Protein AF-A0A0J0XHA7-F1 (afdb_monomer_lite)

pLDDT: mean 76.14, std 27.51, range [20.94, 98.81]

Secondary structure (DSSP, 8-state):
------------------------------------PPPP--HHHHHHHHHHHH-THHHHHHHH-SSHHHHHHHHHHHH-HHHHHHHHHHHHHHS----GGGTTGGG-PPP--GGGGTGGGSSSS-------------------------------PPPPPPP---------------------------------PPPPHHHHHHHHHHHHHHHHHHHH-TT-HHHHHHHHHHHHHTT-HHHHHHHHHHHHHHHHHHHSTTSTTHHHHHHHHTT-SS-GGGTT--SSHHHHHHHHHHHHHHHHHHHHT-HHHHHHHHHHHHHH-TT-HHHHHHHHHHHHHHHHH-SS--S-TTSTTSS---EEEEES--TT------TTSHHHHHHHHHHHTTT-TTEEEEEEEEEEEETTEEEEEEEEEEEEEESS-B-TT-EEEEEE-SSEEE--SS-SB-TTT-PBPPTT-TT-EE-SS-SS-EESSHHHHHHHTTTGGGTTTTSGGGTT-S--GGGHHHHHHHHHHHHHHHHHHHHTS-GGGSHHHHTS----EEEEEEEE-HIIIIIHHHHHHHHTT--TTT-GGG-HHHHHHHHHHHHTTEEEEE-TTT--EEEEEE-TTGGGSEE-SS-SEEEEESSEEEEEE-S--SSS-SSB-TT-B-EE-SS-TTS-HHHHHHHHHHHHTS---SHHHHHHHHHHHHHHHTS--TTSHHHHHHHHHHHHTS-PSPP----------

InterPro domains:
  IPR000612 Proteolipid membrane potential modulator [PF01679] (46-92)
  IPR001214 SET domain [PF00856] (422-662)
  IPR001214 SET domain [PS50280] (399-663)
  IPR002893 Zinc finger, MYND-type [PS01360] (454-496)
  IPR011990 Tetratricopeptide-like helical domain superfamily [SSF48452] (218-338)
  IPR046341 SET domain superfamily [G3DSA:2.170.270.10] (584-696)
  IPR046341 SET domain superfamily [SSF82199] (420-686)
  IPR050869 Histone-lysine N-methyltransferase [PTHR12197] (420-719)

Structure (mmCIF, N/CA/C/O backbone):
data_AF-A0A0J0XHA7-F1
#
_entry.id   AF-A0A0J0XHA7-F1
#
loop_
_atom_site.group_PDB
_atom_site.id
_atom_site.type_symbol
_atom_site.label_atom_id
_atom_site.label_alt_id
_atom_site.label_comp_id
_atom_site.label_asym_id
_atom_site.label_entity_id
_atom_site.label_seq_id
_atom_site.pdbx_PDB_ins_code
_atom_site.Cartn_x
_atom_site.Cartn_y
_atom_site.Cartn_z
_atom_site.occupancy
_atom_site.B_iso_or_equiv
_atom_site.auth_seq_id
_atom_site.auth_comp_id
_atom_site.auth_asym_id
_atom_site.auth_atom_id
_atom_site.pdbx_PDB_model_num
ATOM 1 N N . MET A 1 1 ? 9.159 -18.323 76.367 1.00 29.70 1 MET A N 1
ATOM 2 C CA . MET A 1 1 ? 9.576 -16.935 76.654 1.00 29.70 1 MET A CA 1
ATOM 3 C C . MET A 1 1 ? 9.303 -16.097 75.414 1.00 29.70 1 MET A C 1
ATOM 5 O O . MET A 1 1 ? 9.639 -16.523 74.324 1.00 29.70 1 MET A O 1
ATOM 9 N N . SER A 1 2 ? 8.591 -14.995 75.638 1.00 25.03 2 SER A N 1
ATOM 10 C CA . SER A 1 2 ? 8.071 -13.954 74.736 1.00 25.03 2 SER A CA 1
ATOM 11 C C . SER A 1 2 ? 8.969 -13.528 73.559 1.00 25.03 2 SER A C 1
ATOM 13 O O . SER A 1 2 ? 10.137 -13.239 73.790 1.00 25.03 2 SER A O 1
ATOM 15 N N . SER A 1 3 ? 8.413 -13.332 72.355 1.00 25.27 3 SER A N 1
ATOM 16 C CA . SER A 1 3 ? 8.043 -11.987 71.865 1.00 25.27 3 SER A CA 1
ATOM 17 C C . SER A 1 3 ? 7.267 -12.040 70.533 1.00 25.27 3 SER A C 1
ATOM 19 O O . SER A 1 3 ? 7.206 -13.060 69.857 1.00 25.27 3 SER A O 1
ATOM 21 N N . LYS A 1 4 ? 6.571 -10.937 70.261 1.00 25.81 4 LYS A N 1
ATOM 22 C CA . LYS A 1 4 ? 5.452 -10.716 69.339 1.00 25.81 4 LYS A CA 1
ATOM 23 C C . LYS A 1 4 ? 5.901 -10.528 67.884 1.00 25.81 4 LYS A C 1
ATOM 25 O O . LYS A 1 4 ? 6.965 -9.968 67.658 1.00 25.81 4 LYS A O 1
ATOM 30 N N . THR A 1 5 ? 5.013 -10.784 66.924 1.00 27.66 5 THR A N 1
ATOM 31 C CA . THR A 1 5 ? 4.911 -9.972 65.694 1.00 27.66 5 THR A CA 1
ATOM 32 C C . THR A 1 5 ? 3.459 -9.931 65.216 1.00 27.66 5 THR A C 1
ATOM 34 O O . THR A 1 5 ? 2.758 -10.939 65.220 1.00 27.66 5 THR A O 1
ATOM 37 N N . ASN A 1 6 ? 3.002 -8.711 64.933 1.00 24.56 6 ASN A N 1
ATOM 38 C CA . ASN A 1 6 ? 1.624 -8.326 64.649 1.00 24.56 6 ASN A CA 1
ATOM 39 C C . ASN A 1 6 ? 1.235 -8.591 63.189 1.00 24.56 6 ASN A C 1
ATOM 41 O O . ASN A 1 6 ? 2.063 -8.502 62.288 1.00 24.56 6 ASN A O 1
ATOM 45 N N . ILE A 1 7 ? -0.061 -8.833 63.004 1.00 25.44 7 ILE A N 1
ATOM 46 C CA . ILE A 1 7 ? -0.806 -8.866 61.743 1.00 25.44 7 ILE A CA 1
ATOM 47 C C . ILE A 1 7 ? -1.545 -7.522 61.574 1.00 25.44 7 ILE A C 1
ATOM 49 O O . ILE A 1 7 ? -1.917 -6.926 62.588 1.00 25.44 7 ILE A O 1
ATOM 53 N N . LEU A 1 8 ? -1.804 -7.161 60.302 1.00 24.11 8 LEU A N 1
ATOM 54 C CA . LEU A 1 8 ? -2.751 -6.181 59.704 1.00 24.11 8 LEU A CA 1
ATOM 55 C C . LEU A 1 8 ? -2.059 -5.010 58.961 1.00 24.11 8 LEU A C 1
ATOM 57 O O . LEU A 1 8 ? -1.000 -4.573 59.404 1.00 24.11 8 LEU A O 1
ATOM 61 N N . PRO A 1 9 ? -2.695 -4.400 57.935 1.00 28.17 9 PRO A N 1
ATOM 62 C CA . PRO A 1 9 ? -3.171 -4.968 56.663 1.00 28.17 9 PRO A CA 1
ATOM 63 C C . PRO A 1 9 ? -2.690 -4.130 55.444 1.00 28.17 9 PRO A C 1
ATOM 65 O O . PRO A 1 9 ? -2.133 -3.047 55.598 1.00 28.17 9 PRO A O 1
ATOM 68 N N . SER A 1 10 ? -2.898 -4.632 54.222 1.00 26.39 10 SER A N 1
ATOM 69 C CA . SER A 1 10 ? -2.640 -3.912 52.965 1.00 26.39 10 SER A CA 1
ATOM 70 C C . SER A 1 10 ? -3.720 -2.856 52.703 1.00 26.39 10 SER A C 1
ATOM 72 O O . SER A 1 10 ? -4.867 -3.214 52.440 1.00 26.39 10 SER A O 1
ATOM 74 N N . GLU A 1 11 ? -3.352 -1.577 52.757 1.00 24.75 11 GLU A N 1
ATOM 75 C CA . GLU A 1 11 ? -4.169 -0.474 52.246 1.00 24.75 11 GLU A CA 1
ATOM 76 C C . GLU A 1 11 ? -3.813 -0.200 50.780 1.00 24.75 11 GLU A C 1
ATOM 78 O O . GLU A 1 11 ? -2.684 0.161 50.443 1.00 24.75 11 GLU A O 1
ATOM 83 N N . GLU A 1 12 ? -4.809 -0.384 49.916 1.00 28.69 12 GLU A N 1
ATOM 84 C CA . GLU A 1 12 ? -4.900 0.247 48.606 1.00 28.69 12 GLU A CA 1
ATOM 85 C C . GLU A 1 12 ? -4.949 1.769 48.793 1.00 28.69 12 GLU A C 1
ATOM 87 O O . GLU A 1 12 ? -5.732 2.281 49.594 1.00 28.69 12 GLU A O 1
ATOM 92 N N . THR A 1 13 ? -4.139 2.509 48.034 1.00 25.14 13 THR A N 1
ATOM 93 C CA . THR A 1 13 ? -4.341 3.950 47.840 1.00 25.14 13 THR A CA 1
ATOM 94 C C . THR A 1 13 ? -4.282 4.280 46.344 1.00 25.14 13 THR A C 1
ATOM 96 O O . THR A 1 13 ? -3.394 3.786 45.646 1.00 25.14 13 THR A O 1
ATOM 99 N N . PRO A 1 14 ? -5.230 5.086 45.830 1.00 24.14 14 PRO A N 1
ATOM 100 C CA . PRO A 1 14 ? -5.327 5.437 44.419 1.00 24.14 14 PRO A CA 1
ATOM 101 C C . PRO A 1 14 ? -4.352 6.572 44.093 1.00 24.14 14 PRO A C 1
ATOM 103 O O . PRO A 1 14 ? -4.378 7.630 44.726 1.00 24.14 14 PRO A O 1
ATOM 106 N N . PHE A 1 15 ? -3.494 6.380 43.092 1.00 22.67 15 PHE A N 1
ATOM 107 C CA . PHE A 1 15 ? -2.567 7.418 42.646 1.00 22.67 15 PHE A CA 1
ATOM 108 C C . PHE A 1 15 ? -3.255 8.332 41.621 1.00 22.67 15 PHE A C 1
ATOM 110 O O . PHE A 1 15 ? -3.103 8.181 40.416 1.00 22.67 15 PHE A O 1
ATOM 117 N N . ASN A 1 16 ? -4.047 9.282 42.122 1.00 24.86 16 ASN A N 1
ATOM 118 C CA . ASN A 1 16 ? -4.463 10.470 41.382 1.00 24.86 16 ASN A CA 1
ATOM 119 C C . ASN A 1 16 ? -3.564 11.635 41.819 1.00 24.86 16 ASN A C 1
ATOM 121 O O . ASN A 1 16 ? -3.734 12.158 42.920 1.00 24.86 16 ASN A O 1
ATOM 125 N N . GLN A 1 17 ? -2.612 12.039 40.976 1.00 25.19 17 GLN A N 1
ATOM 126 C CA . GLN A 1 17 ? -2.010 13.370 41.058 1.00 25.19 17 GLN A CA 1
ATOM 127 C C . GLN A 1 17 ? -1.813 13.955 39.662 1.00 25.19 17 GLN A C 1
ATOM 129 O O . GLN A 1 17 ? -0.881 13.628 38.934 1.00 25.19 17 GLN A O 1
ATOM 134 N N . SER A 1 18 ? -2.705 14.892 39.357 1.00 25.17 18 SER A N 1
ATOM 135 C CA . SER A 1 18 ? -2.503 16.030 38.472 1.00 25.17 18 SER A CA 1
ATOM 136 C C . SER A 1 18 ? -1.091 16.621 38.583 1.00 25.17 18 SER A C 1
ATOM 138 O O . SER A 1 18 ? -0.709 17.107 39.652 1.00 25.17 18 SER A O 1
ATOM 140 N N . GLN A 1 19 ? -0.362 16.692 37.470 1.00 22.95 19 GLN A N 1
ATOM 141 C CA . GLN A 1 19 ? 0.708 17.673 37.302 1.00 22.95 19 GLN A CA 1
ATOM 142 C C . GLN A 1 19 ? 0.460 18.500 36.042 1.00 22.95 19 GLN A C 1
ATOM 144 O O . GLN A 1 19 ? 0.484 17.999 34.922 1.00 22.95 19 GLN A O 1
ATOM 149 N N . ASN A 1 20 ? 0.188 19.783 36.281 1.00 21.66 20 ASN A N 1
ATOM 150 C CA . ASN A 1 20 ? 0.238 20.865 35.307 1.00 21.66 20 ASN A CA 1
ATOM 151 C C . ASN A 1 20 ? 1.596 20.872 34.598 1.00 21.66 20 ASN A C 1
ATOM 153 O O . ASN A 1 20 ? 2.620 20.983 35.272 1.00 21.66 20 ASN A O 1
ATOM 157 N N . TRP A 1 21 ? 1.596 20.892 33.265 1.00 21.36 21 TRP A N 1
ATOM 158 C CA . TRP A 1 21 ? 2.777 21.241 32.480 1.00 21.36 21 TRP A CA 1
ATOM 159 C C . TRP A 1 21 ? 2.470 22.447 31.587 1.00 21.36 21 TRP A C 1
ATOM 161 O O . TRP A 1 21 ? 1.551 22.436 30.773 1.00 21.36 21 TRP A O 1
ATOM 171 N N . SER A 1 22 ? 3.232 23.517 31.818 1.00 21.55 22 SER A N 1
ATOM 172 C CA . SER A 1 22 ? 3.290 24.742 31.012 1.00 21.55 22 SER A CA 1
ATOM 173 C C . SER A 1 22 ? 4.037 24.456 29.696 1.00 21.55 22 SER A C 1
ATOM 175 O O . SER A 1 22 ? 4.918 23.593 29.703 1.00 21.55 22 SER A O 1
ATOM 177 N N . PRO A 1 23 ? 3.754 25.154 28.577 1.00 22.72 23 PRO A N 1
ATOM 178 C CA . PRO A 1 23 ? 4.412 24.876 27.302 1.00 22.72 23 PRO A CA 1
ATOM 179 C C . PRO A 1 23 ? 5.876 25.319 27.375 1.00 22.72 23 PRO A C 1
ATOM 181 O O . PRO A 1 23 ? 6.151 26.494 27.615 1.00 22.72 23 PRO A O 1
ATOM 184 N N . MET A 1 24 ? 6.812 24.382 27.208 1.00 22.27 24 MET A N 1
ATOM 185 C CA . MET A 1 24 ? 8.244 24.655 27.332 1.00 22.27 24 MET A CA 1
ATOM 186 C C . MET A 1 24 ? 8.970 24.413 26.005 1.00 22.27 24 MET A C 1
ATOM 188 O O . MET A 1 24 ? 9.146 23.288 25.554 1.00 22.27 24 MET A O 1
ATOM 192 N N . ASP A 1 25 ? 9.292 25.548 25.390 1.00 23.45 25 ASP A N 1
ATOM 193 C CA . ASP A 1 25 ? 10.478 25.929 24.624 1.00 23.45 25 ASP A CA 1
ATOM 194 C C . ASP A 1 25 ? 11.226 24.926 23.725 1.00 23.45 25 ASP A C 1
ATOM 196 O O . ASP A 1 25 ? 11.744 23.886 24.123 1.00 23.45 25 ASP A O 1
ATOM 200 N N . ARG A 1 26 ? 11.388 25.399 22.482 1.00 26.05 26 ARG A N 1
ATOM 201 C CA . ARG A 1 26 ? 12.317 24.945 21.443 1.00 26.05 26 ARG A CA 1
ATOM 202 C C . ARG A 1 26 ? 13.727 24.720 22.002 1.00 26.05 26 ARG A C 1
ATOM 204 O O . ARG A 1 26 ? 14.364 25.676 22.439 1.00 26.05 26 ARG A O 1
ATOM 211 N N . TYR A 1 27 ? 14.246 23.503 21.858 1.00 24.66 27 TYR A N 1
ATOM 212 C CA . TYR A 1 27 ? 15.671 23.217 22.014 1.00 24.66 27 TYR A CA 1
ATOM 213 C C . TYR A 1 27 ? 16.325 22.923 20.660 1.00 24.66 27 TYR A C 1
ATOM 215 O O . TYR A 1 27 ? 15.983 21.957 19.981 1.00 24.66 27 TYR A O 1
ATOM 223 N N . ASP A 1 28 ? 17.283 23.782 20.303 1.00 24.12 28 ASP A N 1
ATOM 224 C CA . ASP A 1 28 ? 18.357 23.525 19.341 1.00 24.12 28 ASP A CA 1
ATOM 225 C C . ASP A 1 28 ? 19.212 22.353 19.846 1.00 24.12 28 ASP A C 1
ATOM 227 O O . ASP A 1 28 ? 19.749 22.414 20.956 1.00 24.12 28 ASP A O 1
ATOM 231 N N . ILE A 1 29 ? 19.390 21.307 19.033 1.00 24.11 29 ILE A N 1
ATOM 232 C CA . ILE A 1 29 ? 20.363 20.242 19.306 1.00 24.11 29 ILE A CA 1
ATOM 233 C C . ILE A 1 29 ? 21.358 20.178 18.149 1.00 24.11 29 ILE A C 1
ATOM 235 O O . ILE A 1 29 ? 21.020 19.884 17.004 1.00 24.11 29 ILE A O 1
ATOM 239 N N . GLN A 1 30 ? 22.608 20.487 18.488 1.00 20.94 30 GLN A N 1
ATOM 240 C CA . GLN A 1 30 ? 23.770 20.435 17.614 1.00 20.94 30 GLN A CA 1
ATOM 241 C C . GLN A 1 30 ? 24.133 18.984 17.267 1.00 20.94 30 GLN A C 1
ATOM 243 O O . GLN A 1 30 ? 24.212 18.117 18.133 1.00 20.94 30 GLN A O 1
ATOM 248 N N . TYR A 1 31 ? 24.381 18.760 15.978 1.00 22.19 31 TYR A N 1
ATOM 249 C CA . TYR A 1 31 ? 24.784 17.501 15.360 1.00 22.19 31 TYR A CA 1
ATOM 250 C C . TYR A 1 31 ? 26.216 17.100 15.749 1.00 22.19 31 TYR A C 1
ATOM 252 O O . TYR A 1 31 ? 27.155 17.874 15.553 1.00 22.19 31 TYR A O 1
ATOM 260 N N . THR A 1 32 ? 26.402 15.865 16.214 1.00 21.83 32 THR A N 1
ATOM 261 C CA . THR A 1 32 ? 27.700 15.177 16.201 1.00 21.83 32 THR A CA 1
ATOM 262 C C . THR A 1 32 ? 27.540 13.817 15.508 1.00 21.83 32 THR A C 1
ATOM 264 O O . THR A 1 32 ? 26.713 13.010 15.933 1.00 21.83 32 THR A O 1
ATOM 267 N N . PRO A 1 33 ? 28.290 13.534 14.426 1.00 26.84 33 PRO A N 1
ATOM 268 C CA . PRO A 1 33 ? 28.228 12.251 13.746 1.00 26.84 33 PRO A CA 1
ATOM 269 C C . PRO A 1 33 ? 29.327 11.351 14.299 1.00 26.84 33 PRO A C 1
ATOM 271 O O . PRO A 1 33 ? 30.490 11.632 14.057 1.00 26.84 33 PRO A O 1
ATOM 274 N N . GLU A 1 34 ? 28.995 10.284 15.025 1.00 24.94 34 GLU A N 1
ATOM 275 C CA . GLU A 1 34 ? 29.890 9.124 15.178 1.00 24.94 34 GLU A CA 1
ATOM 276 C C . GLU A 1 34 ? 29.199 7.995 15.963 1.00 24.94 34 GLU A C 1
ATOM 278 O O . GLU A 1 34 ? 29.248 7.967 17.192 1.00 24.94 34 GLU A O 1
ATOM 283 N N . ARG A 1 35 ? 28.598 7.015 15.262 1.00 26.03 35 ARG A N 1
ATOM 284 C CA . ARG A 1 35 ? 28.735 5.588 15.629 1.00 26.03 35 ARG A CA 1
ATOM 285 C C . ARG A 1 35 ? 28.167 4.606 14.594 1.00 26.03 35 ARG A C 1
ATOM 287 O O . ARG A 1 35 ? 26.980 4.336 14.541 1.00 26.03 35 ARG A O 1
ATOM 294 N N . ALA A 1 36 ? 29.107 4.025 13.849 1.00 25.78 36 ALA A N 1
ATOM 295 C CA . ALA A 1 36 ? 29.229 2.610 13.481 1.00 25.78 36 ALA A CA 1
ATOM 296 C C . ALA A 1 36 ? 27.970 1.834 13.029 1.00 25.78 36 ALA A C 1
ATOM 298 O O . ALA A 1 36 ? 27.356 1.093 13.795 1.00 25.78 36 ALA A O 1
ATOM 299 N N . MET A 1 37 ? 27.735 1.897 11.720 1.00 25.56 37 MET A N 1
ATOM 300 C CA . MET A 1 37 ? 26.963 0.961 10.898 1.00 25.56 37 MET A CA 1
ATOM 301 C C . MET A 1 37 ? 27.574 -0.456 10.987 1.00 25.56 37 MET A C 1
ATOM 303 O O . MET A 1 37 ? 28.768 -0.626 10.726 1.00 25.56 37 MET A O 1
ATOM 307 N N . ARG A 1 38 ? 26.795 -1.474 11.384 1.00 30.08 38 ARG A N 1
ATOM 308 C CA . ARG A 1 38 ? 27.206 -2.894 11.325 1.00 30.08 38 ARG A CA 1
ATOM 309 C C . ARG A 1 38 ? 26.544 -3.589 10.122 1.00 30.08 38 ARG A C 1
ATOM 311 O O . ARG A 1 38 ? 25.387 -3.290 9.850 1.00 30.08 38 ARG A O 1
ATOM 318 N N . PRO A 1 39 ? 27.213 -4.521 9.419 1.00 30.77 39 PRO A N 1
ATOM 319 C CA . PRO A 1 39 ? 26.724 -5.053 8.146 1.00 30.77 39 PRO A CA 1
ATOM 320 C C . PRO A 1 39 ? 25.889 -6.333 8.294 1.00 30.77 39 PRO A C 1
ATOM 322 O O . PRO A 1 39 ? 26.153 -7.170 9.158 1.00 30.77 39 PRO A O 1
ATOM 325 N N . ARG A 1 40 ? 24.914 -6.465 7.388 1.00 34.97 40 ARG A N 1
ATOM 326 C CA . ARG A 1 40 ? 23.970 -7.577 7.191 1.00 34.97 40 ARG A CA 1
ATOM 327 C C . ARG A 1 40 ? 24.667 -8.866 6.715 1.00 34.97 40 ARG A C 1
ATOM 329 O O . ARG A 1 40 ? 25.569 -8.824 5.874 1.00 34.97 40 ARG A O 1
ATOM 336 N N . SER A 1 41 ? 24.241 -10.022 7.221 1.00 35.62 41 SER A N 1
ATOM 337 C CA . SER A 1 41 ? 24.756 -11.344 6.838 1.00 35.62 41 SER A CA 1
ATOM 338 C C . SER A 1 41 ? 23.820 -12.042 5.849 1.00 35.62 41 SER A C 1
ATOM 340 O O . SER A 1 41 ? 22.975 -12.827 6.254 1.00 35.62 41 SER A O 1
ATOM 342 N N . GLY A 1 42 ? 23.995 -11.789 4.550 1.00 41.25 42 GLY A N 1
ATOM 343 C CA . GLY A 1 42 ? 23.473 -12.678 3.506 1.00 41.25 42 GLY A CA 1
ATOM 344 C C . GLY A 1 42 ? 24.366 -13.915 3.341 1.00 41.25 42 GLY A C 1
ATOM 345 O O . GLY A 1 42 ? 25.579 -13.844 3.570 1.00 41.25 42 GLY A O 1
ATOM 346 N N . VAL A 1 43 ? 23.793 -15.037 2.904 1.00 48.75 43 VAL A N 1
ATOM 347 C CA . VAL A 1 43 ? 24.471 -16.334 2.677 1.00 48.75 43 VAL A CA 1
ATOM 348 C C . VAL A 1 43 ? 25.716 -16.198 1.774 1.00 48.75 43 VAL A C 1
ATOM 350 O O . VAL A 1 43 ? 26.732 -16.861 1.995 1.00 48.75 43 VAL A O 1
ATOM 353 N N . GLY A 1 44 ? 25.708 -15.240 0.837 1.00 57.38 44 GLY A N 1
ATOM 354 C CA . GLY A 1 44 ? 26.859 -14.907 -0.012 1.00 57.38 44 GLY A CA 1
ATOM 355 C C . GLY A 1 44 ? 28.067 -14.321 0.737 1.00 57.38 44 GLY A C 1
ATOM 356 O O . GLY A 1 44 ? 29.210 -14.575 0.360 1.00 57.38 44 GLY A O 1
ATOM 357 N N . ASN A 1 45 ? 27.860 -13.598 1.844 1.00 64.12 45 ASN A N 1
ATOM 358 C CA . ASN A 1 45 ? 28.969 -13.074 2.649 1.00 64.12 45 ASN A CA 1
ATOM 359 C C . ASN A 1 45 ? 29.670 -14.193 3.431 1.00 64.12 45 ASN A C 1
ATOM 361 O O . ASN A 1 45 ? 30.887 -14.138 3.592 1.00 64.12 45 ASN A O 1
ATOM 365 N N . VAL A 1 46 ? 28.942 -15.228 3.870 1.00 76.88 46 VAL A N 1
ATOM 366 C CA . VAL A 1 46 ? 29.514 -16.366 4.616 1.00 76.88 46 VAL A CA 1
ATOM 367 C C . VAL A 1 46 ? 30.540 -17.112 3.762 1.00 76.88 46 VAL A C 1
ATOM 369 O O . VAL A 1 46 ? 31.659 -17.356 4.215 1.00 76.88 46 VAL A O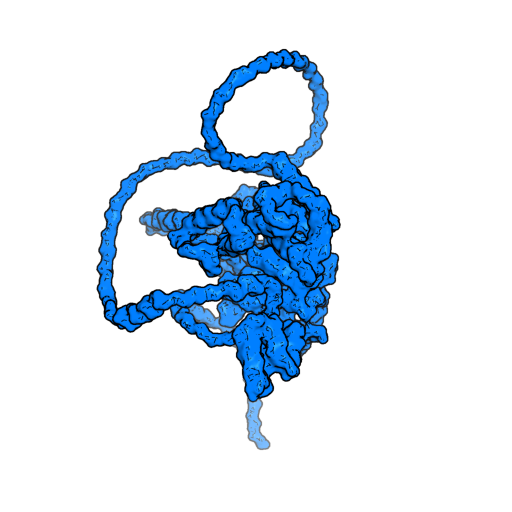 1
ATOM 372 N N . PHE A 1 47 ? 30.206 -17.398 2.500 1.00 82.19 47 PHE A N 1
ATOM 373 C CA . PHE A 1 47 ? 31.141 -18.014 1.558 1.00 82.19 47 PHE A CA 1
ATOM 374 C C . PHE A 1 47 ? 32.386 -17.144 1.327 1.00 82.19 47 PHE A C 1
ATOM 376 O O . PHE A 1 47 ? 33.512 -17.642 1.363 1.00 82.19 47 PHE A O 1
ATOM 383 N N . LEU A 1 48 ? 32.205 -15.829 1.169 1.00 82.56 48 LEU A N 1
ATOM 384 C CA . LEU A 1 48 ? 33.315 -14.893 0.982 1.00 82.56 48 LEU A CA 1
ATOM 385 C C . LEU A 1 48 ? 34.213 -14.785 2.222 1.00 82.56 48 LEU A C 1
ATOM 387 O O . LEU A 1 48 ? 35.430 -14.699 2.071 1.00 82.56 48 LEU A O 1
ATOM 391 N N . PHE A 1 49 ? 33.657 -14.848 3.437 1.00 86.44 49 PHE A N 1
ATOM 392 C CA . PHE A 1 49 ? 34.442 -14.879 4.676 1.00 86.44 49 PHE A CA 1
ATOM 393 C C . PHE A 1 49 ? 35.265 -16.165 4.811 1.00 86.44 49 PHE A C 1
ATOM 395 O O . PHE A 1 49 ? 36.417 -16.100 5.238 1.00 86.44 49 PHE A O 1
ATOM 402 N N . ILE A 1 50 ? 34.721 -17.318 4.405 1.00 88.75 50 ILE A N 1
ATOM 403 C CA . ILE A 1 50 ? 35.473 -18.583 4.359 1.00 88.75 50 ILE A CA 1
ATOM 404 C C . ILE A 1 50 ? 36.602 -18.477 3.327 1.00 88.75 50 ILE A C 1
ATOM 406 O O . ILE A 1 50 ? 37.754 -18.804 3.619 1.00 88.75 50 ILE A O 1
ATOM 410 N N . LEU A 1 51 ? 36.301 -17.953 2.138 1.00 88.69 51 LEU A N 1
ATOM 411 C CA . LEU A 1 51 ? 37.276 -17.776 1.067 1.00 88.69 51 LEU A CA 1
ATOM 412 C C . LEU A 1 51 ? 38.375 -16.763 1.437 1.00 88.69 51 LEU A C 1
ATOM 414 O O . LEU A 1 51 ? 39.525 -16.946 1.045 1.00 88.69 51 LEU A O 1
ATOM 418 N N . ALA A 1 52 ? 38.068 -15.756 2.263 1.00 90.81 52 ALA A N 1
ATOM 419 C CA . ALA A 1 52 ? 39.024 -14.747 2.728 1.00 90.81 52 ALA A CA 1
ATOM 420 C C . ALA A 1 52 ? 40.139 -15.315 3.609 1.00 90.81 52 ALA A C 1
ATOM 422 O O . ALA A 1 52 ? 41.205 -14.714 3.697 1.00 90.81 52 ALA A O 1
ATOM 423 N N . ILE A 1 53 ? 39.913 -16.464 4.251 1.00 91.75 53 ILE A N 1
ATOM 424 C CA . ILE A 1 53 ? 40.911 -17.141 5.088 1.00 91.75 53 ILE A CA 1
ATOM 425 C C . ILE A 1 53 ? 41.953 -17.845 4.206 1.00 91.75 53 ILE A C 1
ATOM 427 O O . ILE A 1 53 ? 43.154 -17.766 4.474 1.00 91.75 53 ILE A O 1
ATOM 431 N N . PHE A 1 54 ? 41.506 -18.519 3.142 1.00 90.25 54 PHE A N 1
ATOM 432 C CA . PHE A 1 54 ? 42.368 -19.345 2.288 1.00 90.25 54 PHE A CA 1
ATOM 433 C C . PHE A 1 54 ? 42.972 -18.575 1.114 1.00 90.25 54 PHE A C 1
ATOM 435 O O . PHE A 1 54 ? 44.120 -18.819 0.745 1.00 90.25 54 PHE A O 1
ATOM 442 N N . LEU A 1 55 ? 42.217 -17.638 0.538 1.00 92.19 55 LEU A N 1
ATOM 443 C CA . LEU A 1 55 ? 42.617 -16.869 -0.633 1.00 92.19 55 LEU A CA 1
ATOM 444 C C . LEU A 1 55 ? 42.131 -15.410 -0.517 1.00 92.19 55 LEU A C 1
ATOM 446 O O . LEU A 1 55 ? 41.223 -15.001 -1.244 1.00 92.19 55 LEU A O 1
ATOM 450 N N . PRO A 1 56 ? 42.738 -14.607 0.383 1.00 90.25 56 PRO A N 1
ATOM 451 C CA . PRO A 1 56 ? 42.285 -13.250 0.704 1.00 90.25 56 PRO A CA 1
ATOM 452 C C . PRO A 1 56 ? 42.057 -12.308 -0.496 1.00 90.25 56 PRO A C 1
ATOM 454 O O . PRO A 1 56 ? 41.091 -11.539 -0.435 1.00 90.25 56 PRO A O 1
ATOM 457 N N . PRO A 1 57 ? 42.847 -12.365 -1.594 1.00 93.06 57 PRO A N 1
ATOM 458 C CA . PRO A 1 57 ? 42.641 -11.472 -2.735 1.00 93.06 57 PRO A CA 1
ATOM 459 C C . PRO A 1 57 ? 41.351 -11.725 -3.520 1.00 93.06 57 PRO A C 1
ATOM 461 O O . PRO A 1 57 ? 40.846 -10.799 -4.149 1.00 93.06 57 PRO A O 1
ATOM 464 N N . VAL A 1 58 ? 40.798 -12.944 -3.498 1.00 90.19 58 VAL A N 1
ATOM 465 C CA . VAL A 1 58 ? 39.628 -13.290 -4.324 1.00 90.19 58 VAL A CA 1
ATOM 466 C C . VAL A 1 58 ? 38.341 -12.640 -3.810 1.00 90.19 58 VAL A C 1
ATOM 468 O O . VAL A 1 58 ? 37.657 -12.001 -4.604 1.00 90.19 58 VAL A O 1
ATOM 471 N N . PRO A 1 59 ? 38.008 -12.681 -2.509 1.00 89.19 59 PRO A N 1
ATOM 472 C CA . PRO A 1 59 ? 36.867 -11.926 -2.000 1.00 89.19 59 PRO A CA 1
ATOM 473 C C . PRO A 1 59 ? 37.022 -10.416 -2.156 1.00 89.19 59 PRO A C 1
ATOM 475 O O . PRO A 1 59 ? 36.035 -9.735 -2.414 1.00 89.19 59 PRO A O 1
ATOM 478 N N . VAL A 1 60 ? 38.251 -9.892 -2.047 1.00 86.31 60 VAL A N 1
ATOM 479 C CA . VAL A 1 60 ? 38.519 -8.472 -2.323 1.00 86.31 60 VAL A CA 1
ATOM 480 C C . VAL A 1 60 ? 38.245 -8.161 -3.788 1.00 86.31 60 VAL A C 1
ATOM 482 O O . VAL A 1 60 ? 37.583 -7.174 -4.061 1.00 86.31 60 VAL A O 1
ATOM 485 N N . PHE A 1 61 ? 38.655 -9.016 -4.726 1.00 86.06 61 PHE A N 1
ATOM 486 C CA . PHE A 1 61 ? 38.306 -8.858 -6.139 1.00 86.06 61 PHE A CA 1
ATOM 487 C C . PHE A 1 61 ? 36.787 -8.855 -6.364 1.00 86.06 61 PHE A C 1
ATOM 489 O O . PHE A 1 61 ? 36.273 -7.974 -7.044 1.00 86.06 61 PHE A O 1
ATOM 496 N N . ILE A 1 62 ? 36.062 -9.789 -5.741 1.00 80.62 62 ILE A N 1
ATOM 497 C CA . ILE A 1 62 ? 34.601 -9.915 -5.873 1.00 80.62 62 ILE A CA 1
ATOM 498 C C . ILE A 1 62 ? 33.867 -8.698 -5.278 1.00 80.62 62 ILE A C 1
ATOM 500 O O . ILE A 1 62 ? 32.850 -8.270 -5.812 1.00 80.62 62 ILE A O 1
ATOM 504 N N . LYS A 1 63 ? 34.371 -8.126 -4.176 1.00 80.12 63 LYS A N 1
ATOM 505 C CA . LYS A 1 63 ? 33.728 -7.014 -3.449 1.00 80.12 63 LYS A CA 1
ATOM 506 C C . LYS A 1 63 ? 34.208 -5.616 -3.846 1.00 80.12 63 LYS A C 1
ATOM 508 O O . LYS A 1 63 ? 33.514 -4.641 -3.574 1.00 80.12 63 LYS A O 1
ATOM 513 N N . ALA A 1 64 ? 35.411 -5.494 -4.399 1.00 77.25 64 ALA A N 1
ATOM 514 C CA . ALA A 1 64 ? 36.075 -4.217 -4.671 1.00 77.25 64 ALA A CA 1
ATOM 515 C C . ALA A 1 64 ? 36.551 -4.054 -6.123 1.00 77.25 64 ALA A C 1
ATOM 517 O O . ALA A 1 64 ? 37.040 -2.978 -6.466 1.00 77.25 64 ALA A O 1
ATOM 518 N N . GLY A 1 65 ? 36.429 -5.085 -6.966 1.00 76.19 65 GLY A N 1
ATOM 519 C CA . GLY A 1 65 ? 36.920 -5.071 -8.341 1.00 76.19 65 GLY A CA 1
ATOM 520 C C . GLY A 1 65 ? 38.450 -5.003 -8.448 1.00 76.19 65 GLY A C 1
ATOM 521 O O . GLY A 1 65 ? 39.196 -5.249 -7.494 1.00 76.19 65 GLY A O 1
ATOM 522 N N . CYS A 1 66 ? 38.943 -4.671 -9.644 1.00 73.75 66 CYS A N 1
ATOM 523 C CA . CYS A 1 66 ? 40.373 -4.561 -9.930 1.00 73.75 66 CYS A CA 1
ATOM 524 C C . CYS A 1 66 ? 40.881 -3.135 -9.655 1.00 73.75 66 CYS A C 1
ATOM 526 O O . CYS A 1 66 ? 40.942 -2.306 -10.559 1.00 73.75 66 CYS A O 1
ATOM 528 N N . GLY A 1 67 ? 41.241 -2.845 -8.402 1.00 78.94 67 GLY A N 1
ATOM 529 C CA . GLY A 1 67 ? 41.710 -1.517 -7.983 1.00 78.94 67 GLY A CA 1
ATOM 530 C C . GLY A 1 67 ? 42.839 -1.532 -6.948 1.00 78.94 67 GLY A C 1
ATOM 531 O O . GLY A 1 67 ? 43.519 -2.535 -6.727 1.00 78.94 67 GLY A O 1
ATOM 532 N N . CYS A 1 68 ? 43.045 -0.405 -6.266 1.00 82.00 68 CYS A N 1
ATOM 533 C CA . CYS A 1 68 ? 44.076 -0.291 -5.230 1.00 82.00 68 CYS A CA 1
ATOM 534 C C . CYS A 1 68 ? 43.854 -1.269 -4.062 1.00 82.00 68 CYS A C 1
ATOM 536 O O . CYS A 1 68 ? 44.825 -1.742 -3.480 1.00 82.00 68 CYS A O 1
ATOM 538 N N . ASP A 1 69 ? 42.605 -1.623 -3.752 1.00 84.25 69 ASP A N 1
ATOM 539 C CA . ASP A 1 69 ? 42.272 -2.510 -2.633 1.00 84.25 69 ASP A CA 1
ATOM 540 C C . ASP A 1 69 ? 42.793 -3.942 -2.823 1.00 84.25 69 ASP A C 1
ATOM 542 O O . ASP A 1 69 ? 43.312 -4.520 -1.865 1.00 84.25 69 ASP A O 1
ATOM 546 N N . ILE A 1 70 ? 42.723 -4.501 -4.042 1.00 88.44 70 ILE A N 1
ATOM 547 C CA . ILE A 1 70 ? 43.272 -5.836 -4.339 1.00 88.44 70 ILE A CA 1
ATOM 548 C C . ILE A 1 70 ? 44.802 -5.815 -4.365 1.00 88.44 70 ILE A C 1
ATOM 550 O O . ILE A 1 70 ? 45.428 -6.737 -3.852 1.00 88.44 70 ILE A O 1
ATOM 554 N N . LEU A 1 71 ? 45.419 -4.740 -4.870 1.00 88.38 71 LEU A N 1
ATOM 555 C CA . LEU A 1 71 ? 46.876 -4.567 -4.840 1.00 88.38 71 LEU A CA 1
ATOM 556 C C . LEU A 1 71 ? 47.391 -4.468 -3.402 1.00 88.38 71 LEU A C 1
ATOM 558 O O . LEU A 1 71 ? 48.345 -5.152 -3.036 1.00 88.38 71 LEU A O 1
ATOM 562 N N . VAL A 1 72 ? 46.720 -3.672 -2.566 1.00 89.69 72 VAL A N 1
ATOM 563 C CA . VAL A 1 72 ? 47.002 -3.587 -1.130 1.00 89.69 72 VAL A CA 1
ATOM 564 C C . VAL A 1 72 ? 46.793 -4.948 -0.471 1.00 89.69 72 VAL A C 1
ATOM 566 O O . VAL A 1 72 ? 47.642 -5.368 0.309 1.00 89.69 72 VAL A O 1
ATOM 569 N N . ASN A 1 73 ? 45.737 -5.689 -0.820 1.00 93.75 73 ASN A N 1
ATOM 570 C CA . ASN A 1 73 ? 45.504 -7.021 -0.266 1.00 93.75 73 ASN A CA 1
ATOM 571 C C . ASN A 1 73 ? 46.598 -8.027 -0.652 1.00 93.75 73 ASN A C 1
ATOM 573 O O . ASN A 1 73 ? 47.093 -8.736 0.220 1.00 93.75 73 ASN A O 1
ATOM 577 N N . ILE A 1 74 ? 47.034 -8.038 -1.914 1.00 92.38 74 ILE A N 1
ATOM 578 C CA . ILE A 1 74 ? 48.125 -8.893 -2.402 1.00 92.38 74 ILE A CA 1
ATOM 579 C C . ILE A 1 74 ? 49.438 -8.553 -1.688 1.00 92.38 74 ILE A C 1
ATOM 581 O O . ILE A 1 74 ? 50.145 -9.458 -1.251 1.00 92.38 74 ILE A O 1
ATOM 585 N N . LEU A 1 75 ? 49.754 -7.265 -1.516 1.00 92.12 75 LEU A N 1
ATOM 586 C CA . LEU A 1 75 ? 50.961 -6.829 -0.808 1.00 92.12 75 LEU A CA 1
ATOM 587 C C . LEU A 1 75 ? 50.912 -7.177 0.686 1.00 92.12 75 LEU A C 1
ATOM 589 O O . LEU A 1 75 ? 51.903 -7.659 1.232 1.00 92.12 75 LEU A O 1
ATOM 593 N N . LEU A 1 76 ? 49.764 -6.974 1.341 1.00 90.19 76 LEU A N 1
ATOM 594 C CA . LEU A 1 76 ? 49.567 -7.335 2.745 1.00 90.19 76 LEU A CA 1
ATOM 595 C C . LEU A 1 76 ? 49.665 -8.847 2.945 1.00 90.19 76 LEU A C 1
ATOM 597 O O . LEU A 1 76 ? 50.345 -9.276 3.871 1.00 90.19 76 LEU A O 1
ATOM 601 N N . TRP A 1 77 ? 49.055 -9.637 2.057 1.00 91.12 77 TRP A N 1
ATOM 602 C CA . TRP A 1 77 ? 49.088 -11.099 2.084 1.00 91.12 77 TRP A CA 1
ATOM 603 C C . TRP A 1 77 ? 50.490 -11.664 1.815 1.00 91.12 77 TRP A C 1
ATOM 605 O O . TRP A 1 77 ? 50.901 -12.610 2.484 1.00 91.12 77 TRP A O 1
ATOM 615 N N . ALA A 1 78 ? 51.249 -11.051 0.898 1.00 88.50 78 ALA A N 1
ATOM 616 C CA . ALA A 1 78 ? 52.636 -11.418 0.605 1.00 88.50 78 ALA A CA 1
ATOM 617 C C . ALA A 1 78 ? 53.612 -11.038 1.731 1.00 88.50 78 ALA A C 1
ATOM 619 O O . ALA A 1 78 ? 54.617 -11.721 1.923 1.00 88.50 78 ALA A O 1
ATOM 620 N N . LEU A 1 79 ? 53.326 -9.965 2.479 1.00 86.12 79 LEU A N 1
ATOM 621 C CA . LEU A 1 79 ? 54.124 -9.560 3.634 1.00 86.12 79 LEU A CA 1
ATOM 622 C C . LEU A 1 79 ? 53.887 -10.498 4.825 1.00 86.12 79 LEU A C 1
ATOM 624 O O . LEU A 1 79 ? 54.850 -10.976 5.418 1.00 86.12 79 LEU A O 1
ATOM 628 N N . CYS A 1 80 ? 52.617 -10.767 5.151 1.00 84.00 80 CYS A N 1
ATOM 629 C CA . CYS A 1 80 ? 52.180 -11.707 6.181 1.00 84.00 80 CYS A CA 1
ATOM 630 C C . CYS A 1 80 ? 50.735 -12.159 5.909 1.00 84.00 80 CYS A C 1
ATOM 632 O O . CYS A 1 80 ? 49.868 -11.357 5.577 1.00 84.00 80 CYS A O 1
ATOM 634 N N . TRP A 1 81 ? 50.415 -13.426 6.177 1.00 88.50 81 TRP A N 1
ATOM 635 C CA . TRP A 1 81 ? 49.064 -13.952 5.944 1.00 88.50 81 TRP A CA 1
ATOM 636 C C . TRP A 1 81 ? 47.962 -13.183 6.708 1.00 88.50 81 TRP A C 1
ATOM 638 O O . TRP A 1 81 ? 46.943 -12.819 6.123 1.00 88.50 81 TRP A O 1
ATOM 648 N N . ILE A 1 82 ? 48.192 -12.867 7.991 1.00 91.81 82 ILE A N 1
ATOM 649 C CA . ILE A 1 82 ? 47.178 -12.277 8.888 1.00 91.81 82 ILE A CA 1
ATOM 650 C C . ILE A 1 82 ? 46.693 -10.884 8.419 1.00 91.81 82 ILE A C 1
ATOM 652 O O . ILE A 1 82 ? 45.480 -10.704 8.309 1.00 91.81 82 ILE A O 1
ATOM 656 N N . PRO A 1 83 ? 47.564 -9.900 8.102 1.00 89.94 83 PRO A N 1
ATOM 657 C CA . PRO A 1 83 ? 47.126 -8.606 7.567 1.00 89.94 83 PRO A CA 1
ATOM 658 C C . PRO A 1 83 ? 46.286 -8.698 6.287 1.00 89.94 83 PRO A C 1
ATOM 660 O O . PRO A 1 83 ? 45.327 -7.943 6.138 1.00 89.94 83 PRO A O 1
ATOM 663 N N . GLY A 1 84 ? 46.610 -9.632 5.384 1.00 91.69 84 GLY A N 1
ATOM 664 C CA . GLY A 1 84 ? 45.834 -9.865 4.162 1.00 91.69 84 GLY A CA 1
ATOM 665 C C . GLY A 1 84 ? 44.419 -10.373 4.450 1.00 91.69 84 GLY A C 1
ATOM 666 O O . GLY A 1 84 ? 43.455 -9.878 3.863 1.00 91.69 84 GLY A O 1
ATOM 667 N N . VAL A 1 85 ? 44.277 -11.301 5.405 1.00 94.38 85 VAL A N 1
ATOM 668 C CA . VAL A 1 85 ? 42.970 -11.808 5.859 1.00 94.38 85 VAL A CA 1
ATOM 669 C C . VAL A 1 85 ? 42.149 -10.696 6.512 1.00 94.38 85 VAL A C 1
ATOM 671 O O . VAL A 1 85 ? 40.991 -10.510 6.153 1.00 94.38 85 VAL A O 1
ATOM 674 N N . LEU A 1 86 ? 42.741 -9.913 7.422 1.00 92.62 86 LEU A N 1
ATOM 675 C CA . LEU A 1 86 ? 42.037 -8.826 8.116 1.00 92.62 86 LEU A CA 1
ATOM 676 C C . LEU A 1 86 ? 41.545 -7.744 7.149 1.00 92.62 86 LEU A C 1
ATOM 678 O O . LEU A 1 86 ? 40.408 -7.293 7.267 1.00 92.62 86 LEU A O 1
ATOM 682 N N . HIS A 1 87 ? 42.371 -7.362 6.172 1.00 89.31 87 HIS A N 1
ATOM 683 C CA . HIS A 1 87 ? 41.969 -6.417 5.128 1.00 89.31 87 HIS A CA 1
ATOM 684 C C . HIS A 1 87 ? 40.852 -6.991 4.245 1.00 89.31 87 HIS A C 1
ATOM 686 O O . HIS A 1 87 ? 39.882 -6.302 3.952 1.00 89.31 87 HIS A O 1
ATOM 692 N N . SER A 1 88 ? 40.928 -8.275 3.880 1.00 90.94 88 SER A N 1
ATOM 693 C CA . SER A 1 88 ? 39.874 -8.949 3.106 1.00 90.94 88 SER A CA 1
ATOM 694 C C . SER A 1 88 ? 38.542 -9.001 3.868 1.00 90.94 88 SER A C 1
ATOM 696 O O . SER A 1 88 ? 37.508 -8.602 3.337 1.00 90.94 88 SER A O 1
ATOM 698 N N . MET A 1 89 ? 38.570 -9.372 5.154 1.00 90.50 89 MET A N 1
ATOM 699 C CA . MET A 1 89 ? 37.394 -9.367 6.033 1.00 90.50 89 MET A CA 1
ATOM 700 C C . MET A 1 89 ? 36.807 -7.966 6.218 1.00 90.50 89 MET A C 1
ATOM 702 O O . MET A 1 89 ? 35.588 -7.809 6.211 1.00 90.50 89 MET A O 1
ATOM 706 N N . PHE A 1 90 ? 37.659 -6.945 6.349 1.00 86.69 90 PHE A N 1
ATOM 707 C CA . PHE A 1 90 ? 37.231 -5.551 6.426 1.00 86.69 90 PHE A CA 1
ATOM 708 C C . PHE A 1 90 ? 36.488 -5.121 5.155 1.00 86.69 90 PHE A C 1
ATOM 710 O O . PHE A 1 90 ? 35.420 -4.520 5.249 1.00 86.69 90 PHE A O 1
ATOM 717 N N . ILE A 1 91 ? 36.993 -5.478 3.971 1.00 84.56 91 ILE A N 1
ATOM 718 C CA . ILE A 1 91 ? 36.337 -5.172 2.691 1.00 84.56 91 ILE A CA 1
ATOM 719 C C . ILE A 1 91 ? 35.001 -5.916 2.547 1.00 84.56 91 ILE A C 1
ATOM 721 O O . ILE A 1 91 ? 34.009 -5.295 2.173 1.00 84.56 91 ILE A O 1
ATOM 725 N N . ILE A 1 92 ? 34.931 -7.207 2.895 1.00 84.44 92 ILE A N 1
ATOM 726 C CA . ILE A 1 92 ? 33.673 -7.982 2.850 1.00 84.44 92 ILE A CA 1
ATOM 727 C C . ILE A 1 92 ? 32.626 -7.390 3.797 1.00 84.44 92 ILE A C 1
ATOM 729 O O . ILE A 1 92 ? 31.453 -7.308 3.437 1.00 84.44 92 ILE A O 1
ATOM 733 N N . ALA A 1 93 ? 33.044 -6.971 4.994 1.00 74.75 93 ALA A N 1
ATOM 734 C CA . ALA A 1 93 ? 32.160 -6.360 5.976 1.00 74.75 93 ALA A CA 1
ATOM 735 C C . ALA A 1 93 ? 31.687 -4.966 5.538 1.00 74.75 93 ALA A C 1
ATOM 737 O O . ALA A 1 93 ? 30.550 -4.597 5.790 1.00 74.75 93 ALA A O 1
ATOM 738 N N . THR A 1 94 ? 32.529 -4.174 4.879 1.00 71.81 94 THR A N 1
ATOM 739 C CA . THR A 1 94 ? 32.206 -2.768 4.580 1.00 71.81 94 THR A CA 1
ATOM 740 C C . THR A 1 94 ? 31.583 -2.541 3.204 1.00 71.81 94 THR A C 1
ATOM 742 O O . THR A 1 94 ? 31.066 -1.451 2.968 1.00 71.81 94 THR A O 1
ATOM 745 N N . ARG A 1 95 ? 31.587 -3.539 2.306 1.00 74.06 95 ARG A N 1
ATOM 746 C CA . ARG A 1 95 ? 31.012 -3.422 0.955 1.00 74.06 95 ARG A CA 1
ATOM 747 C C . ARG A 1 95 ? 29.902 -4.461 0.709 1.00 74.06 95 ARG A C 1
ATOM 749 O O . ARG A 1 95 ? 30.162 -5.665 0.824 1.00 74.06 95 ARG A O 1
ATOM 756 N N . PRO A 1 96 ? 28.662 -4.055 0.364 1.00 55.91 96 PRO A N 1
ATOM 757 C CA . PRO A 1 96 ? 27.631 -4.988 -0.099 1.00 55.91 96 PRO A CA 1
ATOM 758 C C . PRO A 1 96 ? 28.052 -5.663 -1.419 1.00 55.91 96 PRO A C 1
ATOM 760 O O . PRO A 1 96 ? 28.981 -5.211 -2.084 1.00 55.91 96 PRO A O 1
ATOM 763 N N . ILE A 1 97 ? 27.454 -6.816 -1.753 1.00 50.88 97 ILE A N 1
ATOM 764 C CA . ILE A 1 97 ? 27.705 -7.471 -3.052 1.00 50.88 97 ILE A CA 1
ATOM 765 C C . ILE A 1 97 ? 27.200 -6.516 -4.138 1.00 50.88 97 ILE A C 1
ATOM 767 O O . ILE A 1 97 ? 26.072 -6.044 -4.048 1.00 50.88 97 ILE A O 1
ATOM 771 N N . MET A 1 98 ? 28.041 -6.204 -5.123 1.00 42.56 98 MET A N 1
ATOM 772 C CA . MET A 1 98 ? 27.627 -5.441 -6.298 1.00 42.56 98 MET A CA 1
ATOM 773 C C . MET A 1 98 ? 26.600 -6.267 -7.082 1.00 42.56 98 MET A C 1
ATOM 775 O O . MET A 1 98 ? 26.981 -7.223 -7.752 1.00 42.56 98 MET A O 1
ATOM 779 N N . SER A 1 99 ? 25.317 -5.905 -7.020 1.00 37.38 99 SER A N 1
ATOM 780 C CA . SER A 1 99 ? 24.428 -6.103 -8.168 1.00 37.38 99 SER A CA 1
ATOM 781 C C . SER A 1 99 ? 24.922 -5.189 -9.299 1.00 37.38 99 SER A C 1
ATOM 783 O O . SER A 1 99 ? 25.536 -4.148 -9.037 1.00 37.38 99 SER A O 1
ATOM 785 N N . GLY A 1 100 ? 24.732 -5.591 -10.558 1.00 34.59 100 GLY A N 1
ATOM 786 C CA . GLY A 1 100 ? 25.377 -5.016 -11.755 1.00 34.59 100 GLY A CA 1
ATOM 787 C C . GLY A 1 100 ? 25.209 -3.505 -12.001 1.00 34.59 100 GLY A C 1
ATOM 788 O O . GLY A 1 100 ? 25.804 -2.972 -12.930 1.00 34.59 100 GLY A O 1
ATOM 789 N N . ILE A 1 101 ? 24.482 -2.786 -11.148 1.00 39.62 101 ILE A N 1
ATOM 790 C CA . ILE A 1 101 ? 24.185 -1.352 -11.246 1.00 39.62 101 ILE A CA 1
ATOM 791 C C . ILE A 1 101 ? 25.412 -0.463 -10.920 1.00 39.62 101 ILE A C 1
ATOM 793 O O . ILE A 1 101 ? 25.499 0.666 -11.397 1.00 39.62 101 ILE A O 1
ATOM 797 N N . ALA A 1 102 ? 26.413 -0.948 -10.169 1.00 35.22 102 ALA A N 1
ATOM 798 C CA . ALA A 1 102 ? 27.531 -0.113 -9.687 1.00 35.22 102 ALA A CA 1
ATOM 799 C C . ALA A 1 102 ? 28.822 -0.140 -10.542 1.00 35.22 102 ALA A C 1
ATOM 801 O O . ALA A 1 102 ? 29.776 0.581 -10.241 1.00 35.22 102 ALA A O 1
ATOM 802 N N . ALA A 1 103 ? 28.896 -0.950 -11.604 1.00 32.44 103 ALA A N 1
ATOM 803 C CA . ALA A 1 103 ? 30.131 -1.104 -12.385 1.00 32.44 103 ALA A CA 1
ATOM 804 C C . ALA A 1 103 ? 30.495 0.124 -13.253 1.00 32.44 103 ALA A C 1
ATOM 806 O O . ALA A 1 103 ? 31.643 0.249 -13.675 1.00 32.44 103 ALA A O 1
ATOM 807 N N . LEU A 1 104 ? 29.569 1.060 -13.482 1.00 40.94 104 LEU A N 1
ATOM 808 C CA . LEU A 1 104 ? 29.796 2.219 -14.359 1.00 40.94 104 LEU A CA 1
ATOM 809 C C . LEU A 1 104 ? 30.341 3.468 -13.646 1.00 40.94 104 LEU A C 1
ATOM 811 O O . LEU A 1 104 ? 30.869 4.358 -14.309 1.00 40.94 104 LEU A O 1
ATOM 815 N N . ASP A 1 105 ? 30.309 3.521 -12.312 1.00 35.00 105 ASP A N 1
ATOM 816 C CA . ASP A 1 105 ? 30.739 4.711 -11.554 1.00 35.00 105 ASP A CA 1
ATOM 817 C C . ASP A 1 105 ? 32.261 4.764 -11.289 1.00 35.00 105 ASP A C 1
ATOM 819 O O . ASP A 1 105 ? 32.799 5.772 -10.829 1.00 35.00 105 ASP A O 1
ATOM 823 N N . THR A 1 106 ? 33.004 3.698 -11.618 1.00 36.66 106 THR A N 1
ATOM 824 C CA . THR A 1 106 ? 34.453 3.600 -11.339 1.00 36.66 106 THR A CA 1
ATOM 825 C C . THR A 1 106 ? 35.373 4.095 -12.463 1.00 36.66 106 THR A C 1
ATOM 827 O O . THR A 1 106 ? 36.589 4.097 -12.286 1.00 36.66 106 THR A O 1
ATOM 830 N N . LEU A 1 107 ? 34.842 4.605 -13.583 1.00 33.16 107 LEU A N 1
ATOM 831 C CA . LEU A 1 107 ? 35.661 5.202 -14.657 1.00 33.16 107 LEU A CA 1
ATOM 832 C C . LEU A 1 107 ? 35.882 6.720 -14.529 1.00 33.16 107 LEU A C 1
ATOM 834 O O . LEU A 1 107 ? 36.465 7.340 -15.419 1.00 33.16 107 LEU A O 1
ATOM 838 N N . ARG A 1 108 ? 35.475 7.344 -13.419 1.00 30.91 108 ARG A N 1
ATOM 839 C CA . ARG A 1 108 ? 35.692 8.778 -13.187 1.00 30.91 108 ARG A CA 1
ATOM 840 C C . ARG A 1 108 ? 36.988 9.034 -12.410 1.00 30.91 108 ARG A C 1
ATOM 842 O O . ARG A 1 108 ? 36.971 9.189 -11.192 1.00 30.91 108 ARG A O 1
ATOM 849 N N . GLU A 1 109 ? 38.118 9.141 -13.108 1.00 30.34 109 GLU A N 1
ATOM 850 C CA . GLU A 1 109 ? 39.305 9.783 -12.521 1.00 30.34 109 GLU A CA 1
ATOM 851 C C . GLU A 1 109 ? 39.100 11.310 -12.417 1.00 30.34 109 GLU A C 1
ATOM 853 O O . GLU A 1 109 ? 38.665 11.940 -13.386 1.00 30.34 109 GLU A O 1
ATOM 858 N N . PRO A 1 110 ? 39.426 11.952 -11.278 1.00 37.78 110 PRO A N 1
ATOM 859 C CA . PRO A 1 110 ? 39.483 13.404 -11.190 1.00 37.78 110 PRO A CA 1
ATOM 860 C C . PRO A 1 110 ? 40.829 13.932 -11.713 1.00 37.78 110 PRO A C 1
ATOM 862 O O . PRO A 1 110 ? 41.900 13.603 -11.197 1.00 37.78 110 PRO A O 1
ATOM 865 N N . ASP A 1 111 ? 40.741 14.802 -12.717 1.00 30.14 111 ASP A N 1
ATOM 866 C CA . ASP A 1 111 ? 41.836 15.566 -13.316 1.00 30.14 111 ASP A CA 1
ATOM 867 C C . ASP A 1 111 ? 42.695 16.284 -12.250 1.00 30.14 111 ASP A C 1
ATOM 869 O O . ASP A 1 111 ? 42.228 17.149 -11.501 1.00 30.14 111 ASP A O 1
ATOM 873 N N . ARG A 1 112 ? 43.978 15.910 -12.165 1.00 33.34 112 ARG A N 1
ATOM 874 C CA . ARG A 1 112 ? 44.985 16.553 -11.309 1.00 33.34 112 ARG A CA 1
ATOM 875 C C . ARG A 1 112 ? 45.673 17.672 -12.084 1.00 33.34 112 ARG A C 1
ATOM 877 O O . ARG A 1 112 ? 46.786 17.484 -12.575 1.00 33.34 112 ARG A O 1
ATOM 884 N N . SER A 1 113 ? 45.072 18.861 -12.118 1.00 36.28 113 SER A N 1
ATOM 885 C CA . SER A 1 113 ? 45.775 20.061 -12.589 1.00 36.28 113 SER A CA 1
ATOM 886 C C . SER A 1 113 ? 46.357 20.899 -11.425 1.00 36.28 113 SER A C 1
ATOM 888 O O . SER A 1 113 ? 45.730 21.022 -10.367 1.00 36.28 113 SER A O 1
ATOM 890 N N . PRO A 1 114 ? 47.550 21.516 -11.581 1.00 32.31 114 PRO A N 1
ATOM 891 C CA . PRO A 1 114 ? 48.237 22.263 -10.513 1.00 32.31 114 PRO A CA 1
ATOM 892 C C . PRO A 1 114 ? 47.555 23.569 -10.061 1.00 32.31 114 PRO A C 1
ATOM 894 O O . PRO A 1 114 ? 48.032 24.213 -9.130 1.00 32.31 114 PRO A O 1
ATOM 897 N N . CYS A 1 115 ? 46.450 23.981 -10.688 1.00 32.16 115 CYS A N 1
ATOM 898 C CA . CYS A 1 115 ? 45.801 25.271 -10.424 1.00 32.16 115 CYS A CA 1
ATOM 899 C C . CYS A 1 115 ? 44.910 25.259 -9.158 1.00 32.16 115 CYS A C 1
ATOM 901 O O . CYS A 1 115 ? 44.686 26.297 -8.539 1.00 32.16 115 CYS A O 1
ATOM 903 N N . ALA A 1 116 ? 44.461 24.085 -8.694 1.00 36.66 116 ALA A N 1
ATOM 904 C CA . ALA A 1 116 ? 43.567 23.964 -7.534 1.00 36.66 116 ALA A CA 1
ATOM 905 C C . ALA A 1 116 ? 44.271 24.071 -6.160 1.00 36.66 116 ALA A C 1
ATOM 907 O O . ALA A 1 116 ? 43.608 24.209 -5.130 1.00 36.66 116 ALA A O 1
ATOM 908 N N . GLN A 1 117 ? 45.608 24.038 -6.110 1.00 36.44 117 GLN A N 1
ATOM 909 C CA . GLN A 1 117 ? 46.358 24.033 -4.843 1.00 36.44 117 GLN A CA 1
ATOM 910 C C . GLN A 1 117 ? 46.560 25.42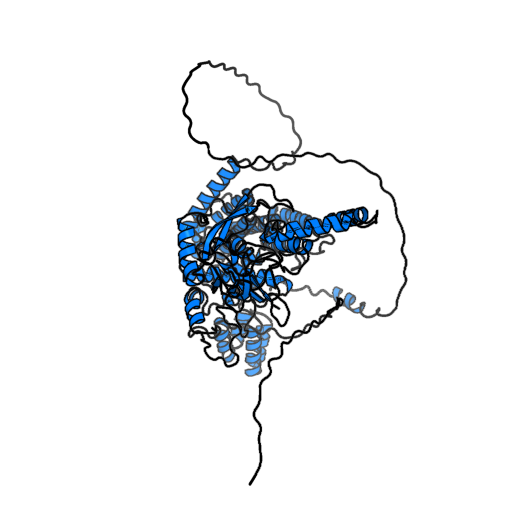9 -4.220 1.00 36.44 117 GLN A C 1
ATOM 912 O O . GLN A 1 117 ? 46.858 25.523 -3.027 1.00 36.44 117 GLN A O 1
ATOM 917 N N . GLU A 1 118 ? 46.335 26.518 -4.961 1.00 32.72 118 GLU A N 1
ATOM 918 C CA . GLU A 1 118 ? 46.466 27.890 -4.435 1.00 32.72 118 GLU A CA 1
ATOM 919 C C . GLU A 1 118 ? 45.174 28.446 -3.811 1.00 32.72 118 GLU A C 1
ATOM 921 O O . GLU A 1 118 ? 45.239 29.276 -2.902 1.00 32.72 118 GLU A O 1
ATOM 926 N N . ALA A 1 119 ? 43.998 27.923 -4.176 1.00 33.62 119 ALA A N 1
ATOM 927 C CA . ALA A 1 119 ? 42.716 28.364 -3.612 1.00 33.62 119 ALA A CA 1
ATOM 928 C C . ALA A 1 119 ? 42.468 27.863 -2.171 1.00 33.62 119 ALA A C 1
ATOM 930 O O . ALA A 1 119 ? 41.722 28.482 -1.409 1.00 33.62 119 ALA A O 1
ATOM 931 N N . ALA A 1 120 ? 43.131 26.778 -1.756 1.00 35.03 120 ALA A N 1
ATOM 932 C CA . ALA A 1 120 ? 42.969 26.188 -0.425 1.00 35.03 120 ALA A CA 1
ATOM 933 C C . ALA A 1 120 ? 43.772 26.905 0.682 1.00 35.03 120 ALA A C 1
ATOM 935 O O . ALA A 1 120 ? 43.479 26.734 1.864 1.00 35.03 120 ALA A O 1
ATOM 936 N N . ARG A 1 121 ? 44.759 27.749 0.335 1.00 33.53 121 ARG A N 1
ATOM 937 C CA . ARG A 1 121 ? 45.610 28.448 1.323 1.00 33.53 121 ARG A CA 1
ATOM 938 C C . ARG A 1 121 ? 45.064 29.799 1.803 1.00 33.53 121 ARG A C 1
ATOM 940 O O . ARG A 1 121 ? 45.563 30.323 2.795 1.00 33.53 121 ARG A O 1
ATOM 947 N N . SER A 1 122 ? 44.002 30.325 1.188 1.00 33.41 122 SER A N 1
ATOM 948 C CA . SER A 1 122 ? 43.465 31.664 1.503 1.00 33.41 122 SER A CA 1
ATOM 949 C C . SER A 1 122 ? 42.236 31.678 2.426 1.00 33.41 122 SER A C 1
ATOM 951 O O . SER A 1 122 ? 41.755 32.752 2.777 1.00 33.41 122 SER A O 1
ATOM 953 N N . ARG A 1 123 ? 41.726 30.519 2.871 1.00 35.59 123 ARG A N 1
ATOM 954 C CA . ARG A 1 123 ? 40.492 30.426 3.686 1.00 35.59 123 ARG A CA 1
ATOM 955 C C . ARG A 1 123 ? 40.690 30.281 5.201 1.00 35.59 123 ARG A C 1
ATOM 957 O O . ARG A 1 123 ? 39.708 30.232 5.929 1.00 35.59 123 ARG A O 1
ATOM 964 N N . ALA A 1 124 ? 41.925 30.294 5.703 1.00 31.56 124 ALA A N 1
ATOM 965 C CA . ALA A 1 124 ? 42.217 30.079 7.127 1.00 31.56 124 ALA A CA 1
ATOM 966 C C . ALA A 1 124 ? 42.556 31.353 7.934 1.00 31.56 124 ALA A C 1
ATOM 968 O O . ALA A 1 124 ? 43.209 31.248 8.970 1.00 31.56 124 ALA A O 1
ATOM 969 N N . LYS A 1 125 ? 42.180 32.566 7.490 1.00 30.17 125 LYS A N 1
ATOM 970 C CA . LYS A 1 125 ? 42.669 33.796 8.155 1.00 30.17 125 LYS A CA 1
ATOM 971 C C . LYS A 1 125 ? 41.694 34.925 8.468 1.00 30.17 125 LYS A C 1
ATOM 973 O O . LYS A 1 125 ? 42.160 35.975 8.895 1.00 30.17 125 LYS A O 1
ATOM 978 N N . ILE A 1 126 ? 40.380 34.747 8.352 1.00 29.38 126 ILE A N 1
ATOM 979 C CA . ILE A 1 126 ? 39.440 35.785 8.809 1.00 29.38 126 ILE A CA 1
ATOM 980 C C . ILE A 1 126 ? 38.302 35.134 9.595 1.00 29.38 126 ILE A C 1
ATOM 982 O O . ILE A 1 126 ? 37.199 34.936 9.104 1.00 29.38 126 ILE A O 1
ATOM 986 N N . PHE A 1 127 ? 38.616 34.775 10.837 1.00 25.56 127 PHE A N 1
ATOM 987 C CA . PHE A 1 127 ? 37.650 34.474 11.887 1.00 25.56 127 PHE A CA 1
ATOM 988 C C . PHE A 1 127 ? 38.040 35.354 13.079 1.00 25.56 127 PHE A C 1
ATOM 990 O O . PHE A 1 127 ? 38.927 34.974 13.828 1.00 25.56 127 PHE A O 1
ATOM 997 N N . HIS A 1 128 ? 37.502 36.581 13.150 1.00 24.39 128 HIS A N 1
ATOM 998 C CA . HIS A 1 128 ? 37.390 37.435 14.352 1.00 24.39 128 HIS A CA 1
ATOM 999 C C . HIS A 1 128 ? 36.873 38.840 13.970 1.00 24.39 128 HIS A C 1
ATOM 1001 O O . HIS A 1 128 ? 37.645 39.625 13.430 1.00 24.39 128 HIS A O 1
ATOM 1007 N N . LEU A 1 129 ? 35.593 39.147 14.253 1.00 23.81 129 LEU A N 1
ATOM 1008 C CA . LEU A 1 129 ? 35.093 40.323 15.013 1.00 23.81 129 LEU A CA 1
ATOM 1009 C C . LEU A 1 129 ? 33.569 40.552 14.805 1.00 23.81 129 LEU A C 1
ATOM 1011 O O . LEU A 1 129 ? 33.134 41.001 13.754 1.00 23.81 129 LEU A O 1
ATOM 1015 N N . THR A 1 130 ? 32.802 40.250 15.859 1.00 24.12 130 THR A N 1
ATOM 1016 C CA . THR A 1 130 ? 31.935 41.169 16.638 1.00 24.12 130 THR A CA 1
ATOM 1017 C C . THR A 1 130 ? 30.709 41.889 16.027 1.00 24.12 130 THR A C 1
ATOM 1019 O O . THR A 1 130 ? 30.837 42.844 15.276 1.00 24.12 130 THR A O 1
ATOM 1022 N N . LEU A 1 131 ? 29.539 41.463 16.544 1.00 22.12 131 LEU A N 1
ATOM 1023 C CA . LEU A 1 131 ? 28.336 42.169 17.056 1.00 22.12 131 LEU A CA 1
ATOM 1024 C C . LEU A 1 131 ? 27.699 43.403 16.359 1.00 22.12 131 LEU A C 1
ATOM 1026 O O . LEU A 1 131 ? 28.300 44.465 16.258 1.00 22.12 131 LEU A O 1
ATOM 1030 N N . SER A 1 132 ? 26.366 43.262 16.211 1.00 22.38 132 SER A N 1
ATOM 1031 C CA . SER A 1 132 ? 25.259 44.208 16.499 1.00 22.38 132 SER A CA 1
ATOM 1032 C C . SER A 1 132 ? 25.069 45.480 15.656 1.00 22.38 132 SER A C 1
ATOM 1034 O O . SER A 1 132 ? 25.936 46.341 15.625 1.00 22.38 132 SER A O 1
ATOM 1036 N N . ILE A 1 133 ? 23.843 45.689 15.137 1.00 24.41 133 ILE A N 1
ATOM 1037 C CA . ILE A 1 133 ? 22.884 46.736 15.582 1.00 24.41 133 ILE A CA 1
ATOM 1038 C C . ILE A 1 133 ? 21.573 46.711 14.752 1.00 24.41 133 ILE A C 1
ATOM 1040 O O . ILE A 1 133 ? 21.537 46.365 13.578 1.00 24.41 133 ILE A O 1
ATOM 1044 N N . ILE A 1 134 ? 20.507 47.061 15.472 1.00 23.11 134 ILE A N 1
ATOM 1045 C CA . ILE A 1 134 ? 19.057 47.154 15.240 1.00 23.11 134 ILE A CA 1
ATOM 1046 C C . ILE A 1 134 ? 18.659 48.248 14.214 1.00 23.11 134 ILE A C 1
ATOM 1048 O O . ILE A 1 134 ? 19.325 49.277 14.168 1.00 23.11 134 ILE A O 1
ATOM 1052 N N . CYS A 1 135 ? 17.547 48.059 13.472 1.00 22.14 135 CYS A N 1
ATOM 1053 C CA . CYS A 1 135 ? 16.386 48.987 13.335 1.00 22.14 135 CYS A CA 1
ATOM 1054 C C . CYS A 1 135 ? 15.585 48.828 12.014 1.00 22.14 135 CYS A C 1
ATOM 1056 O O . CYS A 1 135 ? 16.116 48.969 10.919 1.00 22.14 135 CYS A O 1
ATOM 1058 N N . HIS A 1 136 ? 14.266 48.616 12.152 1.00 21.88 136 HIS A N 1
ATOM 1059 C CA . HIS A 1 136 ? 13.178 48.988 11.212 1.00 21.88 136 HIS A CA 1
ATOM 1060 C C . HIS A 1 136 ? 13.123 50.537 11.005 1.00 21.88 136 HIS A C 1
ATOM 1062 O O . HIS A 1 136 ? 13.868 51.195 11.734 1.00 21.88 136 HIS A O 1
ATOM 1068 N N . PRO A 1 137 ? 12.263 51.187 10.156 1.00 32.44 137 PRO A N 1
ATOM 1069 C CA . PRO A 1 137 ? 10.970 50.735 9.593 1.00 32.44 137 PRO A CA 1
ATOM 1070 C C . PRO A 1 137 ? 10.492 51.288 8.201 1.00 32.44 137 PRO A C 1
ATOM 1072 O O . PRO A 1 137 ? 11.047 52.215 7.621 1.00 32.44 137 PRO A O 1
ATOM 1075 N N . THR A 1 138 ? 9.320 50.770 7.785 1.00 24.09 138 THR A N 1
ATOM 1076 C CA . THR A 1 138 ? 8.141 51.410 7.119 1.00 24.09 138 THR A CA 1
ATOM 1077 C C . THR A 1 138 ? 7.928 51.501 5.576 1.00 24.09 138 THR A C 1
ATOM 1079 O O . THR A 1 138 ? 8.890 51.657 4.833 1.00 24.09 138 THR A O 1
ATOM 1082 N N . PRO A 1 139 ? 6.640 51.396 5.117 1.00 33.50 139 PRO A N 1
ATOM 1083 C CA . PRO A 1 139 ? 6.129 51.250 3.723 1.00 33.50 139 PRO A CA 1
ATOM 1084 C C . PRO A 1 139 ? 5.621 52.629 3.169 1.00 33.50 139 PRO A C 1
ATOM 1086 O O . PRO A 1 139 ? 6.075 53.612 3.756 1.00 33.50 139 PRO A O 1
ATOM 1089 N N . PRO A 1 140 ? 4.710 52.833 2.158 1.00 34.31 140 PRO A N 1
ATOM 1090 C CA . PRO A 1 140 ? 3.821 51.950 1.351 1.00 34.31 140 PRO A CA 1
ATOM 1091 C C . PRO A 1 140 ? 3.655 52.311 -0.160 1.00 34.31 140 PRO A C 1
ATOM 1093 O O . PRO A 1 140 ? 4.196 53.304 -0.638 1.00 34.31 140 PRO A O 1
ATOM 1096 N N . SER A 1 141 ? 2.857 51.533 -0.918 1.00 24.30 141 SER A N 1
ATOM 1097 C CA . SER A 1 141 ? 1.717 52.024 -1.746 1.00 24.30 141 SER A CA 1
ATOM 1098 C C . SER A 1 141 ? 1.110 50.943 -2.671 1.00 24.30 141 SER A C 1
ATOM 1100 O O . SER A 1 141 ? 1.803 50.309 -3.459 1.00 24.30 141 SER A O 1
ATOM 1102 N N . HIS A 1 142 ? -0.212 50.768 -2.556 1.00 24.70 142 HIS A N 1
ATOM 1103 C CA . HIS A 1 142 ? -1.131 50.112 -3.507 1.00 24.70 142 HIS A CA 1
ATOM 1104 C C . HIS A 1 142 ? -1.538 51.106 -4.625 1.00 24.70 142 HIS A C 1
ATOM 1106 O O . HIS A 1 142 ? -1.389 52.314 -4.411 1.00 24.70 142 HIS A O 1
ATOM 1112 N N . PRO A 1 143 ? -2.044 50.648 -5.796 1.00 29.17 143 PRO A N 1
ATOM 1113 C CA . PRO A 1 143 ? -3.504 50.507 -5.965 1.00 29.17 143 PRO A CA 1
ATOM 1114 C C . PRO A 1 143 ? -4.008 49.325 -6.835 1.00 29.17 143 PRO A C 1
ATOM 1116 O O . PRO A 1 143 ? -3.310 48.794 -7.692 1.00 29.17 143 PRO A O 1
ATOM 1119 N N . ASP A 1 144 ? -5.261 48.971 -6.534 1.00 23.38 144 ASP A N 1
ATOM 1120 C CA . ASP A 1 144 ? -6.347 48.236 -7.215 1.00 23.38 144 ASP A CA 1
ATOM 1121 C C . ASP A 1 144 ? -6.230 47.755 -8.679 1.00 23.38 144 ASP A C 1
ATOM 1123 O O . ASP A 1 144 ? -5.848 48.514 -9.566 1.00 23.38 144 ASP A O 1
ATOM 1127 N N . THR A 1 145 ? -6.792 46.565 -8.978 1.00 25.95 145 THR A N 1
ATOM 1128 C CA . THR A 1 145 ? -8.088 46.437 -9.708 1.00 25.95 145 THR A CA 1
ATOM 1129 C C . THR A 1 145 ? -8.597 44.987 -9.906 1.00 25.95 145 THR A C 1
ATOM 1131 O O . THR A 1 145 ? -7.935 44.138 -10.483 1.00 25.95 145 THR A O 1
ATOM 1134 N N . GLN A 1 146 ? -9.840 44.784 -9.443 1.00 24.39 146 GLN A N 1
ATOM 1135 C CA . GLN A 1 146 ? -11.003 44.073 -10.018 1.00 24.39 146 GLN A CA 1
ATOM 1136 C C . GLN A 1 146 ? -10.978 42.587 -10.445 1.00 24.39 146 GLN A C 1
ATOM 1138 O O . GLN A 1 146 ? -10.295 42.141 -11.359 1.00 24.39 146 GLN A O 1
ATOM 1143 N N . ALA A 1 147 ? -11.920 41.870 -9.823 1.00 23.36 147 ALA A N 1
ATOM 1144 C CA . ALA A 1 147 ? -12.365 40.507 -10.068 1.00 23.36 147 ALA A CA 1
ATOM 1145 C C . ALA A 1 147 ? -13.318 40.367 -11.271 1.00 23.36 147 ALA A C 1
ATOM 1147 O O . ALA A 1 147 ? -14.161 41.231 -11.508 1.00 23.36 147 ALA A O 1
ATOM 1148 N N . THR A 1 148 ? -13.299 39.194 -11.912 1.00 23.73 148 THR A N 1
ATOM 1149 C CA . THR A 1 148 ? -14.461 38.623 -12.613 1.00 23.73 148 THR A CA 1
ATOM 1150 C C . THR A 1 148 ? -14.594 37.134 -12.272 1.00 23.73 148 THR A C 1
ATOM 1152 O O . THR A 1 148 ? -13.624 36.382 -12.279 1.00 23.73 148 THR A O 1
ATOM 1155 N N . LYS A 1 149 ? -15.814 36.744 -11.885 1.00 23.27 149 LYS A N 1
ATOM 1156 C CA . LYS A 1 149 ? -16.244 35.394 -11.497 1.00 23.27 149 LYS A CA 1
ATOM 1157 C C . LYS A 1 149 ? -16.825 34.683 -12.722 1.00 23.27 149 LYS A C 1
ATOM 1159 O O . LYS A 1 149 ? -17.712 35.247 -13.356 1.00 23.27 149 LYS A O 1
ATOM 1164 N N . HIS A 1 150 ? -16.433 33.435 -12.972 1.00 24.16 150 HIS A N 1
ATOM 1165 C CA . HIS A 1 150 ? -17.223 32.494 -13.771 1.00 24.16 150 HIS A CA 1
ATOM 1166 C C . HIS A 1 150 ? -17.327 31.154 -13.036 1.00 24.16 150 HIS A C 1
ATOM 1168 O O . HIS A 1 150 ? -16.329 30.521 -12.711 1.00 24.16 150 HIS A O 1
ATOM 1174 N N . TYR A 1 151 ? -18.571 30.793 -12.725 1.00 21.72 151 TYR A N 1
ATOM 1175 C CA . TYR A 1 151 ? -19.021 29.598 -12.018 1.00 21.72 151 TYR A CA 1
ATOM 1176 C C . TYR A 1 151 ? -19.506 28.587 -13.064 1.00 21.72 151 TYR A C 1
ATOM 1178 O O . TYR A 1 151 ? -20.291 28.964 -13.937 1.00 21.72 151 TYR A O 1
ATOM 1186 N N . ILE A 1 152 ? -19.041 27.337 -12.994 1.00 24.11 152 ILE A N 1
ATOM 1187 C CA . ILE A 1 152 ? -19.544 26.220 -13.804 1.00 24.11 152 ILE A CA 1
ATOM 1188 C C . ILE A 1 152 ? -20.033 25.126 -12.848 1.00 24.11 152 ILE A C 1
ATOM 1190 O O . ILE A 1 152 ? -19.292 24.646 -11.997 1.00 24.11 152 ILE A O 1
ATOM 1194 N N . ASP A 1 153 ? -21.310 24.802 -13.014 1.00 23.64 153 ASP A N 1
ATOM 1195 C CA . ASP A 1 153 ? -22.131 23.788 -12.349 1.00 23.64 153 ASP A CA 1
ATOM 1196 C C . ASP A 1 153 ? -21.760 22.353 -12.795 1.00 23.64 153 ASP A C 1
ATOM 1198 O O . ASP A 1 153 ? -21.824 22.074 -13.999 1.00 23.64 153 ASP A O 1
ATOM 1202 N N . PRO A 1 154 ? -21.425 21.423 -11.876 1.00 27.58 154 PRO A N 1
ATOM 1203 C CA . PRO A 1 154 ? -21.384 19.997 -12.165 1.00 27.58 154 PRO A CA 1
ATOM 1204 C C . PRO A 1 154 ? -22.645 19.289 -11.634 1.00 27.58 154 PRO A C 1
ATOM 1206 O O . PRO A 1 154 ? -22.812 19.037 -10.440 1.00 27.58 154 PRO A O 1
ATOM 1209 N N . ARG A 1 155 ? -23.527 18.924 -12.569 1.00 27.16 155 ARG A N 1
ATOM 1210 C CA . ARG A 1 155 ? -24.726 18.101 -12.349 1.00 27.16 155 ARG A CA 1
ATOM 1211 C C . ARG A 1 155 ? -24.367 16.689 -11.857 1.00 27.16 155 ARG A C 1
ATOM 1213 O O . ARG A 1 155 ? -23.468 16.052 -12.396 1.00 27.16 155 ARG A O 1
ATOM 1220 N N . GLY A 1 156 ? -25.126 16.227 -10.859 1.00 25.50 156 GLY A N 1
ATOM 1221 C CA . GLY A 1 156 ? -24.963 14.963 -10.133 1.00 25.50 156 GLY A CA 1
ATOM 1222 C C . GLY A 1 156 ? -25.385 13.666 -10.854 1.00 25.50 156 GLY A C 1
ATOM 1223 O O . GLY A 1 156 ? -25.685 13.672 -12.051 1.00 25.50 156 GLY A O 1
ATOM 1224 N N . PRO A 1 157 ? -25.395 12.533 -10.122 1.00 29.58 157 PRO A N 1
ATOM 1225 C CA . PRO A 1 157 ? -25.507 11.191 -10.691 1.00 29.58 157 PRO A CA 1
ATOM 1226 C C . PRO A 1 157 ? -26.938 10.849 -11.132 1.00 29.58 157 PRO A C 1
ATOM 1228 O O . PRO A 1 157 ? -27.915 11.101 -10.426 1.00 29.58 157 PRO A O 1
ATOM 1231 N N . ARG A 1 158 ? -27.060 10.242 -12.320 1.00 26.67 158 ARG A N 1
ATOM 1232 C CA . ARG A 1 158 ? -28.323 9.713 -12.851 1.00 26.67 158 ARG A CA 1
ATOM 1233 C C . ARG A 1 158 ? -28.674 8.381 -12.191 1.00 26.67 158 ARG A C 1
ATOM 1235 O O . ARG A 1 158 ? -27.948 7.403 -12.329 1.00 26.67 158 ARG A O 1
ATOM 1242 N N . ALA A 1 159 ? -29.840 8.359 -11.554 1.00 25.52 159 ALA A N 1
ATOM 1243 C CA . ALA A 1 159 ? -30.600 7.158 -11.238 1.00 25.52 159 ALA A CA 1
ATOM 1244 C C . ALA A 1 159 ? -31.069 6.442 -12.522 1.00 25.52 159 ALA A C 1
ATOM 1246 O O . ALA A 1 159 ? -31.367 7.085 -13.533 1.00 25.52 159 ALA A O 1
ATOM 1247 N N . MET A 1 160 ? -31.153 5.112 -12.460 1.00 23.66 160 MET A N 1
ATOM 1248 C CA . MET A 1 160 ? -31.727 4.267 -13.511 1.00 23.66 160 MET A CA 1
ATOM 1249 C C . MET A 1 160 ? -33.230 4.542 -13.708 1.00 23.66 160 MET A C 1
ATOM 1251 O O . MET A 1 160 ? -33.923 4.803 -12.721 1.00 23.66 160 MET A O 1
ATOM 1255 N N . PRO A 1 161 ? -33.776 4.456 -14.938 1.00 27.19 161 PRO A N 1
ATOM 1256 C CA . PRO A 1 161 ? -35.206 4.600 -15.154 1.00 27.19 161 PRO A CA 1
ATOM 1257 C C . PRO A 1 161 ? -35.953 3.267 -15.017 1.00 27.19 161 PRO A C 1
ATOM 1259 O O . PRO A 1 161 ? -35.583 2.248 -15.595 1.00 27.19 161 PRO A O 1
ATOM 1262 N N . VAL A 1 162 ? -37.051 3.342 -14.267 1.00 24.64 162 VAL A N 1
ATOM 1263 C CA . VAL A 1 162 ? -38.145 2.371 -14.174 1.00 24.64 162 VAL A CA 1
ATOM 1264 C C . VAL A 1 162 ? -38.944 2.364 -15.485 1.00 24.64 162 VAL A C 1
ATOM 1266 O O . VAL A 1 162 ? -39.251 3.424 -16.032 1.00 24.64 162 VAL A O 1
ATOM 1269 N N . GLU A 1 163 ? -39.295 1.171 -15.973 1.00 22.97 163 GLU A N 1
ATOM 1270 C CA . GLU A 1 163 ? -40.185 0.948 -17.118 1.00 22.97 163 GLU A CA 1
ATOM 1271 C C . GLU A 1 163 ? -41.567 1.581 -16.911 1.00 22.97 163 GLU A C 1
ATOM 1273 O O . GLU A 1 163 ? -42.274 1.244 -15.962 1.00 22.97 163 GLU A O 1
ATOM 1278 N N . ILE A 1 164 ? -42.006 2.413 -17.861 1.00 24.25 164 ILE A N 1
ATOM 1279 C CA . ILE A 1 164 ? -43.429 2.677 -18.101 1.00 24.25 164 ILE A CA 1
ATOM 1280 C C . ILE A 1 164 ? -43.671 2.696 -19.615 1.00 24.25 164 ILE A C 1
ATOM 1282 O O . ILE A 1 164 ? -43.146 3.535 -20.345 1.00 24.25 164 ILE A O 1
ATOM 1286 N N . GLN A 1 165 ? -44.484 1.745 -20.073 1.00 23.94 165 GLN A N 1
ATOM 1287 C CA . GLN A 1 165 ? -45.047 1.663 -21.420 1.00 23.94 165 GLN A CA 1
ATOM 1288 C C . GLN A 1 165 ? -45.904 2.897 -21.734 1.00 23.94 165 GLN A C 1
ATOM 1290 O O . GLN A 1 165 ? -46.718 3.280 -20.903 1.00 23.94 165 GLN A O 1
ATOM 1295 N N . THR A 1 166 ? -45.825 3.447 -22.952 1.00 25.55 166 THR A N 1
ATOM 1296 C CA . THR A 1 166 ? -47.017 3.895 -23.707 1.00 25.55 166 THR A CA 1
ATOM 1297 C C . THR A 1 166 ? -46.716 4.172 -25.192 1.00 25.55 166 THR A C 1
ATOM 1299 O O . THR A 1 166 ? -45.826 4.934 -25.544 1.00 25.55 166 THR A O 1
ATOM 1302 N N . HIS A 1 167 ? -47.499 3.482 -26.025 1.00 25.25 167 HIS A N 1
ATOM 1303 C CA . HIS A 1 167 ? -47.986 3.724 -27.391 1.00 25.25 167 HIS A CA 1
ATOM 1304 C C . HIS A 1 167 ? -47.358 4.770 -28.341 1.00 25.25 167 HIS A C 1
ATOM 1306 O O . HIS A 1 167 ? -47.374 5.972 -28.105 1.00 25.25 167 HIS A O 1
ATOM 1312 N N . GLU A 1 168 ? -46.977 4.235 -29.510 1.00 24.53 168 GLU A N 1
ATOM 1313 C CA . GLU A 1 168 ? -47.260 4.681 -30.888 1.00 24.53 168 GLU A CA 1
ATOM 1314 C C . GLU A 1 168 ? -47.738 6.125 -31.135 1.00 24.53 168 GLU A C 1
ATOM 1316 O O . GLU A 1 168 ? -48.811 6.537 -30.705 1.00 24.53 168 GLU A O 1
ATOM 1321 N N . THR A 1 169 ? -47.058 6.818 -32.054 1.00 25.91 169 THR A N 1
ATOM 1322 C CA . THR A 1 169 ? -47.665 7.244 -33.333 1.00 25.91 169 THR A CA 1
ATOM 1323 C C . THR A 1 169 ? -46.596 7.705 -34.325 1.00 25.91 169 THR A C 1
ATOM 1325 O O . THR A 1 169 ? -45.635 8.389 -33.989 1.00 25.91 169 THR A O 1
ATOM 1328 N N . ALA A 1 170 ? -46.774 7.278 -35.573 1.00 24.91 170 ALA A N 1
ATOM 1329 C CA . ALA A 1 170 ? -45.924 7.569 -36.715 1.00 24.91 170 ALA A CA 1
ATOM 1330 C C . ALA A 1 170 ? -46.125 8.994 -37.255 1.00 24.91 170 ALA A C 1
ATOM 1332 O O . ALA A 1 170 ? -47.256 9.471 -37.328 1.00 24.91 170 ALA A O 1
ATOM 1333 N N . ALA A 1 171 ? -45.056 9.606 -37.773 1.00 26.55 171 ALA A N 1
ATOM 1334 C CA . ALA A 1 171 ? -45.154 10.583 -38.855 1.00 26.55 171 ALA A CA 1
ATOM 1335 C C . ALA A 1 171 ? -43.856 10.641 -39.679 1.00 26.55 171 ALA A C 1
ATOM 1337 O O . ALA A 1 171 ? -42.771 10.949 -39.198 1.00 26.55 171 ALA A O 1
ATOM 1338 N N . THR A 1 172 ? -44.033 10.314 -40.951 1.00 25.00 172 THR A N 1
ATOM 1339 C CA . THR A 1 172 ? -43.141 10.382 -42.112 1.00 25.00 172 THR A CA 1
ATOM 1340 C C . THR A 1 172 ? -42.653 11.796 -42.452 1.00 25.00 172 THR A C 1
ATOM 1342 O O . THR A 1 172 ? -43.426 12.740 -42.305 1.00 25.00 172 THR A O 1
ATOM 1345 N N . GLY A 1 173 ? -41.466 11.943 -43.067 1.00 26.62 173 GLY A N 1
ATOM 1346 C CA . GLY A 1 173 ? -41.109 13.219 -43.710 1.00 26.62 173 GLY A CA 1
ATOM 1347 C C . GLY A 1 173 ? -39.693 13.395 -44.278 1.00 26.62 173 GLY A C 1
ATOM 1348 O O . GLY A 1 173 ? -38.930 14.181 -43.745 1.00 26.62 173 GLY A O 1
ATOM 1349 N N . VAL A 1 174 ? -39.389 12.703 -45.381 1.00 26.83 174 VAL A N 1
ATOM 1350 C CA . VAL A 1 174 ? -38.730 13.208 -46.614 1.00 26.83 174 VAL A CA 1
ATOM 1351 C C . VAL A 1 174 ? -37.464 14.102 -46.531 1.00 26.83 174 VAL A C 1
ATOM 1353 O O . VAL A 1 174 ? -37.506 15.276 -46.188 1.00 26.83 174 VAL A O 1
ATOM 1356 N N . SER A 1 175 ? -36.376 13.515 -47.053 1.00 27.17 175 SER A N 1
ATOM 1357 C CA . SER A 1 175 ? -35.231 14.056 -47.821 1.00 27.17 175 SER A CA 1
ATOM 1358 C C . SER A 1 175 ? -35.278 15.510 -48.327 1.00 27.17 175 SER A C 1
ATOM 1360 O O . SER A 1 175 ? -36.237 15.917 -48.984 1.00 27.17 175 SER A O 1
ATOM 1362 N N . LYS A 1 176 ? -34.134 16.208 -48.216 1.00 27.59 176 LYS A N 1
ATOM 1363 C CA . LYS A 1 176 ? -33.574 16.998 -49.328 1.00 27.59 176 LYS A CA 1
ATOM 1364 C C . LYS A 1 176 ? -32.056 17.180 -49.212 1.00 27.59 176 LYS A C 1
ATOM 1366 O O . LYS A 1 176 ? -31.546 17.786 -48.279 1.00 27.59 176 LYS A O 1
ATOM 1371 N N . THR A 1 177 ? -31.385 16.641 -50.218 1.00 26.28 177 THR A N 1
ATOM 1372 C CA . THR A 1 177 ? -30.013 16.882 -50.676 1.00 26.28 177 THR A CA 1
ATOM 1373 C C . THR A 1 177 ? -29.827 18.302 -51.215 1.00 26.28 177 THR A C 1
ATOM 1375 O O . THR A 1 177 ? -30.709 18.760 -51.940 1.00 26.28 177 THR A O 1
ATOM 1378 N N . THR A 1 178 ? -28.651 18.901 -51.011 1.00 27.44 178 THR A N 1
ATOM 1379 C CA . THR A 1 178 ? -27.928 19.673 -52.044 1.00 27.44 178 THR A CA 1
ATOM 1380 C C . THR A 1 178 ? -26.440 19.724 -51.706 1.00 27.44 178 THR A C 1
ATOM 1382 O O . THR A 1 178 ? -26.061 20.232 -50.651 1.00 27.44 178 THR A O 1
ATOM 1385 N N . ASP A 1 179 ? -25.643 19.191 -52.630 1.00 27.78 179 ASP A N 1
ATOM 1386 C CA . ASP A 1 179 ? -24.211 19.427 -52.798 1.00 27.78 179 ASP A CA 1
ATOM 1387 C C . ASP A 1 179 ? -23.913 20.911 -53.049 1.00 27.78 179 ASP A C 1
ATOM 1389 O O . ASP A 1 179 ? -24.733 21.601 -53.651 1.00 27.78 179 ASP A O 1
ATOM 1393 N N . ASP A 1 180 ? -22.716 21.365 -52.669 1.00 27.75 180 ASP A N 1
ATOM 1394 C CA . ASP A 1 180 ? -21.895 22.219 -53.535 1.00 27.75 180 ASP A CA 1
ATOM 1395 C C . ASP A 1 180 ? -20.443 22.270 -53.032 1.00 27.75 180 ASP A C 1
ATOM 1397 O O . ASP A 1 180 ? -20.131 22.768 -51.950 1.00 27.75 180 ASP A O 1
ATOM 1401 N N . ALA A 1 181 ? -19.543 21.745 -53.863 1.00 28.23 181 ALA A N 1
ATOM 1402 C CA . ALA A 1 181 ? -18.099 21.799 -53.703 1.00 28.23 181 ALA A CA 1
ATOM 1403 C C . ALA A 1 181 ? -17.533 23.077 -54.344 1.00 28.23 181 ALA A C 1
ATOM 1405 O O . ALA A 1 181 ? -17.818 23.362 -55.508 1.00 28.23 181 ALA A O 1
ATOM 1406 N N . LYS A 1 182 ? -16.656 23.799 -53.632 1.00 26.45 182 LYS A N 1
ATOM 1407 C CA . LYS A 1 182 ? -15.694 24.746 -54.224 1.00 26.45 182 LYS A CA 1
ATOM 1408 C C . LYS A 1 182 ? -14.355 24.722 -53.481 1.00 26.45 182 LYS A C 1
ATOM 1410 O O . LYS A 1 182 ? -14.286 24.931 -52.277 1.00 26.45 182 LYS A O 1
ATOM 1415 N N . THR A 1 183 ? -13.310 24.479 -54.262 1.00 26.75 183 THR A N 1
ATOM 1416 C CA . THR A 1 183 ? -11.870 24.461 -53.967 1.00 26.75 183 THR A CA 1
ATOM 1417 C C . THR A 1 183 ? -11.250 25.857 -53.762 1.00 26.75 183 THR A C 1
ATOM 1419 O O . THR A 1 183 ? -11.450 26.707 -54.625 1.00 26.75 183 THR A O 1
ATOM 1422 N N . GLU A 1 184 ? -10.461 25.994 -52.674 1.00 28.59 184 GLU A N 1
ATOM 1423 C CA . GLU A 1 184 ? -9.116 26.629 -52.490 1.00 28.59 184 GLU A CA 1
ATOM 1424 C C . GLU A 1 184 ? -8.856 28.103 -52.922 1.00 28.59 184 GLU A C 1
ATOM 1426 O O . GLU A 1 184 ? -9.357 28.520 -53.965 1.00 28.59 184 GLU A O 1
ATOM 1431 N N . PRO A 1 185 ? -8.034 28.913 -52.186 1.00 30.53 185 PRO A N 1
ATOM 1432 C CA . PRO A 1 185 ? -6.622 28.577 -51.910 1.00 30.53 185 PRO A CA 1
ATOM 1433 C C . PRO A 1 185 ? -5.972 29.043 -50.577 1.00 30.53 185 PRO A C 1
ATOM 1435 O O . PRO A 1 185 ? -6.375 30.015 -49.944 1.00 30.53 185 PRO A O 1
ATOM 1438 N N . ASN A 1 186 ? -4.887 28.336 -50.234 1.00 30.12 186 ASN A N 1
ATOM 1439 C CA . ASN A 1 186 ? -3.716 28.676 -49.402 1.00 30.12 186 ASN A CA 1
ATOM 1440 C C . ASN A 1 186 ? -3.636 30.045 -48.684 1.00 30.12 186 ASN A C 1
ATOM 1442 O O . ASN A 1 186 ? -3.497 31.096 -49.313 1.00 30.12 186 ASN A O 1
ATOM 1446 N N . GLY A 1 187 ? -3.483 29.986 -47.354 1.00 25.00 187 GLY A N 1
ATOM 1447 C CA . GLY A 1 187 ? -2.976 31.065 -46.501 1.00 25.00 187 GLY A CA 1
ATOM 1448 C C . GLY A 1 187 ? -2.250 30.499 -45.275 1.00 25.00 187 GLY A C 1
ATOM 1449 O O . GLY A 1 187 ? -2.832 29.761 -44.489 1.00 25.00 187 GLY A O 1
ATOM 1450 N N . VAL A 1 188 ? -0.962 30.822 -45.141 1.00 34.09 188 VAL A N 1
ATOM 1451 C CA . VAL A 1 188 ? -0.058 30.385 -44.066 1.00 34.09 188 VAL A CA 1
ATOM 1452 C C . VAL A 1 188 ? -0.199 31.280 -42.828 1.00 34.09 188 VAL A C 1
ATOM 1454 O O . VAL A 1 188 ? -0.096 32.500 -42.944 1.00 34.09 188 VAL A O 1
ATOM 1457 N N . GLY A 1 189 ? -0.314 30.655 -41.648 1.00 23.47 189 GLY A N 1
ATOM 1458 C CA . GLY A 1 189 ? 0.029 31.215 -40.328 1.00 23.47 189 GLY A CA 1
ATOM 1459 C C . GLY A 1 189 ? -1.065 31.063 -39.257 1.00 23.47 189 GLY A C 1
ATOM 1460 O O . GLY A 1 189 ? -2.222 30.852 -39.604 1.00 23.47 189 GLY A O 1
ATOM 1461 N N . PRO A 1 190 ? -0.760 31.286 -37.964 1.00 28.92 190 PRO A N 1
ATOM 1462 C CA . PRO A 1 190 ? 0.396 30.882 -37.167 1.00 28.92 190 PRO A CA 1
ATOM 1463 C C . PRO A 1 190 ? 0.042 29.700 -36.230 1.00 28.92 190 PRO A C 1
ATOM 1465 O O . PRO A 1 190 ? -1.120 29.377 -36.004 1.00 28.92 190 PRO A O 1
ATOM 1468 N N . THR A 1 191 ? 1.066 29.057 -35.673 1.00 32.62 191 THR A N 1
ATOM 1469 C CA . THR A 1 191 ? 0.996 27.953 -34.701 1.00 32.62 191 THR A CA 1
ATOM 1470 C C . THR A 1 191 ? 0.003 28.217 -33.562 1.00 32.62 191 THR A C 1
ATOM 1472 O O . THR A 1 191 ? 0.256 29.060 -32.699 1.00 32.62 191 THR A O 1
ATOM 1475 N N . SER A 1 192 ? -1.108 27.476 -33.541 1.00 28.20 192 SER A N 1
ATOM 1476 C CA . SER A 1 192 ? -2.041 27.452 -32.418 1.00 28.20 192 SER A CA 1
ATOM 1477 C C . SER A 1 192 ? -1.418 26.687 -31.255 1.00 28.20 192 SER A C 1
ATOM 1479 O O . SER A 1 192 ? -1.216 25.476 -31.331 1.00 28.20 192 SER A O 1
ATOM 1481 N N . SER A 1 193 ? -1.133 27.403 -30.173 1.00 31.61 193 SER A N 1
ATOM 1482 C CA . SER A 1 193 ? -0.976 26.853 -28.829 1.00 31.61 193 SER A CA 1
ATOM 1483 C C . SER A 1 193 ? -2.118 25.874 -28.539 1.00 31.61 193 SER A C 1
ATOM 1485 O O . SER A 1 193 ? -3.273 26.296 -28.440 1.00 31.61 193 SER A O 1
ATOM 1487 N N . SER A 1 194 ? -1.808 24.579 -28.453 1.00 30.38 194 SER A N 1
ATOM 1488 C CA . SER A 1 194 ? -2.769 23.535 -28.111 1.00 30.38 194 SER A CA 1
ATOM 1489 C C . SER A 1 194 ? -3.211 23.735 -26.667 1.00 30.38 194 SER A C 1
ATOM 1491 O O . SER A 1 194 ? -2.523 23.353 -25.721 1.00 30.38 194 SER A O 1
ATOM 1493 N N . VAL A 1 195 ? -4.360 24.374 -26.497 1.00 33.50 195 VAL A N 1
ATOM 1494 C CA . VAL A 1 195 ? -5.127 24.269 -25.264 1.00 33.50 195 VAL A CA 1
ATOM 1495 C C . VAL A 1 195 ? -5.587 22.818 -25.199 1.00 33.50 195 VAL A C 1
ATOM 1497 O O . VAL A 1 195 ? -6.423 22.406 -26.000 1.00 33.50 195 VAL A O 1
ATOM 1500 N N . THR A 1 196 ? -4.995 22.025 -24.310 1.00 38.56 196 THR A N 1
ATOM 1501 C CA . THR A 1 196 ? -5.417 20.645 -24.067 1.00 38.56 196 THR A CA 1
ATOM 1502 C C . THR A 1 196 ? -6.828 20.685 -23.484 1.00 38.56 196 THR A C 1
ATOM 1504 O O . THR A 1 196 ? -7.019 21.003 -22.311 1.00 38.56 196 THR A O 1
ATOM 1507 N N . THR A 1 197 ? -7.840 20.455 -24.318 1.00 50.62 197 THR A N 1
ATOM 1508 C CA . THR A 1 197 ? -9.211 20.227 -23.856 1.00 50.62 197 THR A CA 1
ATOM 1509 C C . THR A 1 197 ? -9.253 18.908 -23.095 1.00 50.62 197 THR A C 1
ATOM 1511 O O . THR A 1 197 ? -8.583 17.957 -23.495 1.00 50.62 197 THR A O 1
ATOM 1514 N N . ALA A 1 198 ? -10.022 18.843 -22.006 1.00 61.25 198 ALA A N 1
ATOM 1515 C CA . ALA A 1 198 ? -10.248 17.584 -21.300 1.00 61.25 198 ALA A CA 1
ATOM 1516 C C . ALA A 1 198 ? -10.736 16.504 -22.294 1.00 61.25 198 ALA A C 1
ATOM 1518 O O . ALA A 1 198 ? -11.565 16.838 -23.151 1.00 61.25 198 ALA A O 1
ATOM 1519 N N . PRO A 1 199 ? -10.216 15.262 -22.219 1.00 73.38 199 PRO A N 1
ATOM 1520 C CA . PRO A 1 199 ? -10.589 14.194 -23.144 1.00 73.38 199 PRO A CA 1
ATOM 1521 C C . PRO A 1 199 ? -12.098 13.949 -23.095 1.00 73.38 199 PRO A C 1
ATOM 1523 O O . PRO A 1 199 ? -12.718 14.046 -22.031 1.00 73.38 199 PRO A O 1
ATOM 1526 N N . CYS A 1 200 ? -12.707 13.669 -24.248 1.00 83.81 200 CYS A N 1
ATOM 1527 C CA . CYS A 1 200 ? -14.128 13.349 -24.281 1.00 83.81 200 CYS A CA 1
ATOM 1528 C C . CYS A 1 200 ? -14.369 11.925 -23.748 1.00 83.81 200 CYS A C 1
ATOM 1530 O O . CYS A 1 200 ? -13.444 11.121 -23.644 1.00 83.81 200 CYS A O 1
ATOM 1532 N N . GLN A 1 201 ? -15.616 11.588 -23.402 1.00 85.75 201 GLN A N 1
ATOM 1533 C CA . GLN A 1 201 ? -15.936 10.259 -22.858 1.00 85.75 201 GLN A CA 1
ATOM 1534 C C . GLN A 1 201 ? -15.545 9.122 -23.820 1.00 85.75 201 GLN A C 1
ATOM 1536 O O . GLN A 1 201 ? -15.089 8.074 -23.380 1.00 85.75 201 GLN A O 1
ATOM 1541 N N . GLU A 1 202 ? -15.666 9.348 -25.129 1.00 87.31 202 GLU A N 1
ATOM 1542 C CA . GLU A 1 202 ? -15.284 8.375 -26.157 1.00 87.31 202 GLU A CA 1
ATOM 1543 C C . GLU A 1 202 ? -13.767 8.102 -26.175 1.00 87.31 202 GLU A C 1
ATOM 1545 O O . GLU A 1 202 ? -13.348 6.960 -26.393 1.00 87.31 202 GLU A O 1
ATOM 1550 N N . ASP A 1 203 ? -12.948 9.115 -25.867 1.00 88.88 203 ASP A N 1
ATOM 1551 C CA . ASP A 1 203 ? -11.494 8.968 -25.731 1.00 88.88 203 ASP A CA 1
ATOM 1552 C C . ASP A 1 203 ? -11.148 8.114 -24.503 1.00 88.88 203 ASP A C 1
ATOM 1554 O O . ASP A 1 203 ? -10.304 7.219 -24.584 1.00 88.88 203 ASP A O 1
ATOM 1558 N N . ILE A 1 204 ? -11.838 8.342 -23.377 1.00 90.69 204 ILE A N 1
ATOM 1559 C CA . ILE A 1 204 ? -11.657 7.569 -22.137 1.00 90.69 204 ILE A CA 1
ATOM 1560 C C . ILE A 1 204 ? -12.038 6.103 -22.364 1.00 90.69 204 ILE A C 1
ATOM 1562 O O . ILE A 1 204 ? -11.258 5.208 -22.039 1.00 90.69 204 ILE A O 1
ATOM 1566 N N . ASP A 1 205 ? -13.199 5.843 -22.968 1.00 93.94 205 ASP A N 1
ATOM 1567 C CA . ASP A 1 205 ? -13.671 4.482 -23.245 1.00 93.94 205 ASP A CA 1
ATOM 1568 C C . ASP A 1 205 ? -12.718 3.738 -24.195 1.00 93.94 205 ASP A C 1
ATOM 1570 O O . ASP A 1 205 ? -12.482 2.535 -24.053 1.00 93.94 205 ASP A O 1
ATOM 1574 N N . THR A 1 206 ? -12.136 4.452 -25.161 1.00 95.94 206 THR A N 1
ATOM 1575 C CA . THR A 1 206 ? -11.133 3.898 -26.077 1.00 95.94 206 THR A CA 1
ATOM 1576 C C . THR A 1 206 ? -9.836 3.556 -25.353 1.00 95.94 206 THR A C 1
ATOM 1578 O O . THR A 1 206 ? -9.333 2.444 -25.516 1.00 95.94 206 THR A O 1
ATOM 1581 N N . ALA A 1 207 ? -9.331 4.453 -24.506 1.00 96.31 207 ALA A N 1
ATOM 1582 C CA . ALA A 1 207 ? -8.140 4.200 -23.703 1.00 96.31 207 ALA A CA 1
ATOM 1583 C C . ALA A 1 207 ? -8.343 3.030 -22.718 1.00 96.31 207 ALA A C 1
ATOM 1585 O O . ALA A 1 207 ? -7.449 2.204 -22.551 1.00 96.31 207 ALA A O 1
ATOM 1586 N N . LEU A 1 208 ? -9.531 2.884 -22.120 1.00 97.31 208 LEU A N 1
ATOM 1587 C CA . LEU A 1 208 ? -9.856 1.742 -21.255 1.00 97.31 208 LEU A CA 1
ATOM 1588 C C . LEU A 1 208 ? -9.847 0.406 -22.013 1.00 97.31 208 LEU A C 1
ATOM 1590 O O . LEU A 1 208 ? -9.325 -0.582 -21.492 1.00 97.31 208 LEU A O 1
ATOM 1594 N N . ARG A 1 209 ? -10.368 0.368 -23.249 1.00 97.75 209 ARG A N 1
ATOM 1595 C CA . ARG A 1 209 ? -10.283 -0.828 -24.108 1.00 97.75 209 ARG A CA 1
ATOM 1596 C C . ARG A 1 209 ? -8.836 -1.178 -24.448 1.00 97.75 209 ARG A C 1
ATOM 1598 O O . ARG A 1 209 ? -8.436 -2.319 -24.243 1.00 97.75 209 ARG A O 1
ATOM 1605 N N . GLN A 1 210 ? -8.041 -0.194 -24.870 1.00 98.06 210 GLN A N 1
ATOM 1606 C CA . GLN A 1 210 ? -6.615 -0.392 -25.157 1.00 98.06 210 GLN A CA 1
ATOM 1607 C C . GLN A 1 210 ? -5.861 -0.915 -23.931 1.00 98.06 210 GLN A C 1
ATOM 1609 O O . GLN A 1 210 ? -5.085 -1.862 -24.034 1.00 98.06 210 GLN A O 1
ATOM 1614 N N . ARG A 1 211 ? -6.126 -0.353 -22.745 1.00 98.12 211 ARG A N 1
ATOM 1615 C CA . ARG A 1 211 ? -5.546 -0.838 -21.487 1.00 98.12 211 ARG A CA 1
ATOM 1616 C C . ARG A 1 211 ? -5.860 -2.321 -21.267 1.00 98.12 211 ARG A C 1
ATOM 1618 O O . ARG A 1 211 ? -4.967 -3.080 -20.888 1.00 98.12 211 ARG A O 1
ATOM 1625 N N . ALA A 1 212 ? -7.117 -2.722 -21.457 1.00 98.12 212 ALA A N 1
ATOM 1626 C CA . ALA A 1 212 ? -7.554 -4.101 -21.262 1.00 98.12 212 ALA A CA 1
ATOM 1627 C C . ALA A 1 212 ? -6.886 -5.062 -22.260 1.00 98.12 212 ALA A C 1
ATOM 1629 O O . ALA A 1 212 ? -6.369 -6.094 -21.843 1.00 98.12 212 ALA A O 1
ATOM 1630 N N . GLU A 1 213 ? -6.816 -4.692 -23.541 1.00 98.38 213 GLU A N 1
ATOM 1631 C CA . GLU A 1 213 ? -6.129 -5.466 -24.586 1.00 98.38 213 GLU A CA 1
ATOM 1632 C C . GLU A 1 213 ? -4.642 -5.666 -24.264 1.00 98.38 213 GLU A C 1
ATOM 1634 O O . GLU A 1 213 ? -4.132 -6.784 -24.324 1.00 98.38 213 GLU A O 1
ATOM 1639 N N . ILE A 1 214 ? -3.951 -4.599 -23.849 1.00 98.50 214 ILE A N 1
ATOM 1640 C CA . ILE A 1 214 ? -2.532 -4.675 -23.486 1.00 98.50 214 ILE A CA 1
ATOM 1641 C C . ILE A 1 214 ? -2.330 -5.512 -22.217 1.00 98.50 214 ILE A C 1
ATOM 1643 O O . ILE A 1 214 ? -1.383 -6.289 -22.144 1.00 98.50 214 ILE A O 1
ATOM 1647 N N . THR A 1 215 ? -3.220 -5.389 -21.229 1.00 98.06 215 THR A N 1
ATOM 1648 C CA . THR A 1 215 ? -3.158 -6.190 -19.995 1.00 98.06 215 THR A CA 1
ATOM 1649 C C . THR A 1 215 ? -3.361 -7.677 -20.287 1.00 98.06 215 THR A C 1
ATOM 1651 O O . THR A 1 215 ? -2.654 -8.500 -19.718 1.00 98.06 215 THR A O 1
ATOM 1654 N N . ALA A 1 216 ? -4.264 -8.030 -21.207 1.00 97.81 216 ALA A N 1
ATOM 1655 C CA . ALA A 1 216 ? -4.431 -9.411 -21.654 1.00 97.81 216 ALA A CA 1
ATOM 1656 C C . ALA A 1 216 ? -3.166 -9.938 -22.353 1.00 97.81 216 ALA A C 1
ATOM 1658 O O . ALA A 1 216 ? -2.714 -11.035 -22.049 1.00 97.81 216 ALA A O 1
ATOM 1659 N N . ARG A 1 217 ? -2.531 -9.127 -23.211 1.00 97.25 217 ARG A N 1
ATOM 1660 C CA . ARG A 1 217 ? -1.250 -9.497 -23.833 1.00 97.25 217 ARG A CA 1
ATOM 1661 C C . ARG A 1 217 ? -0.132 -9.693 -22.803 1.00 97.25 217 ARG A C 1
ATOM 1663 O O . ARG A 1 217 ? 0.660 -10.611 -22.959 1.00 97.25 217 ARG A O 1
ATOM 1670 N N . LEU A 1 218 ? -0.075 -8.866 -21.758 1.00 98.06 218 LEU A N 1
ATOM 1671 C CA . LEU A 1 218 ? 0.890 -9.030 -20.662 1.00 98.06 218 LEU A CA 1
ATOM 1672 C C . LEU A 1 218 ? 0.631 -10.297 -19.836 1.00 98.06 218 LEU A C 1
ATOM 1674 O O . LEU A 1 218 ? 1.577 -10.873 -19.320 1.00 98.06 218 LEU A O 1
ATOM 1678 N N . ALA A 1 219 ? -0.615 -10.768 -19.737 1.00 96.44 219 ALA A N 1
ATOM 1679 C CA . ALA A 1 219 ? -0.897 -12.058 -19.107 1.00 96.44 219 ALA A CA 1
ATOM 1680 C C . ALA A 1 219 ? -0.339 -13.239 -19.926 1.00 96.44 219 ALA A C 1
ATOM 1682 O O . ALA A 1 219 ? 0.112 -14.222 -19.345 1.00 96.44 219 ALA A O 1
ATOM 1683 N N . ASP A 1 220 ? -0.334 -13.129 -21.260 1.00 96.31 220 ASP A N 1
ATOM 1684 C CA . ASP A 1 220 ? 0.227 -14.148 -22.161 1.00 96.31 220 ASP A CA 1
ATOM 1685 C C . ASP A 1 220 ? 1.756 -14.027 -22.333 1.00 96.31 220 ASP A C 1
ATOM 1687 O O . ASP A 1 220 ? 2.437 -15.021 -22.583 1.00 96.31 220 ASP A O 1
ATOM 1691 N N . SER A 1 221 ? 2.298 -12.810 -22.230 1.00 97.31 221 SER A N 1
ATOM 1692 C CA . SER A 1 221 ? 3.715 -12.484 -22.429 1.00 97.31 221 SER A CA 1
ATOM 1693 C C . SER A 1 221 ? 4.188 -11.458 -21.386 1.00 97.31 221 SER A C 1
ATOM 1695 O O . SER A 1 221 ? 4.345 -10.275 -21.710 1.00 97.31 221 SER A O 1
ATOM 1697 N N . PRO A 1 222 ? 4.429 -11.885 -20.133 1.00 98.06 222 PRO A N 1
ATOM 1698 C CA . PRO A 1 222 ? 4.711 -10.979 -19.015 1.00 98.06 222 PRO A CA 1
ATOM 1699 C C . PRO A 1 222 ? 6.032 -10.218 -19.141 1.00 98.06 222 PRO A C 1
ATOM 1701 O O . PRO A 1 222 ? 6.152 -9.123 -18.610 1.00 98.06 222 PRO A O 1
ATOM 1704 N N . TYR A 1 223 ? 7.003 -10.734 -19.894 1.00 98.56 223 TYR A N 1
ATOM 1705 C CA . TYR A 1 223 ? 8.311 -10.095 -20.094 1.00 98.56 223 TYR A CA 1
ATOM 1706 C C . TYR A 1 223 ? 8.341 -9.134 -21.302 1.00 98.56 223 TYR A C 1
ATOM 1708 O O . TYR A 1 223 ? 9.407 -8.719 -21.758 1.00 98.56 223 TYR A O 1
ATOM 1716 N N . ASP A 1 224 ? 7.175 -8.769 -21.853 1.00 98.06 224 ASP A N 1
ATOM 1717 C CA . ASP A 1 224 ? 7.062 -7.861 -23.001 1.00 98.06 224 ASP A CA 1
ATOM 1718 C C . ASP A 1 224 ? 7.227 -6.388 -22.581 1.00 98.06 224 ASP A C 1
ATOM 1720 O O . ASP A 1 224 ? 6.272 -5.694 -22.210 1.00 98.06 224 ASP A O 1
ATOM 1724 N N . LEU A 1 225 ? 8.458 -5.874 -22.694 1.00 97.94 225 LEU A N 1
ATOM 1725 C CA . LEU A 1 225 ? 8.751 -4.469 -22.389 1.00 97.94 225 LEU A CA 1
ATOM 1726 C C . LEU A 1 225 ? 7.982 -3.488 -23.288 1.00 97.94 225 LEU A C 1
ATOM 1728 O O . LEU A 1 225 ? 7.654 -2.387 -22.845 1.00 97.94 225 LEU A O 1
ATOM 1732 N N . VAL A 1 226 ? 7.675 -3.855 -24.539 1.00 98.50 226 VAL A N 1
ATOM 1733 C CA . VAL A 1 226 ? 6.946 -2.982 -25.475 1.00 98.50 226 VAL A CA 1
ATOM 1734 C C . VAL A 1 226 ? 5.510 -2.821 -24.990 1.00 98.50 226 VAL A C 1
ATOM 1736 O O . VAL A 1 226 ? 4.997 -1.701 -24.949 1.00 98.50 226 VAL A O 1
ATOM 1739 N N . ALA A 1 227 ? 4.893 -3.911 -24.532 1.00 98.50 227 ALA A N 1
ATOM 1740 C CA . ALA A 1 227 ? 3.562 -3.881 -23.949 1.00 98.50 227 ALA A CA 1
ATOM 1741 C C . ALA A 1 227 ? 3.489 -3.015 -22.683 1.00 98.50 227 ALA A C 1
ATOM 1743 O O . ALA A 1 227 ? 2.549 -2.228 -22.550 1.00 98.50 227 ALA A O 1
ATOM 1744 N N . TYR A 1 228 ? 4.487 -3.077 -21.797 1.00 98.75 228 TYR A N 1
ATOM 1745 C CA . TYR A 1 228 ? 4.546 -2.176 -20.640 1.00 98.75 228 TYR A CA 1
ATOM 1746 C C . TYR A 1 228 ? 4.668 -0.701 -21.047 1.00 98.75 228 TYR A C 1
ATOM 1748 O O . TYR A 1 228 ? 3.949 0.140 -20.507 1.00 98.75 228 TYR A O 1
ATOM 1756 N N . LEU A 1 229 ? 5.508 -0.362 -22.031 1.00 98.81 229 LEU A N 1
ATOM 1757 C CA . LEU A 1 229 ? 5.627 1.020 -22.523 1.00 98.81 229 LEU A CA 1
ATOM 1758 C C . LEU A 1 229 ? 4.315 1.531 -23.141 1.00 98.81 229 LEU A C 1
ATOM 1760 O O . LEU A 1 229 ? 3.938 2.690 -22.944 1.00 98.81 229 LEU A O 1
ATOM 1764 N N . GLU A 1 230 ? 3.605 0.680 -23.882 1.00 98.69 230 GLU A N 1
ATOM 1765 C CA . GLU A 1 230 ? 2.295 1.011 -24.447 1.00 98.69 230 GLU A CA 1
ATOM 1766 C C . GLU A 1 230 ? 1.254 1.232 -23.342 1.00 98.69 230 GLU A C 1
ATOM 1768 O O . GLU A 1 230 ? 0.547 2.245 -23.358 1.00 98.69 230 GLU A O 1
ATOM 1773 N N . ARG A 1 231 ? 1.207 0.354 -22.331 1.00 98.69 231 ARG A N 1
ATOM 1774 C CA . ARG A 1 231 ? 0.287 0.499 -21.194 1.00 98.69 231 ARG A CA 1
ATOM 1775 C C . ARG A 1 231 ? 0.595 1.739 -20.360 1.00 98.69 231 ARG A C 1
ATOM 1777 O O . ARG A 1 231 ? -0.335 2.452 -19.988 1.00 98.69 231 ARG A O 1
ATOM 1784 N N . ALA A 1 232 ? 1.873 2.076 -20.175 1.00 98.75 232 ALA A N 1
ATOM 1785 C CA . ALA A 1 232 ? 2.293 3.306 -19.510 1.00 98.75 232 ALA A CA 1
ATOM 1786 C C . ALA A 1 232 ? 1.739 4.560 -20.213 1.00 98.75 232 ALA A C 1
ATOM 1788 O O . ALA A 1 232 ? 1.225 5.467 -19.555 1.00 98.75 232 ALA A O 1
ATOM 1789 N N . ARG A 1 233 ? 1.769 4.606 -21.555 1.00 98.19 233 ARG A N 1
ATOM 1790 C CA . ARG A 1 233 ? 1.171 5.711 -22.334 1.00 98.19 233 ARG A CA 1
ATOM 1791 C C . ARG A 1 233 ? -0.348 5.781 -22.182 1.00 98.19 233 ARG A C 1
ATOM 1793 O O . ARG A 1 233 ? -0.906 6.877 -22.081 1.00 98.19 233 ARG A O 1
ATOM 1800 N N . VAL A 1 234 ? -1.017 4.631 -22.146 1.00 98.25 234 VAL A N 1
ATOM 1801 C CA . VAL A 1 234 ? -2.468 4.561 -21.927 1.00 98.25 234 VAL A CA 1
ATOM 1802 C C . VAL A 1 234 ? -2.828 5.035 -20.515 1.00 98.25 234 VAL A C 1
ATOM 1804 O O . VAL A 1 234 ? -3.716 5.873 -20.366 1.00 98.25 234 VAL A O 1
ATOM 1807 N N . HIS A 1 235 ? -2.102 4.595 -19.483 1.00 98.19 235 HIS A N 1
ATOM 1808 C CA . HIS A 1 235 ? -2.275 5.080 -18.112 1.00 98.19 235 HIS A CA 1
ATOM 1809 C C . HIS A 1 235 ? -2.059 6.596 -18.004 1.00 98.19 235 HIS A C 1
ATOM 1811 O O . HIS A 1 235 ? -2.877 7.281 -17.389 1.00 98.19 235 HIS A O 1
ATOM 1817 N N . ALA A 1 236 ? -1.037 7.147 -18.666 1.00 96.31 236 ALA A N 1
ATOM 1818 C CA . ALA A 1 236 ? -0.825 8.594 -18.724 1.00 96.31 236 ALA A CA 1
ATOM 1819 C C . ALA A 1 236 ? -2.007 9.328 -19.388 1.00 96.31 236 ALA A C 1
ATOM 1821 O O . ALA A 1 236 ? -2.472 10.343 -18.873 1.00 96.31 236 ALA A O 1
ATOM 1822 N N . THR A 1 237 ? -2.551 8.782 -20.482 1.00 95.19 237 THR A N 1
ATOM 1823 C CA . THR A 1 237 ? -3.728 9.334 -21.186 1.00 95.19 237 THR A CA 1
ATOM 1824 C C . THR A 1 237 ? -4.985 9.323 -20.309 1.00 95.19 237 THR A C 1
ATOM 1826 O O . THR A 1 237 ? -5.772 10.267 -20.333 1.00 95.19 237 THR A O 1
ATOM 1829 N N . LEU A 1 238 ? -5.147 8.285 -19.485 1.00 95.06 238 LEU A N 1
ATOM 1830 C CA . LEU A 1 238 ? -6.227 8.157 -18.500 1.00 95.06 238 LEU A CA 1
ATOM 1831 C C . LEU A 1 238 ? -6.027 9.036 -17.246 1.00 95.06 238 LEU A C 1
ATOM 1833 O O . LEU A 1 238 ? -6.888 9.055 -16.362 1.00 95.06 238 LEU A O 1
ATOM 1837 N N . GLY A 1 239 ? -4.910 9.765 -17.151 1.00 94.00 239 GLY A N 1
ATOM 1838 C CA . GLY A 1 239 ? -4.591 10.617 -16.007 1.00 94.00 239 GLY A CA 1
ATOM 1839 C C . GLY A 1 239 ? -4.131 9.842 -14.769 1.00 94.00 239 GLY A C 1
ATOM 1840 O O . GLY A 1 239 ? -4.426 10.264 -13.651 1.00 94.00 239 GLY A O 1
ATOM 1841 N N . TYR A 1 240 ? -3.433 8.718 -14.962 1.00 97.06 240 TYR A N 1
ATOM 1842 C CA . TYR A 1 240 ? -2.796 7.920 -13.907 1.00 97.06 240 TYR A CA 1
ATOM 1843 C C . TYR A 1 240 ? -1.263 7.941 -14.048 1.00 97.06 240 TYR A C 1
ATOM 1845 O O . TYR A 1 240 ? -0.665 6.959 -14.504 1.00 97.06 240 TYR A O 1
ATOM 1853 N N . PRO A 1 241 ? -0.595 9.061 -13.707 1.00 97.88 241 PRO A N 1
ATOM 1854 C CA . PRO A 1 241 ? 0.863 9.154 -13.786 1.00 97.88 241 PRO A CA 1
ATOM 1855 C C . PRO A 1 241 ? 1.570 8.180 -12.827 1.00 97.88 241 PRO A C 1
ATOM 1857 O O . PRO A 1 241 ? 2.657 7.701 -13.122 1.00 97.88 241 PRO A O 1
ATOM 1860 N N . ASP A 1 242 ? 0.934 7.826 -11.713 1.00 98.19 242 ASP A N 1
ATOM 1861 C CA . ASP A 1 242 ? 1.382 6.802 -10.767 1.00 98.19 242 ASP A CA 1
ATOM 1862 C C . ASP A 1 242 ? 1.486 5.413 -11.409 1.00 98.19 242 ASP A C 1
ATOM 1864 O O . ASP A 1 242 ? 2.510 4.740 -11.282 1.00 98.19 242 ASP A O 1
ATOM 1868 N N . LEU A 1 243 ? 0.452 5.000 -12.150 1.00 98.56 243 LEU A N 1
ATOM 1869 C CA . LEU A 1 243 ? 0.441 3.711 -12.845 1.00 98.56 243 LEU A CA 1
ATOM 1870 C C . LEU A 1 243 ? 1.377 3.714 -14.056 1.00 98.56 243 LEU A C 1
ATOM 1872 O O . LEU A 1 243 ? 2.066 2.728 -14.311 1.00 98.56 243 LEU A O 1
ATOM 1876 N N . ALA A 1 244 ? 1.451 4.841 -14.769 1.00 98.75 244 ALA A N 1
ATOM 1877 C CA . ALA A 1 244 ? 2.393 5.018 -15.868 1.00 98.75 244 ALA A CA 1
ATOM 1878 C C . ALA A 1 244 ? 3.852 4.897 -15.399 1.00 98.75 244 ALA A C 1
ATOM 1880 O O . ALA A 1 244 ? 4.659 4.275 -16.088 1.00 98.75 244 ALA A O 1
ATOM 1881 N N . ALA A 1 245 ? 4.188 5.438 -14.222 1.00 98.75 245 ALA A N 1
ATOM 1882 C CA . ALA A 1 245 ? 5.513 5.287 -13.626 1.00 98.75 245 ALA A CA 1
ATOM 1883 C C . ALA A 1 245 ? 5.817 3.821 -13.272 1.00 98.75 245 ALA A C 1
ATOM 1885 O O . ALA A 1 245 ? 6.916 3.347 -13.551 1.00 98.75 245 ALA A O 1
ATOM 1886 N N . GLY A 1 246 ? 4.845 3.091 -12.712 1.00 98.56 246 GLY A N 1
ATOM 1887 C CA . GLY A 1 246 ? 4.988 1.663 -12.410 1.00 98.56 246 GLY A CA 1
ATOM 1888 C C . GLY A 1 246 ? 5.276 0.803 -13.647 1.00 98.56 246 GLY A C 1
ATOM 1889 O O . GLY A 1 246 ? 6.190 -0.022 -13.623 1.00 98.56 246 GLY A O 1
ATOM 1890 N N . ASP A 1 247 ? 4.545 1.025 -14.741 1.00 98.81 247 ASP A N 1
ATOM 1891 C CA . ASP A 1 247 ? 4.752 0.308 -16.008 1.00 98.81 247 ASP A CA 1
ATOM 1892 C C . ASP A 1 247 ? 6.063 0.706 -16.696 1.00 98.81 247 ASP A C 1
ATOM 1894 O O . ASP A 1 247 ? 6.821 -0.156 -17.138 1.00 98.81 247 ASP A O 1
ATOM 1898 N N . ALA A 1 248 ? 6.373 2.006 -16.758 1.00 98.81 248 ALA A N 1
ATOM 1899 C CA . ALA A 1 248 ? 7.617 2.481 -17.358 1.00 98.81 248 ALA A CA 1
ATOM 1900 C C . ALA A 1 248 ? 8.850 1.973 -16.595 1.00 98.81 248 ALA A C 1
ATOM 1902 O O . ALA A 1 248 ? 9.879 1.696 -17.207 1.00 98.81 248 ALA A O 1
ATOM 1903 N N . TYR A 1 249 ? 8.749 1.812 -15.272 1.00 98.81 249 TYR A N 1
ATOM 1904 C CA . TYR A 1 249 ? 9.821 1.228 -14.475 1.00 98.81 249 TYR A CA 1
ATOM 1905 C C . TYR A 1 249 ? 9.996 -0.273 -14.735 1.00 98.81 249 TYR A C 1
ATOM 1907 O O . TYR A 1 249 ? 11.122 -0.703 -14.957 1.00 98.81 249 TYR A O 1
ATOM 1915 N N . ARG A 1 250 ? 8.912 -1.059 -14.823 1.00 98.69 250 ARG A N 1
ATOM 1916 C CA . ARG A 1 250 ? 9.002 -2.477 -15.231 1.00 98.69 250 ARG A CA 1
ATOM 1917 C C . ARG A 1 250 ? 9.597 -2.640 -16.630 1.00 98.69 250 ARG A C 1
ATOM 1919 O O . ARG A 1 250 ? 10.455 -3.492 -16.828 1.00 98.69 250 ARG A O 1
ATOM 1926 N N . ALA A 1 251 ? 9.214 -1.780 -17.576 1.00 98.69 251 ALA A N 1
ATOM 1927 C CA . ALA A 1 251 ? 9.822 -1.763 -18.905 1.00 98.69 251 ALA A CA 1
ATOM 1928 C C . ALA A 1 251 ? 11.328 -1.457 -18.859 1.00 98.69 251 ALA A C 1
ATOM 1930 O O . ALA A 1 251 ? 12.089 -2.027 -19.638 1.00 98.69 251 ALA A O 1
ATOM 1931 N N . LEU A 1 252 ? 11.765 -0.572 -17.954 1.00 98.56 252 LEU A N 1
ATOM 1932 C CA . LEU A 1 252 ? 13.184 -0.277 -17.756 1.00 98.56 252 LEU A CA 1
ATOM 1933 C C . LEU A 1 252 ? 13.942 -1.494 -17.206 1.00 98.56 252 LEU A C 1
ATOM 1935 O O . LEU A 1 252 ? 15.018 -1.794 -17.712 1.00 98.56 252 LEU A O 1
ATOM 1939 N N . LEU A 1 253 ? 13.371 -2.207 -16.228 1.00 98.38 253 LEU A N 1
ATOM 1940 C CA . LEU A 1 253 ? 13.957 -3.439 -15.687 1.00 98.38 253 LEU A CA 1
ATOM 1941 C C . LEU A 1 253 ? 14.081 -4.520 -16.773 1.00 98.38 253 LEU A C 1
ATOM 1943 O O . LEU A 1 253 ? 15.160 -5.064 -16.970 1.00 98.38 253 LEU A O 1
ATOM 1947 N N . LEU A 1 254 ? 13.024 -4.754 -17.559 1.00 98.56 254 LEU A N 1
ATOM 1948 C CA . LEU A 1 254 ? 13.053 -5.716 -18.670 1.00 98.56 254 LEU A CA 1
ATOM 1949 C C . LEU A 1 254 ? 14.032 -5.329 -19.781 1.00 98.56 254 LEU A C 1
ATOM 1951 O O . LEU A 1 254 ? 14.595 -6.198 -20.443 1.00 98.56 254 LEU A O 1
ATOM 1955 N N . ALA A 1 255 ? 14.250 -4.032 -20.004 1.00 97.75 255 ALA A N 1
ATOM 1956 C CA . ALA A 1 255 ? 15.279 -3.590 -20.932 1.00 97.75 255 ALA A CA 1
ATOM 1957 C C . ALA A 1 255 ? 16.684 -3.957 -20.426 1.00 97.75 255 ALA A C 1
ATOM 1959 O O . ALA A 1 255 ? 17.526 -4.338 -21.234 1.00 97.75 255 ALA A O 1
ATOM 1960 N N . ASP A 1 256 ? 16.939 -3.879 -19.117 1.00 96.56 256 ASP A N 1
ATOM 1961 C CA . ASP A 1 256 ? 18.210 -4.312 -18.526 1.00 96.56 256 ASP A CA 1
ATOM 1962 C C . ASP A 1 256 ? 18.367 -5.849 -18.573 1.00 96.56 256 ASP A C 1
ATOM 1964 O O . ASP A 1 256 ? 19.447 -6.323 -18.942 1.00 96.56 256 ASP A O 1
ATOM 1968 N N . GLU A 1 257 ? 17.295 -6.612 -18.315 1.00 97.56 257 GLU A N 1
ATOM 1969 C CA . GLU A 1 257 ? 17.240 -8.078 -18.490 1.00 97.56 257 GLU A CA 1
ATOM 1970 C C . GLU A 1 257 ? 17.578 -8.488 -19.932 1.00 97.56 257 GLU A C 1
ATOM 1972 O O . GLU A 1 257 ? 18.497 -9.270 -20.175 1.00 97.56 257 GLU A O 1
ATOM 1977 N N . ALA A 1 258 ? 16.914 -7.887 -20.923 1.00 96.62 258 ALA A N 1
ATOM 1978 C CA . ALA A 1 258 ? 17.143 -8.195 -22.335 1.00 96.62 258 ALA A CA 1
ATOM 1979 C C . ALA A 1 258 ? 18.565 -7.841 -22.815 1.00 96.62 258 ALA A C 1
ATOM 1981 O O . ALA A 1 258 ? 19.064 -8.442 -23.765 1.00 96.62 258 ALA A O 1
ATOM 1982 N N . ARG A 1 259 ? 19.231 -6.865 -22.183 1.00 93.25 259 ARG A N 1
ATOM 1983 C CA . ARG A 1 259 ? 20.591 -6.423 -22.552 1.00 93.25 259 ARG A CA 1
ATOM 1984 C C . ARG A 1 259 ? 21.694 -7.240 -21.900 1.00 93.25 259 ARG A C 1
ATOM 1986 O O . ARG A 1 259 ? 22.816 -7.240 -22.409 1.00 93.25 259 ARG A O 1
ATOM 1993 N N . THR A 1 260 ? 21.413 -7.869 -20.762 1.00 93.56 260 THR A N 1
ATOM 1994 C CA . THR A 1 260 ? 22.459 -8.426 -19.905 1.00 93.56 260 THR A CA 1
ATOM 1995 C C . THR A 1 260 ? 22.389 -9.943 -19.874 1.00 93.56 260 THR A C 1
ATOM 1997 O O . THR A 1 260 ? 21.627 -10.530 -19.110 1.00 93.56 260 THR A O 1
ATOM 2000 N N . GLU A 1 261 ? 23.235 -10.587 -20.683 1.00 92.00 261 GLU A N 1
ATOM 2001 C CA . GLU A 1 261 ? 23.387 -12.043 -20.659 1.00 92.00 261 GLU A CA 1
ATOM 2002 C C . GLU A 1 261 ? 23.691 -12.539 -19.234 1.00 92.00 261 GLU A C 1
ATOM 2004 O O . GLU A 1 261 ? 24.619 -12.065 -18.568 1.00 92.00 261 GLU A O 1
ATOM 2009 N N . GLY A 1 262 ? 22.919 -13.528 -18.780 1.00 89.50 262 GLY A N 1
ATOM 2010 C CA . GLY A 1 262 ? 23.073 -14.149 -17.465 1.00 89.50 262 GLY A CA 1
ATOM 2011 C C . GLY A 1 262 ? 22.280 -13.493 -16.334 1.00 89.50 262 GLY A C 1
ATOM 2012 O O . GLY A 1 262 ? 22.408 -13.951 -15.197 1.00 89.50 262 GLY A O 1
ATOM 2013 N N . PHE A 1 263 ? 21.479 -12.459 -16.613 1.00 94.44 263 PHE A N 1
ATOM 2014 C CA . PHE A 1 263 ? 20.393 -12.084 -15.704 1.00 94.44 263 PHE A CA 1
ATOM 2015 C C . PHE A 1 263 ? 19.280 -13.139 -15.723 1.00 94.44 263 PHE A C 1
ATOM 2017 O O . PHE A 1 263 ? 19.212 -13.965 -16.637 1.00 94.44 263 PHE A O 1
ATOM 2024 N N . GLU A 1 264 ? 18.470 -13.149 -14.665 1.00 94.00 264 GLU A N 1
ATOM 2025 C CA . GLU A 1 264 ? 17.512 -14.217 -14.372 1.00 94.00 264 GLU A CA 1
ATOM 2026 C C . GLU A 1 264 ? 16.475 -14.403 -15.481 1.00 94.00 264 GLU A C 1
ATOM 2028 O O . GLU A 1 264 ? 16.194 -15.542 -15.841 1.00 94.00 264 GLU A O 1
ATOM 2033 N N . TYR A 1 265 ? 15.991 -13.304 -16.067 1.00 96.75 265 TYR A N 1
ATOM 2034 C CA . TYR A 1 265 ? 14.917 -13.294 -17.063 1.00 96.75 265 TYR A CA 1
ATOM 2035 C C . TYR A 1 265 ? 15.415 -12.893 -18.458 1.00 96.75 265 TYR A C 1
ATOM 2037 O O . TYR A 1 265 ? 14.641 -12.428 -19.302 1.00 96.75 265 TYR A O 1
ATOM 2045 N N . HIS A 1 266 ? 16.722 -13.026 -18.713 1.00 97.06 266 HIS A N 1
ATOM 2046 C CA . HIS A 1 266 ? 17.343 -12.595 -19.965 1.00 97.06 266 HIS A CA 1
ATOM 2047 C C . HIS A 1 266 ? 16.710 -13.258 -21.199 1.00 97.06 266 HIS A C 1
ATOM 2049 O O . HIS A 1 266 ? 16.353 -12.575 -22.161 1.00 97.06 266 HIS A O 1
ATOM 2055 N N . GLU A 1 267 ? 16.566 -14.585 -21.174 1.00 97.25 267 GLU A N 1
ATOM 2056 C CA . GLU A 1 267 ? 16.057 -15.367 -22.307 1.00 97.25 267 GLU A CA 1
ATOM 2057 C C . GLU A 1 267 ? 14.581 -15.047 -22.574 1.00 97.25 267 GLU A C 1
ATOM 2059 O O . GLU A 1 267 ? 14.173 -14.865 -23.722 1.00 97.25 267 GLU A O 1
ATOM 2064 N N . GLU A 1 268 ? 13.783 -14.920 -21.517 1.00 98.06 268 GLU A N 1
ATOM 2065 C CA . GLU A 1 268 ? 12.369 -14.578 -21.568 1.00 98.06 268 GLU A CA 1
ATOM 2066 C C . GLU A 1 268 ? 12.151 -13.166 -22.124 1.00 98.06 268 GLU A C 1
ATOM 2068 O O . GLU A 1 268 ? 11.343 -12.977 -23.040 1.00 98.06 268 GLU A O 1
ATOM 2073 N N . ALA A 1 269 ? 12.903 -12.178 -21.628 1.00 97.44 269 ALA A N 1
ATOM 2074 C CA . ALA A 1 269 ? 12.827 -10.796 -22.092 1.00 97.44 269 ALA A CA 1
ATOM 2075 C C . ALA A 1 269 ? 13.294 -10.658 -23.554 1.00 97.44 269 ALA A C 1
ATOM 2077 O O . ALA A 1 269 ? 12.651 -9.973 -24.357 1.00 97.44 269 ALA A O 1
ATOM 2078 N N . ALA A 1 270 ? 14.374 -11.346 -23.941 1.00 95.94 270 ALA A N 1
ATOM 2079 C CA . ALA A 1 270 ? 14.849 -11.369 -25.323 1.00 95.94 270 ALA A CA 1
ATOM 2080 C C . ALA A 1 270 ? 13.837 -12.047 -26.267 1.00 95.94 270 ALA A C 1
ATOM 2082 O O . ALA A 1 270 ? 13.559 -11.539 -27.360 1.00 95.94 270 ALA A O 1
ATOM 2083 N N . ALA A 1 271 ? 13.236 -13.162 -25.840 1.00 96.56 271 ALA A N 1
ATOM 2084 C CA . ALA A 1 271 ? 12.215 -13.868 -26.605 1.00 96.56 271 ALA A CA 1
ATOM 2085 C C . ALA A 1 271 ? 10.940 -13.031 -26.788 1.00 96.56 271 ALA A C 1
ATOM 2087 O O . ALA A 1 271 ? 10.378 -13.024 -27.885 1.00 96.56 271 ALA A O 1
ATOM 2088 N N . ALA A 1 272 ? 10.513 -12.286 -25.763 1.00 97.12 272 ALA A N 1
ATOM 2089 C CA . ALA A 1 272 ? 9.353 -11.397 -25.836 1.00 97.12 272 ALA A CA 1
ATOM 2090 C C . ALA A 1 272 ? 9.560 -10.220 -26.811 1.00 97.12 272 ALA A C 1
ATOM 2092 O O . ALA A 1 272 ? 8.600 -9.717 -27.394 1.00 97.12 272 ALA A O 1
ATOM 2093 N N . LEU A 1 273 ? 10.811 -9.805 -27.043 1.00 94.62 273 LEU A N 1
ATOM 2094 C CA . LEU A 1 273 ? 11.157 -8.756 -28.007 1.00 94.62 273 LEU A CA 1
ATOM 2095 C C . LEU A 1 273 ? 11.231 -9.238 -29.460 1.00 94.62 273 LEU A C 1
ATOM 2097 O O . LEU A 1 273 ? 10.970 -8.454 -30.374 1.00 94.62 273 LEU A O 1
ATOM 2101 N N . ALA A 1 274 ? 11.583 -10.504 -29.691 1.00 93.19 274 ALA A N 1
ATOM 2102 C CA . ALA A 1 274 ? 11.830 -11.058 -31.024 1.00 93.19 274 ALA A CA 1
ATOM 2103 C C . ALA A 1 274 ? 10.686 -10.879 -32.056 1.00 93.19 274 ALA A C 1
ATOM 2105 O O . ALA A 1 274 ? 10.993 -10.729 -33.241 1.00 93.19 274 ALA A O 1
ATOM 2106 N N . PRO A 1 275 ? 9.387 -10.879 -31.679 1.00 94.38 275 PRO A N 1
ATOM 2107 C CA . PRO A 1 275 ? 8.290 -10.662 -32.625 1.00 94.38 275 PRO A CA 1
ATOM 2108 C C . PRO A 1 275 ? 8.200 -9.235 -33.184 1.00 94.38 275 PRO A C 1
ATOM 2110 O O . PRO A 1 275 ? 7.510 -9.015 -34.182 1.00 94.38 275 PRO A O 1
ATOM 2113 N N . TYR A 1 276 ? 8.844 -8.257 -32.544 1.00 93.38 276 TYR A N 1
ATOM 2114 C CA . TYR A 1 276 ? 8.756 -6.855 -32.932 1.00 93.38 276 TYR A CA 1
ATOM 2115 C C . TYR A 1 276 ? 9.792 -6.499 -34.006 1.00 93.38 276 TYR A C 1
ATOM 2117 O O . TYR A 1 276 ? 10.985 -6.723 -33.836 1.00 93.38 276 TYR A O 1
ATOM 2125 N N . ASP A 1 277 ? 9.339 -5.872 -35.094 1.00 87.81 277 ASP A N 1
ATOM 2126 C CA . ASP A 1 277 ? 10.223 -5.324 -36.138 1.00 87.81 277 ASP A CA 1
ATOM 2127 C C . ASP A 1 277 ? 10.518 -3.833 -35.871 1.00 87.81 277 ASP A C 1
ATOM 2129 O O . ASP A 1 277 ? 11.649 -3.420 -35.608 1.00 87.81 277 ASP A O 1
ATOM 2133 N N . ALA A 1 278 ? 9.466 -3.010 -35.820 1.00 86.50 278 ALA A N 1
ATOM 2134 C CA . ALA A 1 278 ? 9.554 -1.589 -35.488 1.00 86.50 278 ALA A CA 1
ATOM 2135 C C . ALA A 1 278 ? 8.293 -1.126 -34.732 1.00 86.50 278 ALA A C 1
ATOM 2137 O O . ALA A 1 278 ? 7.367 -0.595 -35.347 1.00 86.50 278 ALA A O 1
ATOM 2138 N N . PRO A 1 279 ? 8.210 -1.353 -33.408 1.00 92.19 279 PRO A N 1
ATOM 2139 C CA . PRO A 1 279 ? 7.050 -0.945 -32.628 1.00 92.19 279 PRO A CA 1
ATOM 2140 C C . PRO A 1 279 ? 7.006 0.580 -32.505 1.00 92.19 279 PRO A C 1
ATOM 2142 O O . PRO A 1 279 ? 8.005 1.211 -32.150 1.00 92.19 279 PRO A O 1
ATOM 2145 N N . SER A 1 280 ? 5.830 1.172 -32.733 1.00 91.50 280 SER A N 1
ATOM 2146 C CA . SER A 1 280 ? 5.655 2.633 -32.773 1.00 91.50 280 SER A CA 1
ATOM 2147 C C . SER A 1 280 ? 5.993 3.328 -31.455 1.00 91.50 280 SER A C 1
ATOM 2149 O O . SER A 1 280 ? 6.314 4.517 -31.411 1.00 91.50 280 SER A O 1
ATOM 2151 N N . VAL A 1 281 ? 5.928 2.597 -30.338 1.00 93.00 281 VAL A N 1
ATOM 2152 C CA . VAL A 1 281 ? 6.327 3.126 -29.030 1.00 93.00 281 VAL A CA 1
ATOM 2153 C C . VAL A 1 281 ? 7.818 3.490 -28.979 1.00 93.00 281 VAL A C 1
ATOM 2155 O O . VAL A 1 281 ? 8.199 4.368 -28.207 1.00 93.00 281 VAL A O 1
ATOM 2158 N N . LEU A 1 282 ? 8.630 2.902 -29.863 1.00 94.56 282 LEU A N 1
ATOM 2159 C CA . LEU A 1 282 ? 10.075 3.099 -29.963 1.00 94.56 282 LEU A CA 1
ATOM 2160 C C . LEU A 1 282 ? 10.496 3.958 -31.169 1.00 94.56 282 LEU A C 1
ATOM 2162 O O . LEU A 1 282 ? 11.678 3.974 -31.536 1.00 94.56 282 LEU A O 1
ATOM 2166 N N . ASP A 1 283 ? 9.556 4.629 -31.835 1.00 91.62 283 ASP A N 1
ATOM 2167 C CA . ASP A 1 283 ? 9.844 5.445 -33.015 1.00 91.62 283 ASP A CA 1
ATOM 2168 C C . ASP A 1 283 ? 10.797 6.605 -32.696 1.00 91.62 283 ASP A C 1
ATOM 2170 O O . ASP A 1 283 ? 10.694 7.280 -31.672 1.00 91.62 283 ASP A O 1
ATOM 2174 N N . GLY A 1 284 ? 11.751 6.846 -33.601 1.00 86.69 284 GLY A N 1
ATOM 2175 C CA . GLY A 1 284 ? 12.742 7.917 -33.457 1.00 86.69 284 GLY A CA 1
ATOM 2176 C C . GLY A 1 284 ? 13.861 7.640 -32.444 1.00 86.69 284 GLY A C 1
ATOM 2177 O O . GLY A 1 284 ? 14.696 8.517 -32.224 1.00 86.69 284 GLY A O 1
ATOM 2178 N N . LEU A 1 285 ? 13.907 6.444 -31.851 1.00 90.69 285 LEU A N 1
ATOM 2179 C CA . LEU A 1 285 ? 14.978 6.000 -30.955 1.00 90.69 285 LEU A CA 1
ATOM 2180 C C . LEU A 1 285 ? 16.051 5.214 -31.712 1.00 90.69 285 LEU A C 1
ATOM 2182 O O . LEU A 1 285 ? 15.755 4.499 -32.669 1.00 90.69 285 LEU A O 1
ATOM 2186 N N . GLN A 1 286 ? 17.301 5.353 -31.274 1.00 85.94 286 GLN A N 1
ATOM 2187 C CA . GLN A 1 286 ? 18.472 4.715 -31.881 1.00 85.94 286 GLN A CA 1
ATOM 2188 C C . GLN A 1 286 ? 18.964 3.542 -31.026 1.00 85.94 286 GLN A C 1
ATOM 2190 O O . GLN A 1 286 ? 18.766 3.545 -29.816 1.00 85.94 286 GLN A O 1
ATOM 2195 N N . GLY A 1 287 ? 19.642 2.580 -31.656 1.00 89.06 287 GLY A N 1
ATOM 2196 C CA . GLY A 1 287 ? 20.206 1.401 -30.989 1.00 89.06 287 GLY A CA 1
ATOM 2197 C C . GLY A 1 287 ? 19.426 0.119 -31.270 1.00 89.06 287 GLY A C 1
ATOM 2198 O O . GLY A 1 287 ? 18.520 0.100 -32.110 1.00 89.06 287 GLY A O 1
ATOM 2199 N N . GLU A 1 288 ? 19.804 -0.954 -30.580 1.00 91.69 288 GLU A N 1
ATOM 2200 C CA . GLU A 1 288 ? 19.071 -2.220 -30.621 1.00 91.69 288 GLU A CA 1
ATOM 2201 C C . GLU A 1 288 ? 17.707 -2.090 -29.924 1.00 91.69 288 GLU A C 1
ATOM 2203 O O . GLU A 1 288 ? 17.426 -1.096 -29.251 1.00 91.69 288 GLU A O 1
ATOM 2208 N N . MET A 1 289 ? 16.826 -3.080 -30.098 1.00 92.94 289 MET A N 1
ATOM 2209 C CA . MET A 1 289 ? 15.451 -3.019 -29.581 1.00 92.94 289 MET A CA 1
ATOM 2210 C C . MET A 1 289 ? 15.408 -2.732 -28.073 1.00 92.94 289 MET A C 1
ATOM 2212 O O . MET A 1 289 ? 14.637 -1.881 -27.635 1.00 92.94 289 MET A O 1
ATOM 2216 N N . ALA A 1 290 ? 16.278 -3.378 -27.293 1.00 94.38 290 ALA A N 1
ATOM 2217 C CA . ALA A 1 290 ? 16.341 -3.188 -25.849 1.00 94.38 290 ALA A CA 1
ATOM 2218 C C . ALA A 1 290 ? 16.919 -1.815 -25.445 1.00 94.38 290 ALA A C 1
ATOM 2220 O O . ALA A 1 290 ? 16.402 -1.192 -24.522 1.00 94.38 290 ALA A O 1
ATOM 2221 N N . ASP A 1 291 ? 17.912 -1.277 -26.170 1.00 94.25 291 ASP A N 1
ATOM 2222 C CA . ASP A 1 291 ? 18.420 0.088 -25.933 1.00 94.25 291 ASP A CA 1
ATOM 2223 C C . ASP A 1 291 ? 17.344 1.143 -26.232 1.00 94.25 291 ASP A C 1
ATOM 2225 O O . ASP A 1 291 ? 17.146 2.091 -25.468 1.00 94.25 291 ASP A O 1
ATOM 2229 N N . ARG A 1 292 ? 16.600 0.952 -27.331 1.00 95.31 292 ARG A N 1
ATOM 2230 C CA . ARG A 1 292 ? 15.442 1.786 -27.676 1.00 95.31 292 ARG A CA 1
ATOM 2231 C C . ARG A 1 292 ? 14.361 1.669 -26.601 1.00 95.31 292 ARG A C 1
ATOM 2233 O O . ARG A 1 292 ? 13.804 2.685 -26.196 1.00 95.31 292 ARG A O 1
ATOM 2240 N N . GLY A 1 293 ? 14.100 0.459 -26.106 1.00 96.81 293 GLY A N 1
ATOM 2241 C CA . GLY A 1 293 ? 13.200 0.195 -24.983 1.00 96.81 293 GLY A CA 1
ATOM 2242 C C . GLY A 1 293 ? 13.592 0.968 -23.724 1.00 96.81 293 GLY A C 1
ATOM 2243 O O . GLY A 1 293 ? 12.771 1.706 -23.182 1.00 96.81 293 GLY A O 1
ATOM 2244 N N . ALA A 1 294 ? 14.862 0.892 -23.317 1.00 97.38 294 ALA A N 1
ATOM 2245 C CA . ALA A 1 294 ? 15.389 1.628 -22.169 1.00 97.38 294 ALA A CA 1
ATOM 2246 C C . ALA A 1 294 ? 15.248 3.151 -22.342 1.00 97.38 294 ALA A C 1
ATOM 2248 O O . ALA A 1 294 ? 14.802 3.843 -21.427 1.00 97.38 294 ALA A O 1
ATOM 2249 N N . ALA A 1 295 ? 15.574 3.692 -23.522 1.00 96.75 295 ALA A N 1
ATOM 2250 C CA . ALA A 1 295 ? 15.422 5.120 -23.805 1.00 96.75 295 ALA A CA 1
ATOM 2251 C C . ALA A 1 295 ? 13.949 5.574 -23.740 1.00 96.75 295 ALA A C 1
ATOM 2253 O O . ALA A 1 295 ? 13.643 6.611 -23.143 1.00 96.75 295 ALA A O 1
ATOM 2254 N N . ALA A 1 296 ? 13.021 4.782 -24.291 1.00 98.00 296 ALA A N 1
ATOM 2255 C CA . ALA A 1 296 ? 11.583 5.033 -24.179 1.00 98.00 296 ALA A CA 1
ATOM 2256 C C . ALA A 1 296 ? 11.106 4.977 -22.720 1.00 98.00 296 ALA A C 1
ATOM 2258 O O . ALA A 1 296 ? 10.327 5.836 -22.296 1.00 98.00 296 ALA A O 1
ATOM 2259 N N . ALA A 1 297 ? 11.601 4.007 -21.948 1.00 98.50 297 ALA A N 1
ATOM 2260 C CA . ALA A 1 297 ? 11.288 3.851 -20.535 1.00 98.50 297 ALA A CA 1
ATOM 2261 C C . ALA A 1 297 ? 11.750 5.066 -19.721 1.00 98.50 297 ALA A C 1
ATOM 2263 O O . ALA A 1 297 ? 10.949 5.626 -18.979 1.00 98.50 297 ALA A O 1
ATOM 2264 N N . TYR A 1 298 ? 12.981 5.558 -19.921 1.00 98.50 298 TYR A N 1
ATOM 2265 C CA . TYR A 1 298 ? 13.457 6.785 -19.268 1.00 98.50 298 TYR A CA 1
ATOM 2266 C C . TYR A 1 298 ? 12.575 7.996 -19.594 1.00 98.50 298 TYR A C 1
ATOM 2268 O O . TYR A 1 298 ? 12.195 8.733 -18.684 1.00 98.50 298 TYR A O 1
ATOM 2276 N N . ARG A 1 299 ? 12.193 8.192 -20.866 1.00 97.88 299 ARG A N 1
ATOM 2277 C CA . ARG A 1 299 ? 11.299 9.294 -21.270 1.00 97.88 299 ARG A CA 1
ATOM 2278 C C . ARG A 1 299 ? 9.952 9.224 -20.549 1.00 97.88 299 ARG A C 1
ATOM 2280 O O . ARG A 1 299 ? 9.523 10.214 -19.953 1.00 97.88 299 ARG A O 1
ATOM 2287 N N . LEU A 1 300 ? 9.297 8.060 -20.587 1.00 98.44 300 LEU A N 1
ATOM 2288 C CA . LEU A 1 300 ? 7.975 7.862 -19.986 1.00 98.44 300 LEU A CA 1
ATOM 2289 C C . LEU A 1 300 ? 8.020 7.925 -18.460 1.00 98.44 300 LEU A C 1
ATOM 2291 O O . LEU A 1 300 ? 7.181 8.596 -17.866 1.00 98.44 300 LEU A O 1
ATOM 2295 N N . LEU A 1 301 ? 9.014 7.298 -17.830 1.00 98.69 301 LEU A N 1
ATOM 2296 C CA . LEU A 1 301 ? 9.181 7.303 -16.381 1.00 98.69 301 LEU A CA 1
ATOM 2297 C C . LEU A 1 301 ? 9.449 8.719 -15.865 1.00 98.69 301 LEU A C 1
ATOM 2299 O O . LEU A 1 301 ? 8.771 9.174 -14.948 1.00 98.69 301 LEU A O 1
ATOM 2303 N N . THR A 1 302 ? 10.368 9.466 -16.487 1.00 98.56 302 THR A N 1
ATOM 2304 C CA . THR A 1 302 ? 10.617 10.867 -16.117 1.00 98.56 302 THR A CA 1
ATOM 2305 C C . THR A 1 302 ?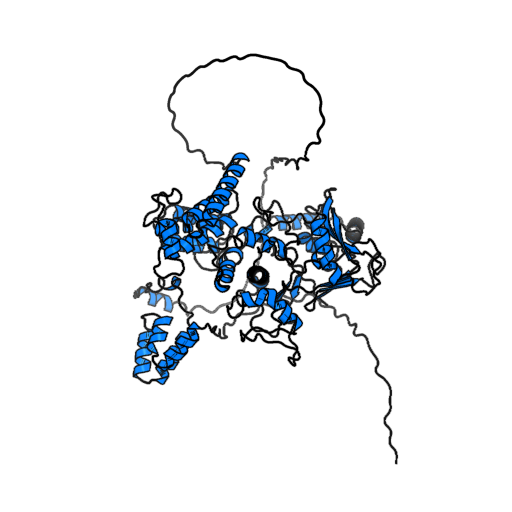 9.367 11.726 -16.296 1.00 98.56 302 THR A C 1
ATOM 2307 O O . THR A 1 302 ? 9.054 12.520 -15.409 1.00 98.56 302 THR A O 1
ATOM 2310 N N . ARG A 1 303 ? 8.631 11.577 -17.408 1.00 98.62 303 ARG A N 1
ATOM 2311 C CA . ARG A 1 303 ? 7.369 12.301 -17.626 1.00 98.62 303 ARG A CA 1
ATOM 2312 C C . ARG A 1 303 ? 6.346 11.975 -16.539 1.00 98.62 303 ARG A C 1
ATOM 2314 O O . ARG A 1 303 ? 5.827 12.893 -15.917 1.00 98.62 303 ARG A O 1
ATOM 2321 N N . ALA A 1 304 ? 6.100 10.693 -16.287 1.00 98.56 304 ALA A N 1
ATOM 2322 C CA . ALA A 1 304 ? 5.133 10.228 -15.303 1.00 98.56 304 ALA A CA 1
ATOM 2323 C C . ALA A 1 304 ? 5.464 10.737 -13.890 1.00 98.56 304 ALA A C 1
ATOM 2325 O O . ALA A 1 304 ? 4.592 11.244 -13.190 1.00 98.56 304 ALA A O 1
ATOM 2326 N N . LEU A 1 305 ? 6.740 10.701 -13.495 1.00 98.25 305 LEU A N 1
ATOM 2327 C CA . LEU A 1 305 ? 7.200 11.231 -12.208 1.00 98.25 305 LEU A CA 1
ATOM 2328 C C . LEU A 1 305 ? 7.044 12.754 -12.105 1.00 98.25 305 LEU A C 1
ATOM 2330 O O . LEU A 1 305 ? 6.663 13.258 -11.047 1.00 98.25 305 LEU A O 1
ATOM 2334 N N . LEU A 1 306 ? 7.294 13.494 -13.191 1.00 96.88 306 LEU A N 1
ATOM 2335 C CA . LEU A 1 306 ? 7.037 14.937 -13.251 1.00 96.88 306 LEU A CA 1
ATOM 2336 C C . LEU A 1 306 ? 5.548 15.260 -13.123 1.00 96.88 306 LEU A C 1
ATOM 2338 O O . LEU A 1 306 ? 5.192 16.157 -12.359 1.00 96.88 306 LEU A O 1
ATOM 2342 N N . ASP A 1 307 ? 4.700 14.523 -13.837 1.00 96.81 307 ASP A N 1
ATOM 2343 C CA . ASP A 1 307 ? 3.250 14.715 -13.840 1.00 96.81 307 ASP A CA 1
ATOM 2344 C C . ASP A 1 307 ? 2.635 14.342 -12.479 1.00 96.81 307 ASP A C 1
ATOM 2346 O O . ASP A 1 307 ? 1.722 15.020 -12.008 1.00 96.81 307 ASP A O 1
ATOM 2350 N N . ALA A 1 308 ? 3.183 13.329 -11.796 1.00 95.94 308 ALA A N 1
ATOM 2351 C CA . ALA A 1 308 ? 2.850 13.014 -10.407 1.00 95.94 308 ALA A CA 1
ATOM 2352 C C . ALA A 1 308 ? 3.379 14.077 -9.424 1.00 95.94 308 ALA A C 1
ATOM 2354 O O . ALA A 1 308 ? 2.770 14.319 -8.385 1.00 95.94 308 ALA A O 1
ATOM 2355 N N . GLY A 1 309 ? 4.498 14.739 -9.736 1.00 95.19 309 GLY A N 1
ATOM 2356 C CA . GLY A 1 309 ? 5.137 15.746 -8.886 1.00 95.19 309 GLY A CA 1
ATOM 2357 C C . GLY A 1 309 ? 6.251 15.212 -7.973 1.00 95.19 309 GLY A C 1
ATOM 2358 O O . GLY A 1 309 ? 6.590 15.879 -6.993 1.00 95.19 309 GLY A O 1
ATOM 2359 N N . CYS A 1 310 ? 6.833 14.051 -8.280 1.00 95.44 310 CYS A N 1
ATOM 2360 C CA . CYS A 1 310 ? 8.001 13.479 -7.597 1.00 95.44 310 CYS A CA 1
ATOM 2361 C C . CYS A 1 310 ? 9.291 13.963 -8.268 1.00 95.44 310 CYS A C 1
ATOM 2363 O O . CYS A 1 310 ? 9.825 13.332 -9.182 1.00 95.44 310 CYS A O 1
ATOM 2365 N N . LEU A 1 311 ? 9.753 15.150 -7.863 1.00 95.19 311 LEU A N 1
ATOM 2366 C CA . LEU A 1 311 ? 10.807 15.875 -8.574 1.00 95.19 311 LEU A CA 1
ATOM 2367 C C . LEU A 1 311 ? 12.193 15.243 -8.380 1.00 95.19 311 LEU A C 1
ATOM 2369 O O . LEU A 1 311 ? 12.992 15.272 -9.313 1.00 95.19 311 LEU A O 1
ATOM 2373 N N . SER A 1 312 ? 12.475 14.664 -7.207 1.00 95.06 312 SER A N 1
ATOM 2374 C CA . SER A 1 312 ? 13.765 14.009 -6.929 1.00 95.06 312 SER A CA 1
ATOM 2375 C C . SER A 1 312 ? 13.934 12.732 -7.754 1.00 95.06 312 SER A C 1
ATOM 2377 O O . SER A 1 312 ? 14.939 12.545 -8.447 1.00 95.06 312 SER A O 1
ATOM 2379 N N . SER A 1 313 ? 12.899 11.893 -7.773 1.00 96.19 313 SER A N 1
ATOM 2380 C CA . SER A 1 313 ? 12.849 10.685 -8.589 1.00 96.19 313 SER A CA 1
ATOM 2381 C C . SER A 1 313 ? 12.893 11.032 -10.080 1.00 96.19 313 SER A C 1
ATOM 2383 O O . SER A 1 313 ? 13.680 10.450 -10.829 1.00 96.19 313 SER A O 1
ATOM 2385 N N . ALA A 1 314 ? 12.135 12.044 -10.524 1.00 97.19 314 ALA A N 1
ATOM 2386 C CA . ALA A 1 314 ? 12.190 12.517 -11.907 1.00 97.19 314 ALA A CA 1
ATOM 2387 C C . ALA A 1 314 ? 13.603 12.964 -12.316 1.00 97.19 314 ALA A C 1
ATOM 2389 O O . ALA A 1 314 ? 14.073 12.580 -13.388 1.00 97.19 314 ALA A O 1
ATOM 2390 N N . ALA A 1 315 ? 14.293 13.735 -11.466 1.00 97.00 315 ALA A N 1
ATOM 2391 C CA . ALA A 1 315 ? 15.669 14.172 -11.701 1.00 97.00 315 ALA A CA 1
ATOM 2392 C C . ALA A 1 315 ? 16.639 12.989 -11.804 1.00 97.00 315 ALA A C 1
ATOM 2394 O O . ALA A 1 315 ? 17.483 12.960 -12.702 1.00 97.00 315 ALA A O 1
ATOM 2395 N N . THR A 1 316 ? 16.483 11.995 -10.928 1.00 96.69 316 THR A N 1
ATOM 2396 C CA . THR A 1 316 ? 17.310 10.782 -10.899 1.00 96.69 316 THR A CA 1
ATOM 2397 C C . THR A 1 316 ? 17.215 10.009 -12.213 1.00 96.69 316 THR A C 1
ATOM 2399 O O . THR A 1 316 ? 18.236 9.744 -12.853 1.00 96.69 316 THR A O 1
ATOM 2402 N N . PHE A 1 317 ? 15.999 9.687 -12.662 1.00 97.38 317 PHE A N 1
ATOM 2403 C CA . PHE A 1 317 ? 15.811 8.936 -13.906 1.00 97.38 317 PHE A CA 1
ATOM 2404 C C . PHE A 1 317 ? 16.113 9.766 -15.153 1.00 97.38 317 PHE A C 1
ATOM 2406 O O . PHE A 1 317 ? 16.661 9.229 -16.113 1.00 97.38 317 PHE A O 1
ATOM 2413 N N . LEU A 1 318 ? 15.863 11.078 -15.122 1.00 97.62 318 LEU A N 1
ATOM 2414 C CA . LEU A 1 318 ? 16.257 11.974 -16.206 1.00 97.62 318 LEU A CA 1
ATOM 2415 C C . LEU A 1 318 ? 17.776 11.994 -16.386 1.00 97.62 318 LEU A C 1
ATOM 2417 O O . LEU A 1 318 ? 18.259 11.902 -17.513 1.00 97.62 318 LEU A O 1
ATOM 2421 N N . LYS A 1 319 ? 18.532 12.110 -15.286 1.00 96.75 319 LYS A N 1
ATOM 2422 C CA . LYS A 1 319 ? 19.996 12.082 -15.333 1.00 96.75 319 LYS A CA 1
ATOM 2423 C C . LYS A 1 319 ? 20.484 10.769 -15.935 1.00 96.75 319 LYS A C 1
ATOM 2425 O O . LYS A 1 319 ? 21.274 10.801 -16.869 1.00 96.75 319 LYS A O 1
ATOM 2430 N N . ARG A 1 320 ? 19.977 9.633 -15.446 1.00 96.38 320 ARG A N 1
ATOM 2431 C CA . ARG A 1 320 ? 20.326 8.302 -15.972 1.00 96.38 320 ARG A CA 1
ATOM 2432 C C . ARG A 1 320 ? 20.017 8.177 -17.466 1.00 96.38 320 ARG A C 1
ATOM 2434 O O . ARG A 1 320 ? 20.860 7.700 -18.219 1.00 96.38 320 ARG A O 1
ATOM 2441 N N . GLY A 1 321 ? 18.850 8.653 -17.900 1.00 96.50 321 GLY A N 1
ATOM 2442 C CA . GLY A 1 321 ? 18.467 8.663 -19.309 1.00 96.50 321 GLY A CA 1
ATOM 2443 C C . GLY A 1 321 ? 19.381 9.535 -20.171 1.00 96.50 321 GLY A C 1
ATOM 2444 O O . GLY A 1 321 ? 19.802 9.101 -21.237 1.00 96.50 321 GLY A O 1
ATOM 2445 N N . LEU A 1 322 ? 19.735 10.739 -19.710 1.00 96.06 322 LEU A N 1
ATOM 2446 C CA . LEU A 1 322 ? 20.659 11.633 -20.419 1.00 96.06 322 LEU A CA 1
ATOM 2447 C C . LEU A 1 322 ? 22.087 11.077 -20.458 1.00 96.06 322 LEU A C 1
ATOM 2449 O O . LEU A 1 322 ? 22.760 11.221 -21.473 1.00 96.06 322 LEU A O 1
ATOM 2453 N N . ASP A 1 323 ? 22.540 10.428 -19.386 1.00 95.25 323 ASP A N 1
ATOM 2454 C CA . ASP A 1 323 ? 23.849 9.772 -19.340 1.00 95.25 323 ASP A CA 1
ATOM 2455 C C . ASP A 1 323 ? 23.906 8.606 -20.350 1.00 95.25 323 ASP A C 1
ATOM 2457 O O . ASP A 1 323 ? 24.910 8.436 -21.043 1.00 95.25 323 ASP A O 1
ATOM 2461 N N . ALA A 1 324 ? 22.815 7.842 -20.489 1.00 92.38 324 ALA A N 1
ATOM 2462 C CA . ALA A 1 324 ? 22.701 6.743 -21.450 1.00 92.38 324 ALA A CA 1
ATOM 2463 C C . ALA A 1 324 ? 22.450 7.213 -22.897 1.00 92.38 324 ALA A C 1
ATOM 2465 O O . ALA A 1 324 ? 22.868 6.556 -23.848 1.00 92.38 324 ALA A O 1
ATOM 2466 N N . SER A 1 325 ? 21.749 8.332 -23.089 1.00 91.94 325 SER A N 1
ATOM 2467 C CA . SER A 1 325 ? 21.366 8.880 -24.398 1.00 91.94 325 SER A CA 1
ATOM 2468 C C . SER A 1 325 ? 21.507 10.412 -24.431 1.00 91.94 325 SER A C 1
ATOM 2470 O O . SER A 1 325 ? 20.509 11.136 -24.420 1.00 91.94 325 SER A O 1
ATOM 2472 N N . PRO A 1 326 ? 22.743 10.948 -24.536 1.00 90.56 326 PRO A N 1
ATOM 2473 C CA . PRO A 1 326 ? 23.004 12.387 -24.380 1.00 90.56 326 PRO A CA 1
ATOM 2474 C C . PRO A 1 326 ? 22.356 13.293 -25.433 1.00 90.56 326 PRO A C 1
ATOM 2476 O O . PRO A 1 326 ? 22.147 14.479 -25.190 1.00 90.56 326 PRO A O 1
ATOM 2479 N N . ASN A 1 327 ? 22.056 12.744 -26.613 1.00 90.00 327 ASN A N 1
ATOM 2480 C CA . ASN A 1 327 ? 21.473 13.481 -27.739 1.00 90.00 327 ASN A CA 1
ATOM 2481 C C . ASN A 1 327 ? 19.944 13.343 -27.819 1.00 90.00 327 ASN A C 1
ATOM 2483 O O . ASN A 1 327 ? 19.343 13.722 -28.825 1.00 90.00 327 ASN A O 1
ATOM 2487 N N . ASP A 1 328 ? 19.311 12.782 -26.788 1.00 93.31 328 ASP A N 1
ATOM 2488 C CA . ASP A 1 328 ? 17.868 12.605 -26.742 1.00 93.31 328 ASP A CA 1
ATOM 2489 C C . ASP A 1 328 ? 17.148 13.950 -26.538 1.00 93.31 328 ASP A C 1
ATOM 2491 O O . ASP A 1 328 ? 17.184 14.569 -25.470 1.00 93.31 328 ASP A O 1
ATOM 2495 N N . THR A 1 329 ? 16.471 14.417 -27.588 1.00 94.25 329 THR A N 1
ATOM 2496 C CA . THR A 1 329 ? 15.786 15.715 -27.585 1.00 94.25 329 THR A CA 1
ATOM 2497 C C . THR A 1 329 ? 14.571 15.755 -26.660 1.00 94.25 329 THR A C 1
ATOM 2499 O O . THR A 1 329 ? 14.207 16.829 -26.179 1.00 94.25 329 THR A O 1
ATOM 2502 N N . GLU A 1 330 ? 13.926 14.614 -26.409 1.00 95.19 330 GLU A N 1
ATOM 2503 C CA . GLU A 1 330 ? 12.757 14.548 -25.532 1.00 95.19 330 GLU A CA 1
ATOM 2504 C C . GLU A 1 330 ? 13.182 14.599 -24.063 1.00 95.19 330 GLU A C 1
ATOM 2506 O O . GLU A 1 330 ? 12.611 15.371 -23.293 1.00 95.19 330 GLU A O 1
ATOM 2511 N N . LEU A 1 331 ? 14.254 13.892 -23.690 1.00 96.06 331 LEU A N 1
ATOM 2512 C CA . LEU A 1 331 ? 14.865 14.030 -22.365 1.00 96.06 331 LEU A CA 1
ATOM 2513 C C . LEU A 1 331 ? 15.377 15.458 -22.127 1.00 96.06 331 LEU A C 1
ATOM 2515 O O . LEU A 1 331 ? 15.170 16.019 -21.052 1.00 96.06 331 LEU A O 1
ATOM 2519 N N . ALA A 1 332 ? 15.964 16.108 -23.138 1.00 96.06 332 ALA A N 1
ATOM 2520 C CA . ALA A 1 332 ? 16.341 17.520 -23.039 1.00 96.06 332 ALA A CA 1
ATOM 2521 C C . ALA A 1 332 ? 15.124 18.442 -22.802 1.00 96.06 332 ALA A C 1
ATOM 2523 O O . ALA A 1 332 ? 15.206 19.394 -22.023 1.00 96.06 332 ALA A O 1
ATOM 2524 N N . SER A 1 333 ? 13.974 18.148 -23.419 1.00 97.38 333 SER A N 1
ATOM 2525 C CA . SER A 1 333 ? 12.720 18.868 -23.157 1.00 97.38 333 SER A CA 1
ATOM 2526 C C . SER A 1 333 ? 12.185 18.605 -21.744 1.00 97.38 333 SER A C 1
ATOM 2528 O O . SER A 1 333 ? 11.770 19.541 -21.056 1.00 97.38 333 SER A O 1
ATOM 2530 N N . LEU A 1 334 ? 12.249 17.357 -21.273 1.00 97.50 334 LEU A N 1
ATOM 2531 C CA . LEU A 1 334 ? 11.867 16.973 -19.913 1.00 97.50 334 LEU A CA 1
ATOM 2532 C C . LEU A 1 334 ? 12.751 17.639 -18.857 1.00 97.50 334 LEU A C 1
ATOM 2534 O O . LEU A 1 334 ? 12.246 18.031 -17.809 1.00 97.50 334 LEU A O 1
ATOM 2538 N N . ARG A 1 335 ? 14.037 17.861 -19.150 1.00 96.88 335 ARG A N 1
ATOM 2539 C CA . ARG A 1 335 ? 14.920 18.664 -18.298 1.00 96.88 335 ARG A CA 1
ATOM 2540 C C . ARG A 1 335 ? 14.406 20.087 -18.120 1.00 96.88 335 ARG A C 1
ATOM 2542 O O . ARG A 1 335 ? 14.294 20.547 -16.988 1.00 96.88 335 ARG A O 1
ATOM 2549 N N . ALA A 1 336 ? 14.049 20.763 -19.211 1.00 95.75 336 ALA A N 1
ATOM 2550 C CA . ALA A 1 336 ? 13.488 22.110 -19.130 1.00 95.75 336 ALA A CA 1
ATOM 2551 C C . ALA A 1 336 ? 12.159 22.128 -18.347 1.00 95.75 336 ALA A C 1
ATOM 2553 O O . ALA A 1 336 ? 11.901 23.052 -17.575 1.00 95.75 336 ALA A O 1
ATOM 2554 N N . ALA A 1 337 ? 11.328 21.090 -18.503 1.00 96.94 337 ALA A N 1
ATOM 2555 C CA . ALA A 1 337 ? 10.088 20.940 -17.741 1.00 96.94 337 ALA A CA 1
ATOM 2556 C C . ALA A 1 337 ? 10.343 20.725 -16.237 1.00 96.94 337 ALA A C 1
ATOM 2558 O O . ALA A 1 337 ? 9.681 21.356 -15.413 1.00 96.94 337 ALA A O 1
ATOM 2559 N N . LEU A 1 338 ? 11.324 19.891 -15.877 1.00 96.12 338 LEU A N 1
ATOM 2560 C CA . LEU A 1 338 ? 11.757 19.685 -14.494 1.00 96.12 338 LEU A CA 1
ATOM 2561 C C . LEU A 1 338 ? 12.268 20.990 -13.877 1.00 96.12 338 LEU A C 1
ATOM 2563 O O . LEU A 1 338 ? 11.817 21.368 -12.800 1.00 96.12 338 LEU A O 1
ATOM 2567 N N . GLU A 1 339 ? 13.156 21.709 -14.567 1.00 95.06 339 GLU A N 1
ATOM 2568 C CA . GLU A 1 339 ? 13.689 23.002 -14.114 1.00 95.06 339 GLU A CA 1
ATOM 2569 C C . GLU A 1 339 ? 12.558 24.012 -13.851 1.00 95.06 339 GLU A C 1
ATOM 2571 O O . GLU A 1 339 ? 12.539 24.675 -12.810 1.00 95.06 339 GLU A O 1
ATOM 2576 N N . ALA A 1 340 ? 11.559 24.073 -14.738 1.00 94.62 340 ALA A N 1
ATOM 2577 C CA . ALA A 1 340 ? 10.380 24.916 -14.553 1.00 94.62 340 ALA A CA 1
ATOM 2578 C C . ALA A 1 340 ? 9.512 24.476 -13.357 1.00 94.62 340 ALA A C 1
ATOM 2580 O O . ALA A 1 340 ? 9.044 25.321 -12.588 1.00 94.62 340 ALA A O 1
ATOM 2581 N N . ALA A 1 341 ? 9.303 23.169 -13.170 1.00 94.38 341 ALA A N 1
ATOM 2582 C CA . ALA A 1 341 ? 8.544 22.628 -12.043 1.00 94.38 341 ALA A CA 1
ATOM 2583 C C . ALA A 1 341 ? 9.237 22.909 -10.698 1.00 94.38 341 ALA A C 1
ATOM 2585 O O . ALA A 1 341 ? 8.585 23.343 -9.743 1.00 94.38 341 ALA A O 1
ATOM 2586 N N . VAL A 1 342 ? 10.561 22.738 -10.643 1.00 94.38 342 VAL A N 1
ATOM 2587 C CA . VAL A 1 342 ? 11.397 23.059 -9.478 1.00 94.38 342 VAL A CA 1
ATOM 2588 C C . VAL A 1 342 ? 11.315 24.553 -9.162 1.00 94.38 342 VAL A C 1
ATOM 2590 O O . VAL A 1 342 ? 10.997 24.913 -8.030 1.00 94.38 342 VAL A O 1
ATOM 2593 N N . ALA A 1 343 ? 11.494 25.428 -10.157 1.00 92.56 343 ALA A N 1
ATOM 2594 C CA . ALA A 1 343 ? 11.395 26.879 -9.974 1.00 92.56 343 ALA A CA 1
ATOM 2595 C C . ALA A 1 343 ? 10.004 27.335 -9.497 1.00 92.56 343 ALA A C 1
ATOM 2597 O O . ALA A 1 343 ? 9.888 28.301 -8.746 1.00 92.56 343 ALA A O 1
ATOM 2598 N N . LYS A 1 344 ? 8.937 26.637 -9.907 1.00 92.56 344 LYS A N 1
ATOM 2599 C CA . LYS A 1 344 ? 7.566 26.921 -9.461 1.00 92.56 344 LYS A CA 1
ATOM 2600 C C . LYS A 1 344 ? 7.314 26.474 -8.017 1.00 92.56 344 LYS A C 1
ATOM 2602 O O . LYS A 1 344 ? 6.602 27.162 -7.289 1.00 92.56 344 LYS A O 1
ATOM 2607 N N . ARG A 1 345 ? 7.836 25.310 -7.614 1.00 90.19 345 ARG A N 1
ATOM 2608 C CA . ARG A 1 345 ? 7.553 24.694 -6.304 1.00 90.19 345 ARG A CA 1
ATOM 2609 C C . ARG A 1 345 ? 8.507 25.161 -5.203 1.00 90.19 345 ARG A C 1
ATOM 2611 O O . ARG A 1 345 ? 8.140 25.112 -4.032 1.00 90.19 345 ARG A O 1
ATOM 2618 N N . MET A 1 346 ? 9.707 25.614 -5.560 1.00 90.62 346 MET A N 1
ATOM 2619 C CA . MET A 1 346 ? 10.754 25.994 -4.613 1.00 90.62 346 MET A CA 1
ATOM 2620 C C . MET A 1 346 ? 11.107 27.484 -4.746 1.00 90.62 346 MET A C 1
ATOM 2622 O O . MET A 1 346 ? 11.611 27.895 -5.788 1.00 90.62 346 MET A O 1
ATOM 2626 N N . PRO A 1 347 ? 10.931 28.299 -3.684 1.00 86.88 347 PRO A N 1
ATOM 2627 C CA . PRO A 1 347 ? 11.313 29.716 -3.696 1.00 86.88 347 PRO A CA 1
ATOM 2628 C C . PRO A 1 347 ? 12.812 29.964 -3.926 1.00 86.88 347 PRO A C 1
ATOM 2630 O O . PRO A 1 347 ? 13.198 31.027 -4.405 1.00 86.88 347 PRO A O 1
ATOM 2633 N N . ALA A 1 348 ? 13.651 28.993 -3.557 1.00 88.00 348 ALA A N 1
ATOM 2634 C CA . ALA A 1 348 ? 15.094 28.998 -3.760 1.00 88.00 348 ALA A CA 1
ATOM 2635 C C . ALA A 1 348 ? 15.509 27.643 -4.367 1.00 88.00 348 ALA A C 1
ATOM 2637 O O . ALA A 1 348 ? 15.812 26.714 -3.615 1.00 88.00 348 ALA A O 1
ATOM 2638 N N . PRO A 1 349 ? 15.451 27.489 -5.703 1.00 87.19 349 PRO A N 1
ATOM 2639 C CA . PRO A 1 349 ? 15.824 26.242 -6.360 1.00 87.19 349 PRO A CA 1
ATOM 2640 C C . PRO A 1 349 ? 17.332 25.973 -6.202 1.00 87.19 349 PRO A C 1
ATOM 2642 O O . PRO A 1 349 ? 18.126 26.922 -6.182 1.00 87.19 349 PRO A O 1
ATOM 2645 N N . PRO A 1 350 ? 17.753 24.702 -6.078 1.00 88.56 350 PRO A N 1
ATOM 2646 C CA . PRO A 1 350 ? 19.165 24.367 -5.959 1.00 88.56 350 PRO A CA 1
ATOM 2647 C C . PRO A 1 350 ? 19.933 24.675 -7.246 1.00 88.56 350 PRO A C 1
ATOM 2649 O O . PRO A 1 350 ? 19.382 24.641 -8.344 1.00 88.56 350 PRO A O 1
ATOM 2652 N N . ALA A 1 351 ? 21.231 24.955 -7.105 1.00 86.38 351 ALA A N 1
ATOM 2653 C CA . ALA A 1 351 ? 22.108 25.205 -8.250 1.00 86.38 351 ALA A CA 1
ATOM 2654 C C . ALA A 1 351 ? 22.296 23.956 -9.127 1.00 86.38 351 ALA A C 1
ATOM 2656 O O . ALA A 1 351 ? 22.458 24.077 -10.339 1.00 86.38 351 ALA A O 1
ATOM 2657 N N . ASP A 1 352 ? 22.271 22.775 -8.506 1.00 89.38 352 ASP A N 1
ATOM 2658 C CA . ASP A 1 352 ? 22.283 21.485 -9.183 1.00 89.38 352 ASP A CA 1
ATOM 2659 C C . ASP A 1 352 ? 21.000 20.725 -8.837 1.00 89.38 352 ASP A C 1
ATOM 2661 O O . ASP A 1 352 ? 20.805 20.299 -7.699 1.00 89.38 352 ASP A O 1
ATOM 2665 N N . ILE A 1 353 ? 20.114 20.583 -9.823 1.00 87.75 353 ILE A N 1
ATOM 2666 C CA . ILE A 1 353 ? 18.842 19.859 -9.689 1.00 87.75 353 ILE A CA 1
ATOM 2667 C C . ILE A 1 353 ? 19.030 18.338 -9.638 1.00 87.75 353 ILE A C 1
ATOM 2669 O O . ILE A 1 353 ? 18.082 17.627 -9.329 1.00 87.75 353 ILE A O 1
ATOM 2673 N N . PHE A 1 354 ? 20.226 17.839 -9.961 1.00 90.50 354 PHE A N 1
ATOM 2674 C CA . PHE A 1 354 ? 20.555 16.417 -9.913 1.00 90.50 354 PHE A CA 1
ATOM 2675 C C . PHE A 1 354 ? 21.241 16.004 -8.610 1.00 90.50 354 PHE A C 1
ATOM 2677 O O . PHE A 1 354 ? 21.598 14.836 -8.446 1.00 90.50 354 PHE A O 1
ATOM 2684 N N . ALA A 1 355 ? 21.445 16.945 -7.688 1.00 82.31 355 ALA A N 1
ATOM 2685 C CA . ALA A 1 355 ? 21.935 16.619 -6.363 1.00 82.31 355 ALA A CA 1
ATOM 2686 C C . ALA A 1 355 ? 20.878 15.782 -5.606 1.00 82.31 355 ALA A C 1
ATOM 2688 O O . ALA A 1 355 ? 19.700 16.157 -5.598 1.00 82.31 355 ALA A O 1
ATOM 2689 N N . PRO A 1 356 ? 21.276 14.668 -4.965 1.00 64.00 356 PRO A N 1
ATOM 2690 C CA . PRO A 1 356 ? 20.355 13.816 -4.220 1.00 64.00 356 PRO A CA 1
ATOM 2691 C C . PRO A 1 356 ? 19.747 14.561 -3.026 1.00 64.00 356 PRO A C 1
ATOM 2693 O O . PRO A 1 356 ? 20.405 15.398 -2.406 1.00 64.00 356 PRO A O 1
ATOM 2696 N N . ASP A 1 357 ? 18.490 14.244 -2.714 1.00 69.00 357 ASP A N 1
ATOM 2697 C CA . ASP A 1 357 ? 17.750 14.712 -1.529 1.00 69.00 357 ASP A CA 1
ATOM 2698 C C . ASP A 1 357 ? 17.514 16.229 -1.434 1.00 69.00 357 ASP A C 1
ATOM 2700 O O . ASP A 1 357 ? 17.139 16.751 -0.383 1.00 69.00 357 ASP A O 1
ATOM 2704 N N . VAL A 1 358 ? 17.704 16.963 -2.535 1.00 82.06 358 VAL A N 1
ATOM 2705 C CA . VAL A 1 358 ? 17.484 18.421 -2.568 1.00 82.06 358 VAL A CA 1
ATOM 2706 C C . VAL A 1 358 ? 16.094 18.793 -3.091 1.00 82.06 358 VAL A C 1
ATOM 2708 O O . VAL A 1 358 ? 15.619 19.909 -2.869 1.00 82.06 358 VAL A O 1
ATOM 2711 N N . LEU A 1 359 ? 15.423 17.863 -3.775 1.00 90.88 359 LEU A N 1
ATOM 2712 C CA . LEU A 1 359 ? 14.110 18.068 -4.380 1.00 90.88 359 LEU A CA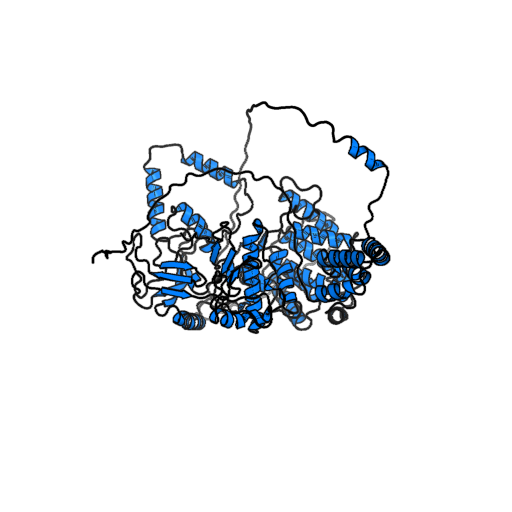 1
ATOM 2713 C C . LEU A 1 359 ? 13.011 17.309 -3.616 1.00 90.88 359 LEU A C 1
ATOM 2715 O O . LEU A 1 359 ? 13.266 16.236 -3.074 1.00 90.88 359 LEU A O 1
ATOM 2719 N N . PRO A 1 360 ? 11.771 17.833 -3.577 1.00 90.81 360 PRO A N 1
ATOM 2720 C CA . PRO A 1 360 ? 10.652 17.132 -2.958 1.00 90.81 360 PRO A CA 1
ATOM 2721 C C . PRO A 1 360 ? 10.274 15.882 -3.760 1.00 90.81 360 PRO A C 1
ATOM 2723 O O . PRO A 1 360 ? 10.183 15.942 -4.989 1.00 90.81 360 PRO A O 1
ATOM 2726 N N . ASP A 1 361 ? 9.982 14.785 -3.058 1.00 91.62 361 ASP A N 1
ATOM 2727 C CA . ASP A 1 361 ? 9.679 13.494 -3.693 1.00 91.62 361 ASP A CA 1
ATOM 2728 C C . ASP A 1 361 ? 8.390 12.814 -3.222 1.00 91.62 361 ASP A C 1
ATOM 2730 O O . ASP A 1 361 ? 8.085 11.693 -3.619 1.00 91.62 361 ASP A O 1
ATOM 2734 N N . THR A 1 362 ? 7.598 13.514 -2.413 1.00 90.88 362 THR A N 1
ATOM 2735 C CA . THR A 1 362 ? 6.265 13.068 -1.997 1.00 90.88 362 THR A CA 1
ATOM 2736 C C . THR A 1 362 ? 5.195 13.938 -2.648 1.00 90.88 362 THR A C 1
ATOM 2738 O O . THR A 1 362 ? 5.334 15.167 -2.770 1.00 90.88 362 THR A O 1
ATOM 2741 N N . THR A 1 363 ? 4.113 13.290 -3.066 1.00 94.19 363 THR A N 1
ATOM 2742 C CA . THR A 1 363 ? 2.970 13.913 -3.732 1.00 94.19 363 THR A CA 1
ATOM 2743 C C . THR A 1 363 ? 1.657 13.232 -3.335 1.00 94.19 363 THR A C 1
ATOM 2745 O O . THR A 1 363 ? 1.646 12.336 -2.491 1.00 94.19 363 THR A O 1
ATOM 2748 N N . LEU A 1 364 ? 0.549 13.683 -3.923 1.00 93.88 364 LEU A N 1
ATOM 2749 C CA . LEU A 1 364 ? -0.765 13.060 -3.810 1.00 93.88 364 LEU A CA 1
ATOM 2750 C C . LEU A 1 364 ? -1.224 12.590 -5.190 1.00 93.88 364 LEU A C 1
ATOM 2752 O O . LEU A 1 364 ? -1.191 13.361 -6.149 1.00 93.88 364 LEU A O 1
ATOM 2756 N N . VAL A 1 365 ? -1.693 11.350 -5.273 1.00 94.56 365 VAL A N 1
ATOM 2757 C CA . VAL A 1 365 ? -2.276 10.760 -6.487 1.00 94.56 365 VAL A CA 1
ATOM 2758 C C . VAL A 1 365 ? -3.744 10.411 -6.248 1.00 94.56 365 VAL A C 1
ATOM 2760 O O . VAL A 1 365 ? -4.273 10.573 -5.140 1.00 94.56 365 VAL A O 1
ATOM 2763 N N . ARG A 1 366 ? -4.444 10.007 -7.311 1.00 92.31 366 ARG A N 1
ATOM 2764 C CA . ARG A 1 366 ? -5.871 9.670 -7.243 1.00 92.31 366 ARG A CA 1
ATOM 2765 C C . ARG A 1 366 ? -6.092 8.525 -6.256 1.00 92.31 366 ARG A C 1
ATOM 2767 O O . ARG A 1 366 ? -5.357 7.543 -6.253 1.00 92.31 366 ARG A O 1
ATOM 2774 N N . ARG A 1 367 ? -7.124 8.669 -5.429 1.00 90.56 367 ARG A N 1
ATOM 2775 C CA . ARG A 1 367 ? -7.569 7.659 -4.469 1.00 90.56 367 ARG A CA 1
ATOM 2776 C C . ARG A 1 367 ? -8.979 7.253 -4.852 1.00 90.56 367 ARG A C 1
ATOM 2778 O O . ARG A 1 367 ? -9.941 7.917 -4.480 1.00 90.56 367 ARG A O 1
ATOM 2785 N N . GLU A 1 368 ? -9.105 6.203 -5.649 1.00 89.06 368 GLU A N 1
ATOM 2786 C CA . GLU A 1 368 ? -10.387 5.801 -6.224 1.00 89.06 368 GLU A CA 1
ATOM 2787 C C . GLU A 1 368 ? -10.483 4.294 -6.447 1.00 89.06 368 GLU A C 1
ATOM 2789 O O . GLU A 1 368 ? -9.480 3.582 -6.432 1.00 89.06 368 GLU A O 1
ATOM 2794 N N . VAL A 1 369 ? -11.707 3.821 -6.680 1.00 92.12 369 VAL A N 1
ATOM 2795 C CA . VAL A 1 369 ? -11.935 2.473 -7.196 1.00 92.12 369 VAL A CA 1
ATOM 2796 C C . VAL A 1 369 ? -11.653 2.506 -8.693 1.00 92.12 369 VAL A C 1
ATOM 2798 O O . VAL A 1 369 ? -12.413 3.104 -9.455 1.00 92.12 369 VAL A O 1
ATOM 2801 N N . TYR A 1 370 ? -10.548 1.888 -9.108 1.00 93.88 370 TYR A N 1
ATOM 2802 C CA . TYR A 1 370 ? -10.189 1.808 -10.521 1.00 93.88 370 TYR A CA 1
ATOM 2803 C C . TYR A 1 370 ? -11.301 1.107 -11.328 1.00 93.88 370 TYR A C 1
ATOM 2805 O O . TYR A 1 370 ? -11.833 0.100 -10.858 1.00 93.88 370 TYR A O 1
ATOM 2813 N N . PRO A 1 371 ? -11.636 1.565 -12.552 1.00 92.62 371 PRO A N 1
ATOM 2814 C CA . PRO A 1 371 ? -12.742 1.000 -13.341 1.00 92.62 371 PRO A CA 1
ATOM 2815 C C . PRO A 1 371 ? -12.621 -0.495 -13.668 1.00 92.62 371 PRO A C 1
ATOM 2817 O O . PRO A 1 371 ? -13.615 -1.138 -13.983 1.00 92.62 371 PRO A O 1
ATOM 2820 N N . TRP A 1 372 ? -11.402 -1.030 -13.627 1.00 95.38 372 TRP A N 1
ATOM 2821 C CA . TRP A 1 372 ? -11.075 -2.434 -13.882 1.00 95.38 372 TRP A CA 1
ATOM 2822 C C . TRP A 1 372 ? -10.803 -3.231 -12.597 1.00 95.38 372 TRP A C 1
ATOM 2824 O O . TRP A 1 372 ? -10.276 -4.338 -12.669 1.00 95.38 372 TRP A O 1
ATOM 2834 N N . ASN A 1 373 ? -11.077 -2.666 -11.418 1.00 95.56 373 ASN A N 1
ATOM 2835 C CA . ASN A 1 373 ? -10.932 -3.386 -10.160 1.00 95.56 373 ASN A CA 1
ATOM 2836 C C . ASN A 1 373 ? -12.125 -4.332 -9.959 1.00 95.56 373 ASN A C 1
ATOM 2838 O O . ASN A 1 373 ? -13.208 -3.901 -9.567 1.00 95.56 373 ASN A O 1
ATOM 2842 N N . GLU A 1 374 ? -11.906 -5.623 -10.198 1.00 95.06 374 GLU A N 1
ATOM 2843 C CA . GLU A 1 374 ? -12.912 -6.679 -10.014 1.00 95.06 374 GLU A CA 1
ATOM 2844 C C . GLU A 1 374 ? -12.935 -7.259 -8.585 1.00 95.06 374 GLU A C 1
ATOM 2846 O O . GLU A 1 374 ? -13.789 -8.086 -8.271 1.00 95.06 374 GLU A O 1
ATOM 2851 N N . HIS A 1 375 ? -12.032 -6.809 -7.704 1.00 95.88 375 HIS A N 1
ATOM 2852 C CA . HIS A 1 375 ? -11.882 -7.316 -6.335 1.00 95.88 375 HIS A CA 1
ATOM 2853 C C . HIS A 1 375 ? -12.535 -6.427 -5.268 1.00 95.88 375 HIS A C 1
ATOM 2855 O O . HIS A 1 375 ? -12.564 -6.803 -4.099 1.00 95.88 375 HIS A O 1
ATOM 2861 N N . GLU A 1 376 ? -13.054 -5.244 -5.619 1.00 93.19 376 GLU A N 1
ATOM 2862 C CA . GLU A 1 376 ? -13.758 -4.403 -4.644 1.00 93.19 376 GLU A CA 1
ATOM 2863 C C . GLU A 1 376 ? -15.153 -4.994 -4.358 1.00 93.19 376 GLU A C 1
ATOM 2865 O O . GLU A 1 376 ? -16.002 -5.022 -5.255 1.00 93.19 376 GLU A O 1
ATOM 2870 N N . PRO A 1 377 ? -15.432 -5.478 -3.133 1.00 93.00 377 PRO A N 1
ATOM 2871 C CA . PRO A 1 377 ? -16.697 -6.141 -2.855 1.00 93.00 377 PRO A CA 1
ATOM 2872 C C . PRO A 1 377 ? -17.839 -5.133 -2.692 1.00 93.00 377 PRO A C 1
ATOM 2874 O O . PRO A 1 377 ? -17.656 -4.031 -2.169 1.00 93.00 377 PRO A O 1
ATOM 2877 N N . ASP A 1 378 ? -19.068 -5.559 -3.000 1.00 93.94 378 ASP A N 1
ATOM 2878 C CA . ASP A 1 378 ? -20.258 -4.874 -2.487 1.00 93.94 378 ASP A CA 1
ATOM 2879 C C . ASP A 1 378 ? -20.399 -5.143 -0.982 1.00 93.94 378 ASP A C 1
ATOM 2881 O O . ASP A 1 378 ? -21.046 -6.100 -0.541 1.00 93.94 378 ASP A O 1
ATOM 2885 N N . ARG A 1 379 ? -19.792 -4.254 -0.192 1.00 94.00 379 ARG A N 1
ATOM 2886 C CA . ARG A 1 379 ? -19.780 -4.278 1.279 1.00 94.00 379 ARG A CA 1
ATOM 2887 C C . ARG A 1 379 ? -21.184 -4.280 1.894 1.00 94.00 379 ARG A C 1
ATOM 2889 O O . ARG A 1 379 ? -21.328 -4.682 3.045 1.00 94.00 379 ARG A O 1
ATOM 2896 N N . PHE A 1 380 ? -22.203 -3.834 1.158 1.00 95.44 380 PHE A N 1
ATOM 2897 C CA . PHE A 1 380 ? -23.580 -3.722 1.641 1.00 95.44 380 PHE A CA 1
ATOM 2898 C C . PHE A 1 380 ? -24.448 -4.923 1.258 1.00 95.44 380 PHE A C 1
ATOM 2900 O O . PHE A 1 380 ? -25.588 -5.030 1.717 1.00 95.44 380 PHE A O 1
ATOM 2907 N N . SER A 1 381 ? -23.922 -5.839 0.442 1.00 96.81 381 SER A N 1
ATOM 2908 C CA . SER A 1 381 ? -24.644 -7.036 0.034 1.00 96.81 381 SER A CA 1
ATOM 2909 C C . SER A 1 381 ? -24.965 -7.939 1.231 1.00 96.81 381 SER A C 1
ATOM 2911 O O . SER A 1 381 ? -24.210 -8.042 2.202 1.00 96.81 381 SER A O 1
ATOM 2913 N N . ALA A 1 382 ? -26.082 -8.668 1.145 1.00 97.50 382 ALA A N 1
ATOM 2914 C CA . ALA A 1 382 ? -26.466 -9.629 2.180 1.00 97.50 382 ALA A CA 1
ATOM 2915 C C . ALA A 1 382 ? -25.400 -10.722 2.389 1.00 97.50 382 ALA A C 1
ATOM 2917 O O . ALA A 1 382 ? -25.225 -11.198 3.509 1.00 97.50 382 ALA A O 1
ATOM 2918 N N . ALA A 1 383 ? -24.675 -11.096 1.328 1.00 97.06 383 ALA A N 1
ATOM 2919 C CA . ALA A 1 383 ? -23.592 -12.072 1.394 1.00 97.06 383 ALA A CA 1
ATOM 2920 C C . ALA A 1 383 ? -22.393 -11.534 2.191 1.00 97.06 383 ALA A C 1
ATOM 2922 O O . ALA A 1 383 ? -21.944 -12.197 3.126 1.00 97.06 383 ALA A O 1
ATOM 2923 N N . SER A 1 384 ? -21.930 -10.316 1.890 1.00 96.75 384 SER A N 1
ATOM 2924 C CA . SER A 1 384 ? -20.818 -9.686 2.615 1.00 96.75 384 SER A CA 1
ATOM 2925 C C . SER A 1 384 ? -21.159 -9.434 4.081 1.00 96.75 384 SER A C 1
ATOM 2927 O O . SER A 1 384 ? -20.359 -9.744 4.961 1.00 96.75 384 SER A O 1
ATOM 2929 N N . LEU A 1 385 ? -22.374 -8.957 4.373 1.00 97.81 385 LEU A N 1
ATOM 2930 C CA . LEU A 1 385 ? -22.833 -8.790 5.753 1.00 97.81 385 LEU A CA 1
ATOM 2931 C C . LEU A 1 385 ? -22.903 -10.127 6.499 1.00 97.81 385 LEU A C 1
ATOM 2933 O O . LEU A 1 385 ? -22.538 -10.179 7.672 1.00 97.81 385 LEU A O 1
ATOM 2937 N N . ALA A 1 386 ? -23.349 -11.210 5.856 1.00 97.81 386 ALA A N 1
ATOM 2938 C CA . ALA A 1 386 ? -23.383 -12.530 6.481 1.00 97.81 386 ALA A CA 1
ATOM 2939 C C . ALA A 1 386 ? -21.972 -13.047 6.812 1.00 97.81 386 ALA A C 1
ATOM 2941 O O . ALA A 1 386 ? -21.758 -13.559 7.910 1.00 97.81 386 ALA A O 1
ATOM 2942 N N . GLU A 1 387 ? -21.008 -12.873 5.904 1.00 97.06 387 GLU A N 1
ATOM 2943 C CA . GLU A 1 387 ? -19.608 -13.265 6.111 1.00 97.06 387 GLU A CA 1
ATOM 2944 C C . GLU A 1 387 ? -18.946 -12.468 7.247 1.00 97.06 387 GLU A C 1
ATOM 2946 O O . GLU A 1 387 ? -18.361 -13.055 8.165 1.00 97.06 387 GLU A O 1
ATOM 2951 N N . LEU A 1 388 ? -19.104 -11.139 7.232 1.00 97.44 388 LEU A N 1
ATOM 2952 C CA . LEU A 1 388 ? -18.605 -10.252 8.284 1.00 97.44 388 LEU A CA 1
ATOM 2953 C C . LEU A 1 388 ? -19.200 -10.623 9.646 1.00 97.44 388 LEU A C 1
ATOM 2955 O O . LEU A 1 388 ? -18.475 -10.779 10.626 1.00 97.44 388 LEU A O 1
ATOM 2959 N N . ASN A 1 389 ? -20.516 -10.832 9.714 1.00 98.19 389 ASN A N 1
ATOM 2960 C CA . ASN A 1 389 ? -21.182 -11.208 10.959 1.00 98.19 389 ASN A CA 1
ATOM 2961 C C . ASN A 1 389 ? -20.761 -12.592 11.468 1.00 98.19 389 ASN A C 1
ATOM 2963 O O . ASN A 1 389 ? -20.549 -12.755 12.668 1.00 98.19 389 ASN A O 1
ATOM 2967 N N . ALA A 1 390 ? -20.592 -13.580 10.585 1.00 97.44 390 ALA A N 1
ATOM 2968 C CA . ALA A 1 390 ? -20.133 -14.915 10.973 1.00 97.44 390 ALA A CA 1
ATOM 2969 C C . ALA A 1 390 ? -18.735 -14.891 11.613 1.00 97.44 390 ALA A C 1
ATOM 2971 O O . ALA A 1 390 ? -18.442 -15.684 12.513 1.00 97.44 390 ALA A O 1
ATOM 2972 N N . THR A 1 391 ? -17.878 -13.974 11.167 1.00 96.12 391 THR A N 1
ATOM 2973 C CA . THR A 1 391 ? -16.541 -13.777 11.731 1.00 96.12 391 THR A CA 1
ATOM 2974 C C . THR A 1 391 ? -16.591 -12.961 13.024 1.00 96.12 391 THR A C 1
ATOM 2976 O O . THR A 1 391 ? -16.053 -13.418 14.032 1.00 96.12 391 THR A O 1
ATOM 2979 N N . LEU A 1 392 ? -17.301 -11.824 13.033 1.00 97.25 392 LEU A N 1
ATOM 2980 C CA . LEU A 1 392 ? -17.459 -10.942 14.199 1.00 97.25 392 LEU A CA 1
ATOM 2981 C C . LEU A 1 392 ? -17.976 -11.695 15.435 1.00 97.25 392 LEU A C 1
ATOM 2983 O O . LEU A 1 392 ? -17.488 -11.496 16.546 1.00 97.25 392 LEU A O 1
ATOM 2987 N N . GLN A 1 393 ? -18.921 -12.617 15.247 1.00 96.94 393 GLN A N 1
ATOM 2988 C CA . GLN A 1 393 ? -19.531 -13.401 16.328 1.00 96.94 393 GLN A CA 1
ATOM 2989 C C . GLN A 1 393 ? -18.535 -14.245 17.142 1.00 96.94 393 GLN A C 1
ATOM 2991 O O . GLN A 1 393 ? -18.837 -14.623 18.273 1.00 96.94 393 GLN A O 1
ATOM 2996 N N . ARG A 1 394 ? -17.335 -14.518 16.612 1.00 95.75 394 ARG A N 1
ATOM 2997 C CA . ARG A 1 394 ? -16.291 -15.276 17.322 1.00 95.75 394 ARG A CA 1
ATOM 2998 C C . ARG A 1 394 ? -15.654 -14.488 18.468 1.00 95.75 394 ARG A C 1
ATOM 3000 O O . ARG A 1 394 ? -15.153 -15.106 19.401 1.00 95.75 394 ARG A O 1
ATOM 3007 N N . PHE A 1 395 ? -15.672 -13.157 18.398 1.00 95.50 395 PHE A N 1
ATOM 3008 C CA . PHE A 1 395 ? -14.987 -12.278 19.353 1.00 95.50 395 PHE A CA 1
ATOM 3009 C C . PHE A 1 395 ? -15.798 -11.039 19.782 1.00 95.50 395 PHE A C 1
ATOM 3011 O O . PHE A 1 395 ? -15.334 -10.244 20.597 1.00 95.50 395 PHE A O 1
ATOM 3018 N N . ALA A 1 396 ? -17.021 -10.882 19.273 1.00 97.69 396 ALA A N 1
ATOM 3019 C CA . ALA A 1 396 ? -17.990 -9.870 19.688 1.00 97.69 396 ALA A CA 1
ATOM 3020 C C . ALA A 1 396 ? -19.428 -10.440 19.599 1.00 97.69 396 ALA A C 1
ATOM 3022 O O . ALA A 1 396 ? -20.223 -10.025 18.753 1.00 97.69 396 ALA A O 1
ATOM 3023 N N . PRO A 1 397 ? -19.799 -11.421 20.446 1.00 97.38 397 PRO A N 1
ATOM 3024 C CA . PRO A 1 397 ? -21.041 -12.194 20.296 1.00 97.38 397 PRO A CA 1
ATOM 3025 C C . PRO A 1 397 ? -22.325 -11.359 20.452 1.00 97.38 397 PRO A C 1
ATOM 3027 O O . PRO A 1 397 ? -23.382 -11.717 19.932 1.00 97.38 397 PRO A O 1
ATOM 3030 N N . LYS A 1 398 ? -22.246 -10.219 21.149 1.00 98.25 398 LYS A N 1
ATOM 3031 C CA . LYS A 1 398 ? -23.355 -9.267 21.320 1.00 98.25 398 LYS A CA 1
ATOM 3032 C C . LYS A 1 398 ? -23.402 -8.185 20.238 1.00 98.25 398 LYS A C 1
ATOM 3034 O O . LYS A 1 398 ? -24.104 -7.194 20.417 1.00 98.25 398 LYS A O 1
ATOM 3039 N N . CYS A 1 399 ? -22.668 -8.349 19.140 1.00 98.38 399 CYS A N 1
ATOM 3040 C CA . CYS A 1 399 ? -22.551 -7.346 18.089 1.00 98.38 399 CYS A CA 1
ATOM 3041 C C . CYS A 1 399 ? -22.877 -7.921 16.707 1.00 98.38 399 CYS A C 1
ATOM 3043 O O . CYS A 1 399 ? -22.707 -9.114 16.446 1.00 98.38 399 CYS A O 1
ATOM 3045 N N . ALA A 1 400 ? -23.324 -7.053 15.804 1.00 98.31 400 ALA A N 1
ATOM 3046 C CA . ALA A 1 400 ? -23.517 -7.356 14.395 1.00 98.31 400 ALA A CA 1
ATOM 3047 C C . ALA A 1 400 ? -23.078 -6.180 13.514 1.00 98.31 400 ALA A C 1
ATOM 3049 O O . ALA A 1 400 ? -23.347 -5.027 13.842 1.00 98.31 400 ALA A O 1
ATOM 3050 N N . VAL A 1 401 ? -22.448 -6.467 12.377 1.00 98.31 401 VAL A N 1
ATOM 3051 C CA . VAL A 1 401 ? -22.204 -5.485 11.317 1.00 98.31 401 VAL A CA 1
ATOM 3052 C C . VAL A 1 401 ? -23.507 -5.233 10.564 1.00 98.31 401 VAL A C 1
ATOM 3054 O O . VAL A 1 401 ? -24.158 -6.177 10.108 1.00 98.31 401 VAL A O 1
ATOM 3057 N N . GLN A 1 402 ? -23.879 -3.964 10.419 1.00 97.62 402 GLN A N 1
ATOM 3058 C CA . GLN A 1 402 ? -25.048 -3.524 9.657 1.00 97.62 402 GLN A CA 1
ATOM 3059 C C . GLN A 1 402 ? -24.707 -2.287 8.820 1.00 97.62 402 GLN A C 1
ATOM 3061 O O . GLN A 1 402 ? -23.648 -1.681 8.981 1.00 97.62 402 GLN A O 1
ATOM 3066 N N . VAL A 1 403 ? -25.616 -1.903 7.924 1.00 96.88 403 VAL A N 1
ATOM 3067 C CA . VAL A 1 403 ? -25.484 -0.663 7.154 1.00 96.88 403 VAL A CA 1
ATOM 3068 C C . VAL A 1 403 ? -25.927 0.518 8.018 1.00 96.88 403 VAL A C 1
ATOM 3070 O O . VAL A 1 403 ? -27.098 0.630 8.379 1.00 96.88 403 VAL A O 1
ATOM 3073 N N . ALA A 1 404 ? -24.994 1.412 8.322 1.00 93.62 404 ALA A N 1
ATOM 3074 C CA . ALA A 1 404 ? -25.240 2.695 8.958 1.00 93.62 404 ALA A CA 1
ATOM 3075 C C . ALA A 1 404 ? -25.533 3.773 7.902 1.00 93.62 404 ALA A C 1
ATOM 3077 O O . ALA A 1 404 ? -24.969 3.779 6.805 1.00 93.62 404 ALA A O 1
ATOM 3078 N N . THR A 1 405 ? -26.426 4.704 8.238 1.00 91.12 405 THR A N 1
ATOM 3079 C CA . THR A 1 405 ? -26.726 5.879 7.408 1.00 91.12 405 THR A CA 1
ATOM 3080 C C . THR A 1 405 ? -26.052 7.096 8.024 1.00 91.12 405 THR A C 1
ATOM 3082 O O . THR A 1 405 ? -26.482 7.579 9.071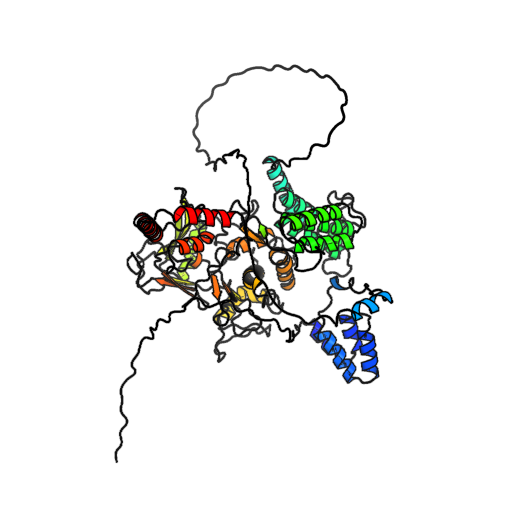 1.00 91.12 405 THR A O 1
ATOM 3085 N N . LEU A 1 406 ? -25.005 7.597 7.375 1.00 87.00 406 LEU A N 1
ATOM 3086 C CA . LEU A 1 406 ? -24.194 8.708 7.867 1.00 87.00 406 LEU A CA 1
ATOM 3087 C C . LEU A 1 406 ? -24.452 9.977 7.048 1.00 87.00 406 LEU A C 1
ATOM 3089 O O . LEU A 1 406 ? -24.804 9.889 5.873 1.00 87.00 406 LEU A O 1
ATOM 3093 N N . PRO A 1 407 ? -24.311 11.178 7.631 1.00 84.06 407 PRO A N 1
ATOM 3094 C CA . PRO A 1 407 ? -24.367 12.414 6.860 1.00 84.06 407 PRO A CA 1
ATOM 3095 C C . PRO A 1 407 ? -23.159 12.518 5.922 1.00 84.06 407 PRO A C 1
ATOM 3097 O O . PRO A 1 407 ? -22.035 12.235 6.327 1.00 84.06 407 PRO A O 1
ATOM 3100 N N . VAL A 1 408 ? -23.376 12.996 4.697 1.00 81.56 408 VAL A N 1
ATOM 3101 C CA . VAL A 1 408 ? -22.269 13.411 3.827 1.00 81.56 408 VAL A CA 1
ATOM 3102 C C . VAL A 1 408 ? -21.723 14.736 4.349 1.00 81.56 408 VAL A C 1
ATOM 3104 O O . VAL A 1 408 ? -22.469 15.711 4.507 1.00 81.56 408 VAL A O 1
ATOM 3107 N N . LEU A 1 409 ? -20.423 14.754 4.623 1.00 81.00 409 LEU A N 1
ATOM 3108 C CA . LEU A 1 409 ? -19.700 15.909 5.136 1.00 81.00 409 LEU A CA 1
ATOM 3109 C C . LEU A 1 409 ? -18.859 16.520 4.009 1.00 81.00 409 LEU A C 1
ATOM 3111 O O . LEU A 1 409 ? -18.275 15.793 3.211 1.00 81.00 409 LEU A O 1
ATOM 3115 N N . LEU A 1 410 ? -18.836 17.851 3.925 1.00 69.06 410 LEU A N 1
ATOM 3116 C CA . LEU A 1 410 ? -17.961 18.597 3.019 1.00 69.06 410 LEU A CA 1
ATOM 3117 C C . LEU A 1 410 ? -17.585 19.928 3.677 1.00 69.06 410 LEU A C 1
ATOM 3119 O O . LEU A 1 410 ? -18.479 20.692 4.035 1.00 69.06 410 LEU A O 1
ATOM 3123 N N . ASP A 1 411 ? -16.289 20.201 3.853 1.00 61.28 411 ASP A N 1
ATOM 3124 C CA . ASP A 1 411 ? -15.745 21.504 4.287 1.00 61.28 411 ASP A CA 1
ATOM 3125 C C . ASP A 1 411 ? -16.515 22.188 5.436 1.00 61.28 411 ASP A C 1
ATOM 3127 O O . ASP A 1 411 ? -16.782 23.389 5.429 1.00 61.28 411 ASP A O 1
ATOM 3131 N N . GLY A 1 412 ? -16.902 21.404 6.443 1.00 56.22 412 GLY A N 1
ATOM 3132 C CA . GLY A 1 412 ? -17.581 21.901 7.642 1.00 56.22 412 GLY A CA 1
ATOM 3133 C C . GLY A 1 412 ? -19.105 22.010 7.564 1.00 56.22 412 GLY A C 1
ATOM 3134 O O . GLY A 1 412 ? -19.734 22.403 8.547 1.00 56.22 412 GLY A O 1
ATOM 3135 N N . VAL A 1 413 ? -19.722 21.601 6.453 1.00 57.31 413 VAL A N 1
ATOM 3136 C CA . VAL A 1 413 ? -21.178 21.607 6.269 1.00 57.31 413 VAL A CA 1
ATOM 3137 C C . VAL A 1 413 ? -21.693 20.186 6.030 1.00 57.31 413 VAL A C 1
ATOM 3139 O O . VAL A 1 413 ? -21.162 19.434 5.214 1.00 57.31 413 VAL A O 1
ATOM 3142 N N . ALA A 1 414 ? -22.766 19.811 6.732 1.00 62.00 414 ALA A N 1
ATOM 3143 C CA . ALA A 1 414 ? -23.552 18.639 6.356 1.00 62.00 414 ALA A CA 1
ATOM 3144 C C . ALA A 1 414 ? -24.418 19.009 5.150 1.00 62.00 414 ALA A C 1
ATOM 3146 O O . ALA A 1 414 ? -25.278 19.883 5.260 1.00 62.00 414 ALA A O 1
ATOM 3147 N N . LEU A 1 415 ? -24.235 18.326 4.021 1.00 64.44 415 LEU A N 1
ATOM 3148 C CA . LEU A 1 415 ? -24.913 18.660 2.760 1.00 64.44 415 LEU A CA 1
ATOM 3149 C C . LEU A 1 415 ? -26.421 18.333 2.751 1.00 64.44 415 LEU A C 1
ATOM 3151 O O . LEU A 1 415 ? -27.086 18.477 1.730 1.00 64.44 415 LEU A O 1
ATOM 3155 N N . GLY A 1 416 ? -26.977 17.858 3.871 1.00 65.19 416 GLY A N 1
ATOM 3156 C CA . GLY A 1 416 ? -28.364 17.390 3.966 1.00 65.19 416 GLY A CA 1
ATOM 3157 C C . GLY A 1 416 ? -28.617 16.055 3.256 1.00 65.19 416 GLY A C 1
ATOM 3158 O O . GLY A 1 416 ? -29.723 15.527 3.330 1.00 65.19 416 GLY A O 1
ATOM 3159 N N . THR A 1 417 ? -27.598 15.491 2.607 1.00 76.50 417 THR A N 1
ATOM 3160 C CA . THR A 1 417 ? -27.588 14.151 2.018 1.00 76.50 417 THR A CA 1
ATOM 3161 C C . THR A 1 417 ? -26.919 13.157 2.959 1.00 76.50 417 THR A C 1
ATOM 3163 O O . THR A 1 417 ? -26.073 13.522 3.778 1.00 76.50 417 THR A O 1
ATOM 3166 N N . THR A 1 418 ? -27.283 11.887 2.829 1.00 83.69 418 THR A N 1
ATOM 3167 C CA . THR A 1 418 ? -26.700 10.783 3.591 1.00 83.69 418 THR A CA 1
ATOM 3168 C C . THR A 1 418 ? -25.977 9.808 2.667 1.00 83.69 418 THR A C 1
ATOM 3170 O O . THR A 1 418 ? -26.273 9.734 1.475 1.00 83.69 418 THR A O 1
ATOM 3173 N N . CYS A 1 419 ? -25.009 9.082 3.213 1.00 84.75 419 CYS A N 1
ATOM 3174 C CA . CYS A 1 419 ? -24.336 7.967 2.567 1.00 84.75 419 CYS A CA 1
ATOM 3175 C C . CYS A 1 419 ? -24.475 6.703 3.421 1.00 84.75 419 CYS A C 1
ATOM 3177 O O . CYS A 1 419 ? -24.677 6.764 4.637 1.00 84.75 419 CYS A O 1
ATOM 3179 N N . SER A 1 420 ? -24.384 5.549 2.767 1.00 90.31 420 SER A N 1
ATOM 3180 C CA . SER A 1 420 ? -24.313 4.259 3.444 1.00 90.31 420 SER A CA 1
ATOM 3181 C C . SER A 1 420 ? -22.864 3.951 3.799 1.00 90.31 420 SER A C 1
ATOM 3183 O O . SER A 1 420 ? -21.977 4.057 2.954 1.00 90.31 420 SER A O 1
ATOM 3185 N N . GLN A 1 421 ? -22.635 3.556 5.043 1.00 91.62 421 GLN A N 1
ATOM 3186 C CA . GLN A 1 421 ? -21.385 2.962 5.508 1.00 91.62 421 GLN A CA 1
ATOM 3187 C C . GLN A 1 421 ? -21.697 1.721 6.337 1.00 91.62 421 GLN A C 1
ATOM 3189 O O . GLN A 1 421 ? -22.857 1.423 6.609 1.00 91.62 421 GLN A O 1
ATOM 3194 N N . LEU A 1 422 ? -20.673 0.959 6.703 1.00 95.62 422 LEU A N 1
ATOM 3195 C CA . LEU A 1 422 ? -20.840 -0.101 7.691 1.00 95.62 422 LEU A CA 1
ATOM 3196 C C . LEU A 1 422 ? -20.765 0.491 9.101 1.00 95.62 422 LEU A C 1
ATOM 3198 O O . LEU A 1 422 ? -20.073 1.479 9.330 1.00 95.62 422 LEU A O 1
ATOM 3202 N N . GLY A 1 423 ? -21.502 -0.116 10.021 1.00 96.81 423 GLY A N 1
ATOM 3203 C CA . GLY A 1 423 ? -21.474 0.167 11.449 1.00 96.81 423 GLY A CA 1
ATOM 3204 C C . GLY A 1 423 ? -21.554 -1.136 12.237 1.00 96.81 423 GLY A C 1
ATOM 3205 O O . GLY A 1 423 ? -22.028 -2.154 11.723 1.00 96.81 423 GLY A O 1
ATOM 3206 N N . VAL A 1 424 ? -21.108 -1.114 13.488 1.00 98.12 424 VAL A N 1
ATOM 3207 C CA . VAL A 1 424 ? -21.279 -2.233 14.426 1.00 98.12 424 VAL A CA 1
ATOM 3208 C C . VAL A 1 424 ? -22.445 -1.901 15.345 1.00 98.12 424 VAL A C 1
ATOM 3210 O O . VAL A 1 424 ? -22.511 -0.799 15.865 1.00 98.12 424 VAL A O 1
ATOM 3213 N N . PHE A 1 425 ? -23.365 -2.835 15.561 1.00 98.44 425 PHE A N 1
ATOM 3214 C CA . PHE A 1 425 ? -24.586 -2.627 16.341 1.00 98.44 425 PHE A CA 1
ATOM 3215 C C . PHE A 1 425 ? -24.737 -3.701 17.407 1.00 98.44 425 PHE A C 1
ATOM 3217 O O . PHE A 1 425 ? -24.490 -4.879 17.145 1.00 98.44 425 PHE A O 1
ATOM 3224 N N . ALA A 1 426 ? -25.192 -3.310 18.592 1.00 98.44 426 ALA A N 1
ATOM 3225 C CA . ALA A 1 426 ? -25.484 -4.238 19.670 1.00 98.44 426 ALA A CA 1
ATOM 3226 C C . ALA A 1 426 ? -26.712 -5.102 19.328 1.00 98.44 426 ALA A C 1
ATOM 3228 O O . ALA A 1 426 ? -27.778 -4.595 18.982 1.00 98.44 426 ALA A O 1
ATOM 3229 N N . THR A 1 427 ? -26.595 -6.420 19.457 1.00 98.38 427 THR A N 1
ATOM 3230 C CA . THR A 1 427 ? -27.704 -7.381 19.303 1.00 98.38 427 THR A CA 1
ATOM 3231 C C . THR A 1 427 ? -28.368 -7.728 20.637 1.00 98.38 427 THR A C 1
ATOM 3233 O O . THR A 1 427 ? -29.459 -8.295 20.659 1.00 98.38 427 THR A O 1
ATOM 3236 N N . ALA A 1 428 ? -27.732 -7.364 21.750 1.00 98.19 428 ALA A N 1
ATOM 3237 C CA . ALA A 1 428 ? -28.227 -7.511 23.113 1.00 98.19 428 ALA A CA 1
ATOM 3238 C C . ALA A 1 428 ? -27.702 -6.362 23.988 1.00 98.19 428 ALA A C 1
ATOM 3240 O O . ALA A 1 428 ? -26.749 -5.686 23.611 1.00 98.19 428 ALA A O 1
ATOM 3241 N N . ASP A 1 429 ? -28.290 -6.168 25.169 1.00 98.25 429 ASP A N 1
ATOM 3242 C CA . ASP A 1 429 ? -27.778 -5.205 26.147 1.00 98.25 429 ASP A CA 1
ATOM 3243 C C . ASP A 1 429 ? -26.344 -5.570 26.582 1.00 98.25 429 ASP A C 1
ATOM 3245 O O . ASP A 1 429 ? -26.041 -6.724 26.923 1.00 98.25 429 ASP A O 1
ATOM 3249 N N . ILE A 1 430 ? -25.476 -4.561 26.602 1.00 98.31 430 ILE A N 1
ATOM 3250 C CA . ILE A 1 430 ? -24.084 -4.628 27.045 1.00 98.31 430 ILE A CA 1
ATOM 3251 C C . ILE A 1 430 ? -23.950 -3.753 28.290 1.00 98.31 430 ILE A C 1
ATOM 3253 O O . ILE A 1 430 ? -24.268 -2.559 28.272 1.00 98.31 430 ILE A O 1
ATOM 3257 N N . ALA A 1 431 ? -23.528 -4.362 29.396 1.00 97.94 431 ALA A N 1
ATOM 3258 C CA . ALA A 1 431 ? -23.419 -3.668 30.668 1.00 97.94 431 ALA A CA 1
ATOM 3259 C C . ALA A 1 431 ? -22.257 -2.653 30.658 1.00 97.94 431 ALA A C 1
ATOM 3261 O O . ALA A 1 431 ? -21.281 -2.836 29.930 1.00 97.94 431 ALA A O 1
ATOM 3262 N N . PRO A 1 432 ? -22.324 -1.592 31.480 1.00 97.75 432 PRO A N 1
ATOM 3263 C CA . PRO A 1 432 ? -21.173 -0.726 31.727 1.00 97.75 432 PRO A CA 1
ATOM 3264 C C . PRO A 1 432 ? -19.939 -1.546 32.148 1.00 97.75 432 PRO A C 1
ATOM 3266 O O . PRO A 1 432 ? -20.066 -2.449 32.975 1.00 97.75 432 PRO A O 1
ATOM 3269 N N . GLY A 1 433 ? -18.775 -1.271 31.554 1.00 96.75 433 GLY A N 1
ATOM 3270 C CA . GLY A 1 433 ? -17.524 -1.997 31.808 1.00 96.75 433 GLY A CA 1
ATOM 3271 C C . GLY A 1 433 ? -17.413 -3.365 31.116 1.00 96.75 433 GLY A C 1
ATOM 3272 O O . GLY A 1 433 ? -16.362 -4.002 31.179 1.00 96.75 433 GLY A O 1
ATOM 3273 N N . GLU A 1 434 ? -18.462 -3.841 30.436 1.00 97.62 434 GLU A N 1
ATOM 3274 C CA . GLU A 1 434 ? -18.426 -5.109 29.703 1.00 97.62 434 GLU A CA 1
ATOM 3275 C C . GLU A 1 434 ? -17.633 -4.971 28.390 1.00 97.62 434 GLU A C 1
ATOM 3277 O O . GLU A 1 434 ? -17.742 -3.969 27.675 1.00 97.62 434 GLU A O 1
ATOM 3282 N N . LYS A 1 435 ? -16.846 -5.999 28.046 1.00 97.06 435 LYS A N 1
ATOM 3283 C CA . LYS A 1 435 ? -16.165 -6.094 26.748 1.00 97.06 435 LYS A CA 1
ATOM 3284 C C . LYS A 1 435 ? -17.191 -6.212 25.614 1.00 97.06 435 LYS A C 1
ATOM 3286 O O . LYS A 1 435 ? -18.053 -7.085 25.633 1.00 97.06 435 LYS A O 1
ATOM 3291 N N . VAL A 1 436 ? -17.055 -5.354 24.611 1.00 97.75 436 VAL A N 1
ATOM 3292 C CA . VAL A 1 436 ? -17.901 -5.290 23.408 1.00 97.75 436 VAL A CA 1
ATOM 3293 C C . VAL A 1 436 ? -17.284 -6.092 22.261 1.00 97.75 436 VAL A C 1
ATOM 3295 O O . VAL A 1 436 ? -17.997 -6.800 21.551 1.00 97.75 436 VAL A O 1
ATOM 3298 N N . LEU A 1 437 ? -15.966 -5.974 22.080 1.00 96.50 437 LEU A N 1
ATOM 3299 C CA . LEU A 1 437 ? -15.189 -6.594 21.005 1.00 96.50 437 LEU A CA 1
ATOM 3300 C C . LEU A 1 437 ? -13.753 -6.820 21.488 1.00 96.50 437 LEU A C 1
ATOM 3302 O O . LEU A 1 437 ? -13.196 -5.950 22.151 1.00 96.50 437 LEU A O 1
ATOM 3306 N N . GLU A 1 438 ? -13.161 -7.964 21.149 1.00 95.50 438 GLU A N 1
ATOM 3307 C CA . GLU A 1 438 ? -11.758 -8.300 21.441 1.00 95.50 438 GLU A CA 1
ATOM 3308 C C . GLU A 1 438 ? -11.090 -8.882 20.188 1.00 95.50 438 GLU A C 1
ATOM 3310 O O . GLU A 1 438 ? -11.169 -10.075 19.915 1.00 95.50 438 GLU A O 1
ATOM 3315 N N . GLU A 1 439 ? -10.466 -8.027 19.382 1.00 93.75 439 GLU A N 1
ATOM 3316 C CA . GLU A 1 439 ? -9.983 -8.382 18.048 1.00 93.75 439 GLU A CA 1
ATOM 3317 C C . GLU A 1 439 ? -8.455 -8.458 17.999 1.00 93.75 439 GLU A C 1
ATOM 3319 O O . GLU A 1 439 ? -7.735 -7.504 18.303 1.00 93.75 439 GLU A O 1
ATOM 3324 N N . TYR A 1 440 ? -7.954 -9.616 17.578 1.00 91.19 440 TYR A N 1
ATOM 3325 C CA . TYR A 1 440 ? -6.553 -9.805 17.227 1.00 91.19 440 TYR A CA 1
ATOM 3326 C C . TYR A 1 440 ? -6.346 -9.479 15.746 1.00 91.19 440 TYR A C 1
ATOM 3328 O O . TYR A 1 440 ? -7.098 -9.973 14.905 1.00 91.19 440 TYR A O 1
ATOM 3336 N N . SER A 1 441 ? -5.299 -8.716 15.422 1.00 90.31 441 SER A N 1
ATOM 3337 C CA . SER A 1 441 ? -4.915 -8.461 14.033 1.00 90.31 441 SER A CA 1
ATOM 3338 C C . SER A 1 441 ? -3.566 -9.071 13.679 1.00 90.31 441 SER A C 1
ATOM 3340 O O . SER A 1 441 ? -2.531 -8.744 14.265 1.00 90.31 441 SER A O 1
ATOM 3342 N N . LEU A 1 442 ? -3.585 -9.909 12.643 1.00 89.56 442 LEU A N 1
ATOM 3343 C CA . LEU A 1 442 ? -2.380 -10.418 11.999 1.00 89.56 442 LEU A CA 1
ATOM 3344 C C . LEU A 1 442 ? -1.757 -9.396 11.035 1.00 89.56 442 LEU A C 1
ATOM 3346 O O . LEU A 1 442 ? -0.562 -9.463 10.748 1.00 89.56 442 LEU A O 1
ATOM 3350 N N . LEU A 1 443 ? -2.543 -8.418 10.576 1.00 94.50 443 LEU A N 1
ATOM 3351 C CA . LEU A 1 443 ? -2.058 -7.280 9.804 1.00 94.50 443 LEU A CA 1
ATOM 3352 C C . LEU A 1 443 ? -1.481 -6.224 10.755 1.00 94.50 443 LEU A C 1
ATOM 3354 O O . LEU A 1 443 ? -1.996 -5.115 10.880 1.00 94.50 443 LEU A O 1
ATOM 3358 N N . THR A 1 444 ? -0.412 -6.620 11.444 1.00 93.56 444 THR A N 1
ATOM 3359 C CA . THR A 1 444 ? 0.345 -5.809 12.397 1.00 93.56 444 THR A CA 1
ATOM 3360 C C . THR A 1 444 ? 1.818 -5.799 12.000 1.00 93.56 444 THR A C 1
ATOM 3362 O O . THR A 1 444 ? 2.407 -6.840 11.674 1.00 93.56 444 THR A O 1
ATOM 3365 N N . ALA A 1 445 ? 2.430 -4.620 12.039 1.00 92.12 445 ALA A N 1
ATOM 3366 C CA . ALA A 1 445 ? 3.835 -4.430 11.725 1.00 92.12 445 ALA A CA 1
ATOM 3367 C C . ALA A 1 445 ? 4.478 -3.370 12.622 1.00 92.12 445 ALA A C 1
ATOM 3369 O O . ALA A 1 445 ? 3.809 -2.467 13.124 1.00 92.12 445 ALA A O 1
ATOM 3370 N N . ASN A 1 446 ? 5.791 -3.479 12.804 1.00 91.31 446 ASN A N 1
ATOM 3371 C CA . ASN A 1 446 ? 6.587 -2.506 13.537 1.00 91.31 446 ASN A CA 1
ATOM 3372 C C . ASN A 1 446 ? 7.834 -2.129 12.744 1.00 91.31 446 ASN A C 1
ATOM 3374 O O . ASN A 1 446 ? 8.396 -2.959 12.029 1.00 91.31 446 ASN A O 1
ATOM 3378 N N . ASN A 1 447 ? 8.268 -0.883 12.897 1.00 89.12 447 ASN A N 1
ATOM 3379 C CA . ASN A 1 447 ? 9.436 -0.342 12.204 1.00 89.12 447 ASN A CA 1
ATOM 3380 C C . ASN A 1 447 ? 10.737 -0.505 13.009 1.00 89.12 447 ASN A C 1
ATOM 3382 O O . ASN A 1 447 ? 11.759 0.072 12.643 1.00 89.12 447 ASN A O 1
ATOM 3386 N N . ARG A 1 448 ? 10.726 -1.294 14.088 1.00 83.81 448 ARG A N 1
ATOM 3387 C CA . ARG A 1 448 ? 11.880 -1.499 14.963 1.00 83.81 448 ARG A CA 1
ATOM 3388 C C . ARG A 1 448 ? 12.771 -2.624 14.438 1.00 83.81 448 ARG A C 1
ATOM 3390 O O . ARG A 1 448 ? 12.301 -3.716 14.121 1.00 83.81 448 ARG A O 1
ATOM 3397 N N . MET A 1 449 ? 14.079 -2.388 14.376 1.00 79.19 449 MET A N 1
ATOM 3398 C CA . MET A 1 449 ? 15.048 -3.396 13.937 1.00 79.19 449 MET A CA 1
ATOM 3399 C C . MET A 1 449 ? 15.621 -4.165 15.136 1.00 79.19 449 MET A C 1
ATOM 3401 O O . MET A 1 449 ? 16.267 -3.575 15.996 1.00 79.19 449 MET A O 1
ATOM 3405 N N . LYS A 1 450 ? 15.453 -5.498 15.157 1.00 64.38 450 LYS A N 1
ATOM 3406 C CA . LYS A 1 450 ? 16.052 -6.419 16.154 1.00 64.38 450 LYS A CA 1
ATOM 3407 C C . LYS A 1 450 ? 15.679 -6.124 17.616 1.00 64.38 450 LYS A C 1
ATOM 3409 O O . LYS A 1 450 ? 16.481 -6.359 18.522 1.00 64.38 450 LYS A O 1
ATOM 3414 N N . ASP A 1 451 ? 14.469 -5.620 17.838 1.00 64.44 451 ASP A N 1
ATOM 3415 C CA . ASP A 1 451 ? 13.968 -5.273 19.169 1.00 64.44 451 ASP A CA 1
ATOM 3416 C C . ASP A 1 451 ? 13.296 -6.444 19.895 1.00 64.44 451 ASP A C 1
ATOM 3418 O O . ASP A 1 451 ? 12.994 -7.487 19.319 1.00 64.44 451 ASP A O 1
ATOM 3422 N N . SER A 1 452 ? 13.040 -6.262 21.193 1.00 79.88 452 SER A N 1
ATOM 3423 C CA . SER A 1 452 ? 12.339 -7.211 22.063 1.00 79.88 452 SER A CA 1
ATOM 3424 C C . SER A 1 452 ? 10.837 -7.292 21.784 1.00 79.88 452 SER A C 1
ATOM 3426 O O . SER A 1 452 ? 10.059 -7.345 22.727 1.00 79.88 452 SER A O 1
ATOM 3428 N N . VAL A 1 453 ? 10.403 -7.296 20.525 1.00 88.69 453 VAL A N 1
ATOM 3429 C CA . VAL A 1 453 ? 8.984 -7.371 20.150 1.00 88.69 453 VAL A CA 1
ATOM 3430 C C . VAL A 1 453 ? 8.670 -8.673 19.421 1.00 88.69 453 VAL A C 1
ATOM 3432 O O . VAL A 1 453 ? 9.528 -9.288 18.804 1.00 88.69 453 VAL A O 1
ATOM 3435 N N . CYS A 1 454 ? 7.424 -9.115 19.528 1.00 91.06 454 CYS A N 1
ATOM 3436 C CA . CYS A 1 454 ? 6.909 -10.271 18.805 1.00 91.06 454 CYS A CA 1
ATOM 3437 C C . CYS A 1 454 ? 6.737 -9.950 17.314 1.00 91.06 454 CYS A C 1
ATOM 3439 O O . CYS A 1 454 ? 6.036 -8.995 16.982 1.00 91.06 454 CYS A O 1
ATOM 3441 N N . ASP A 1 455 ? 7.251 -10.790 16.418 1.00 90.81 455 ASP A N 1
ATOM 3442 C CA . ASP A 1 455 ? 7.136 -10.575 14.968 1.00 90.81 455 ASP A CA 1
ATOM 3443 C C . ASP A 1 455 ? 5.705 -10.714 14.425 1.00 90.81 455 ASP A C 1
ATOM 3445 O O . ASP A 1 455 ? 5.393 -10.193 13.354 1.00 90.81 455 ASP A O 1
ATOM 3449 N N . ALA A 1 456 ? 4.806 -11.367 15.172 1.00 91.88 456 ALA A N 1
ATOM 3450 C CA . ALA A 1 456 ? 3.395 -11.492 14.804 1.00 91.88 456 ALA A CA 1
ATOM 3451 C C . ALA A 1 456 ? 2.532 -10.322 15.305 1.00 91.88 456 ALA A C 1
ATOM 3453 O O . ALA A 1 456 ? 1.789 -9.734 14.529 1.00 91.88 456 ALA A O 1
ATOM 3454 N N . CYS A 1 457 ? 2.599 -9.981 16.598 1.00 91.06 457 CYS A N 1
ATOM 3455 C CA . CYS A 1 457 ? 1.693 -8.994 17.209 1.00 91.06 457 CYS A CA 1
ATOM 3456 C C . CYS A 1 457 ? 2.355 -7.664 17.588 1.00 91.06 457 CYS A C 1
ATOM 3458 O O . CYS A 1 457 ? 1.673 -6.751 18.044 1.00 91.06 457 CYS A O 1
ATOM 3460 N N . SER A 1 458 ? 3.680 -7.547 17.448 1.00 91.06 458 SER A N 1
ATOM 3461 C CA . SER A 1 458 ? 4.468 -6.363 17.826 1.00 91.06 458 SER A CA 1
ATOM 3462 C C . SER A 1 458 ? 4.324 -5.917 19.296 1.00 91.06 458 SER A C 1
ATOM 3464 O O . SER A 1 458 ? 4.660 -4.784 19.653 1.00 91.06 458 SER A O 1
ATOM 3466 N N . SER A 1 459 ? 3.846 -6.796 20.184 1.00 88.69 459 SER A N 1
ATOM 3467 C CA . SER A 1 459 ? 3.924 -6.602 21.639 1.00 88.69 459 SER A CA 1
ATOM 3468 C C . SER A 1 459 ? 5.321 -6.922 22.159 1.00 88.69 459 SER A C 1
ATOM 3470 O O . SER A 1 459 ? 6.008 -7.778 21.604 1.00 88.69 459 SER A O 1
ATOM 3472 N N . GLU A 1 460 ? 5.714 -6.265 23.251 1.00 87.69 460 GLU A N 1
ATOM 3473 C CA . GLU A 1 460 ? 6.968 -6.555 23.952 1.00 87.69 460 GLU A CA 1
ATOM 3474 C C . GLU A 1 460 ? 7.024 -8.031 24.386 1.00 87.69 460 GLU A C 1
ATOM 3476 O O . GLU A 1 460 ? 6.054 -8.598 24.899 1.00 87.69 460 GLU A O 1
ATOM 3481 N N . LEU A 1 461 ? 8.174 -8.658 24.172 1.00 89.06 461 LEU A N 1
ATOM 3482 C CA . LEU A 1 461 ? 8.465 -10.022 24.575 1.00 89.06 461 LEU A CA 1
ATOM 3483 C C . LEU A 1 461 ? 8.628 -10.087 26.104 1.00 89.06 461 LEU A C 1
ATOM 3485 O O . LEU A 1 461 ? 9.210 -9.180 26.711 1.00 89.06 461 LEU A O 1
ATOM 3489 N N . PRO A 1 462 ? 8.178 -11.178 26.751 1.00 86.12 462 PRO A N 1
ATOM 3490 C CA . PRO A 1 462 ? 8.407 -11.392 28.176 1.00 86.12 462 PRO A CA 1
ATOM 3491 C C . PRO A 1 462 ? 9.899 -11.315 28.530 1.00 86.12 462 PRO A C 1
ATOM 3493 O O . PRO A 1 462 ? 10.740 -11.930 27.870 1.00 86.12 462 PRO A O 1
ATOM 3496 N N . ARG A 1 463 ? 10.246 -10.589 29.605 1.00 86.06 463 ARG A N 1
ATOM 3497 C CA . ARG A 1 463 ? 11.650 -10.400 30.036 1.00 86.06 463 ARG A CA 1
ATOM 3498 C C . ARG A 1 463 ? 12.349 -11.710 30.395 1.00 86.06 463 ARG A C 1
ATOM 3500 O O . ARG A 1 463 ? 13.547 -11.848 30.171 1.00 86.06 463 ARG A O 1
ATOM 3507 N N . ASP A 1 464 ? 11.608 -12.650 30.967 1.00 88.62 464 ASP A N 1
ATOM 3508 C CA . ASP A 1 464 ? 12.074 -13.994 31.315 1.00 88.62 464 ASP A CA 1
ATOM 3509 C C . ASP A 1 464 ? 12.055 -14.962 30.120 1.00 88.62 464 ASP A C 1
ATOM 3511 O O . ASP A 1 464 ? 12.487 -16.106 30.252 1.00 88.62 464 ASP A O 1
ATOM 3515 N N . ARG A 1 465 ? 11.572 -14.497 28.957 1.00 85.94 465 ARG A N 1
ATOM 3516 C CA . ARG A 1 465 ? 11.344 -15.271 27.732 1.00 85.94 465 ARG A CA 1
ATOM 3517 C C . ARG A 1 465 ? 10.445 -16.494 27.936 1.00 85.94 465 ARG A C 1
ATOM 3519 O O . ARG A 1 465 ? 10.464 -17.415 27.120 1.00 85.94 465 ARG A O 1
ATOM 3526 N N . ALA A 1 466 ? 9.644 -16.519 29.000 1.00 88.19 466 ALA A N 1
ATOM 3527 C CA . ALA A 1 466 ? 8.723 -17.616 29.244 1.00 88.19 466 ALA A CA 1
ATOM 3528 C C . ALA A 1 466 ? 7.651 -17.660 28.144 1.00 88.19 466 ALA A C 1
ATOM 3530 O O . ALA A 1 466 ? 7.025 -16.651 27.833 1.00 88.19 466 ALA A O 1
ATOM 3531 N N . GLY A 1 467 ? 7.449 -18.836 27.542 1.00 88.62 467 GLY A N 1
ATOM 3532 C CA . GLY A 1 467 ? 6.457 -19.039 26.479 1.00 88.62 467 GLY A CA 1
ATOM 3533 C C . GLY A 1 467 ? 6.843 -18.485 25.103 1.00 88.62 467 GLY A C 1
ATOM 3534 O O . GLY A 1 467 ? 6.079 -18.674 24.159 1.00 88.62 467 GLY A O 1
ATOM 3535 N N . VAL A 1 468 ? 8.018 -17.857 24.974 1.00 93.38 468 VAL A N 1
ATOM 3536 C CA . VAL A 1 468 ? 8.546 -17.389 23.689 1.00 93.38 468 VAL A CA 1
ATOM 3537 C C . VAL A 1 468 ? 8.836 -18.582 22.782 1.00 93.38 468 VAL A C 1
ATOM 3539 O O . VAL A 1 468 ? 9.449 -19.562 23.206 1.00 93.38 468 VAL A O 1
ATOM 3542 N N . VAL A 1 469 ? 8.409 -18.477 21.528 1.00 94.56 469 VAL A N 1
ATOM 3543 C CA . VAL A 1 469 ? 8.626 -19.476 20.481 1.00 94.56 469 VAL A CA 1
ATOM 3544 C C . VAL A 1 469 ? 9.542 -18.869 19.427 1.00 94.56 469 VAL A C 1
ATOM 3546 O O . VAL A 1 469 ? 9.327 -17.738 18.998 1.00 94.56 469 VAL A O 1
ATOM 3549 N N . LEU A 1 470 ? 10.580 -19.603 19.042 1.00 93.06 470 LEU A N 1
ATOM 3550 C CA . LEU A 1 470 ? 11.488 -19.233 17.957 1.00 93.06 470 LEU A CA 1
ATOM 3551 C C . LEU A 1 470 ? 11.058 -19.968 16.691 1.00 93.06 470 LEU A C 1
ATOM 3553 O O . LEU A 1 470 ? 10.496 -21.058 16.787 1.00 93.06 470 LEU A O 1
ATOM 3557 N N . CYS A 1 471 ? 11.323 -19.385 15.527 1.00 92.00 471 CYS A N 1
ATOM 3558 C CA . CYS A 1 471 ? 11.254 -20.153 14.292 1.00 92.00 471 CYS A CA 1
ATOM 3559 C C . CYS A 1 471 ? 12.373 -21.210 14.275 1.00 92.00 471 CYS A C 1
ATOM 3561 O O . CYS A 1 471 ? 13.498 -20.940 14.701 1.00 92.00 471 CYS A O 1
ATOM 3563 N N . ASP A 1 472 ? 12.060 -22.414 13.797 1.00 90.31 472 ASP A N 1
ATOM 3564 C CA . ASP A 1 472 ? 13.038 -23.502 13.683 1.00 90.31 472 ASP A CA 1
ATOM 3565 C C . ASP A 1 472 ? 13.919 -23.364 12.425 1.00 90.31 472 ASP A C 1
ATOM 3567 O O . ASP A 1 472 ? 15.008 -23.937 12.367 1.00 90.31 472 ASP A O 1
ATOM 3571 N N . GLU A 1 473 ? 13.458 -22.603 11.426 1.00 89.19 473 GLU A N 1
ATOM 3572 C CA . GLU A 1 473 ? 14.121 -22.445 10.126 1.00 89.19 473 GLU A CA 1
ATOM 3573 C C . GLU A 1 473 ? 14.976 -21.174 10.050 1.00 89.19 473 GLU A C 1
ATOM 3575 O O . GLU A 1 473 ? 16.125 -21.230 9.605 1.00 89.19 473 GLU A O 1
ATOM 3580 N N . CYS A 1 474 ? 14.457 -20.036 10.523 1.00 88.81 474 CYS A N 1
ATOM 3581 C CA . CYS A 1 474 ? 15.211 -18.788 10.602 1.00 88.81 474 CYS A CA 1
ATOM 3582 C C . CYS A 1 474 ? 15.600 -18.457 12.052 1.00 88.81 474 CYS A C 1
ATOM 3584 O O . CYS A 1 474 ? 14.829 -18.629 12.991 1.00 88.81 474 CYS A O 1
ATOM 3586 N N . TYR A 1 475 ? 16.816 -17.944 12.244 1.00 79.31 475 TYR A N 1
ATOM 3587 C CA . TYR A 1 475 ? 17.341 -17.629 13.580 1.00 79.31 475 TYR A CA 1
ATOM 3588 C C . TYR A 1 475 ? 16.883 -16.270 14.130 1.00 79.31 475 TYR A C 1
ATOM 3590 O O . TYR A 1 475 ? 17.185 -15.952 15.282 1.00 79.31 475 TYR A O 1
ATOM 3598 N N . ASP A 1 476 ? 16.186 -15.474 13.318 1.00 83.12 476 ASP A N 1
ATOM 3599 C CA . ASP A 1 476 ? 15.918 -14.063 13.603 1.00 83.12 476 ASP A CA 1
ATOM 3600 C C . ASP A 1 476 ? 14.466 -13.781 14.028 1.00 83.12 476 ASP A C 1
ATOM 3602 O O . ASP A 1 476 ? 14.222 -12.769 14.682 1.00 83.12 476 ASP A O 1
ATOM 3606 N N . THR A 1 477 ? 13.513 -14.674 13.730 1.00 89.75 477 THR A N 1
ATOM 3607 C CA . THR A 1 477 ? 12.084 -14.456 14.022 1.00 89.75 477 THR A CA 1
ATOM 3608 C C . THR A 1 477 ? 11.666 -15.045 15.371 1.00 89.75 477 THR A C 1
ATOM 3610 O O . THR A 1 477 ? 11.954 -16.203 15.695 1.00 89.75 477 THR A O 1
ATOM 3613 N N . VAL A 1 478 ? 10.939 -14.248 16.159 1.00 92.06 478 VAL A N 1
ATOM 3614 C CA . VAL A 1 478 ? 10.539 -14.554 17.533 1.00 92.06 478 VAL A CA 1
ATOM 3615 C C . VAL A 1 478 ? 9.061 -14.237 17.776 1.00 92.06 478 VAL A C 1
ATOM 3617 O O . VAL A 1 478 ? 8.567 -13.138 17.527 1.00 92.06 478 VAL A O 1
ATOM 3620 N N . PHE A 1 479 ? 8.346 -15.184 18.381 1.00 93.31 479 PHE A N 1
ATOM 3621 C CA . PHE A 1 479 ? 6.939 -15.046 18.749 1.00 93.31 479 PHE A CA 1
ATOM 3622 C C . PHE A 1 479 ? 6.761 -15.049 20.269 1.00 93.31 479 PHE A C 1
ATOM 3624 O O . PHE A 1 479 ? 7.352 -15.862 20.976 1.00 93.31 479 PHE A O 1
ATOM 3631 N N . CYS A 1 480 ? 5.898 -14.179 20.801 1.00 92.56 480 CYS A N 1
ATOM 3632 C CA . CYS A 1 480 ? 5.654 -14.106 22.250 1.00 92.56 480 CYS A CA 1
ATOM 3633 C C . CYS A 1 480 ? 4.915 -15.325 22.828 1.00 92.56 480 CYS A C 1
ATOM 3635 O O . CYS A 1 480 ? 4.870 -15.482 24.045 1.00 92.56 480 CYS A O 1
ATOM 3637 N N . SER A 1 481 ? 4.290 -16.148 21.981 1.00 92.69 481 SER A N 1
ATOM 3638 C CA . SER A 1 481 ? 3.507 -17.314 22.392 1.00 92.69 481 SER A CA 1
ATOM 3639 C C . SER A 1 481 ? 3.332 -18.311 21.245 1.00 92.69 481 SER A C 1
ATOM 3641 O O . SER A 1 481 ? 3.447 -17.946 20.073 1.00 92.69 481 SER A O 1
ATOM 3643 N N . ALA A 1 482 ? 2.946 -19.546 21.581 1.00 94.44 482 ALA A N 1
ATOM 3644 C CA . ALA A 1 482 ? 2.546 -20.557 20.599 1.00 94.44 482 ALA A CA 1
ATOM 3645 C C . ALA A 1 482 ? 1.348 -20.120 19.736 1.00 94.44 482 ALA A C 1
ATOM 3647 O O . ALA A 1 482 ? 1.273 -20.488 18.571 1.00 94.44 482 ALA A O 1
ATOM 3648 N N . ALA A 1 483 ? 0.438 -19.299 20.274 1.00 93.31 483 ALA A N 1
ATOM 3649 C CA . ALA A 1 483 ? -0.677 -18.751 19.503 1.00 93.31 483 ALA A CA 1
ATOM 3650 C C . ALA A 1 483 ? -0.192 -17.765 18.428 1.00 93.31 483 ALA A C 1
ATOM 3652 O O . ALA A 1 483 ? -0.627 -17.839 17.285 1.00 93.31 483 ALA A O 1
ATOM 3653 N N . CYS A 1 484 ? 0.751 -16.880 18.770 1.00 93.75 484 CYS A N 1
ATOM 3654 C CA . CYS A 1 484 ? 1.370 -15.979 17.796 1.00 93.75 484 CYS A CA 1
ATOM 3655 C C . CYS A 1 484 ? 2.165 -16.739 16.729 1.00 93.75 484 CYS A C 1
ATOM 3657 O O . CYS A 1 484 ? 2.083 -16.369 15.563 1.00 93.75 484 CYS A O 1
ATOM 3659 N N . ALA A 1 485 ? 2.881 -17.802 17.110 1.00 94.69 485 ALA A N 1
ATOM 3660 C CA . ALA A 1 485 ? 3.568 -18.669 16.155 1.00 94.69 485 ALA A CA 1
ATOM 3661 C C . ALA A 1 485 ? 2.574 -19.341 15.189 1.00 94.69 485 ALA A C 1
ATOM 3663 O O . ALA A 1 485 ? 2.763 -19.276 13.980 1.00 94.69 485 ALA A O 1
ATOM 3664 N N . ALA A 1 486 ? 1.465 -19.884 15.704 1.00 95.50 486 ALA A N 1
ATOM 3665 C CA . ALA A 1 486 ? 0.421 -20.495 14.880 1.00 95.50 486 ALA A CA 1
ATOM 3666 C C . ALA A 1 486 ? -0.261 -19.483 13.940 1.00 95.50 486 ALA A C 1
ATOM 3668 O O . ALA A 1 486 ? -0.499 -19.777 12.774 1.00 95.50 486 ALA A O 1
ATOM 3669 N N . HIS A 1 487 ? -0.554 -18.262 14.404 1.00 94.12 487 HIS A N 1
ATOM 3670 C CA . HIS A 1 487 ? -1.082 -17.218 13.519 1.00 94.12 487 HIS A CA 1
ATOM 3671 C C . HIS A 1 487 ? -0.078 -16.820 12.432 1.00 94.12 487 HIS A C 1
ATOM 3673 O O . HIS A 1 487 ? -0.481 -16.524 11.306 1.00 94.12 487 HIS A O 1
ATOM 3679 N N . ALA A 1 488 ? 1.217 -16.822 12.756 1.00 94.75 488 ALA A N 1
ATOM 3680 C CA . ALA A 1 488 ? 2.268 -16.473 11.817 1.00 94.75 488 ALA A CA 1
ATOM 3681 C C . ALA A 1 488 ? 2.409 -17.477 10.664 1.00 94.75 488 ALA A C 1
ATOM 3683 O O . ALA A 1 488 ? 2.867 -17.071 9.604 1.00 94.75 488 ALA A O 1
ATOM 3684 N N . GLU A 1 489 ? 1.929 -18.722 10.781 1.00 95.25 489 GLU A N 1
ATOM 3685 C CA . GLU A 1 489 ? 1.908 -19.697 9.670 1.00 95.25 489 GLU A CA 1
ATOM 3686 C C . GLU A 1 489 ? 1.184 -19.175 8.412 1.00 95.25 489 GLU A C 1
ATOM 3688 O O . GLU A 1 489 ? 1.455 -19.629 7.302 1.00 95.25 489 GLU A O 1
ATOM 3693 N N . ARG A 1 490 ? 0.293 -18.182 8.563 1.00 96.06 490 ARG A N 1
ATOM 3694 C CA . ARG A 1 490 ? -0.426 -17.539 7.452 1.00 96.06 490 ARG A CA 1
ATOM 3695 C C . ARG A 1 490 ? 0.402 -16.541 6.639 1.00 96.06 490 ARG A C 1
ATOM 3697 O O . ARG A 1 490 ? -0.079 -16.130 5.594 1.00 96.06 490 ARG A O 1
ATOM 3704 N N . TYR A 1 491 ? 1.579 -16.113 7.098 1.00 96.12 491 TYR A N 1
ATOM 3705 C CA . TYR A 1 491 ? 2.434 -15.178 6.343 1.00 96.12 491 TYR A CA 1
ATOM 3706 C C . TYR A 1 491 ? 3.924 -15.526 6.416 1.00 96.12 491 TYR A C 1
ATOM 3708 O O . TYR A 1 491 ? 4.666 -15.252 5.480 1.00 96.12 491 TYR A O 1
ATOM 3716 N N . HIS A 1 492 ? 4.387 -16.065 7.547 1.00 95.44 492 HIS A N 1
ATOM 3717 C CA . HIS A 1 492 ? 5.804 -16.210 7.853 1.00 95.44 492 HIS A CA 1
ATOM 3718 C C . HIS A 1 492 ? 6.538 -17.109 6.862 1.00 95.44 492 HIS A C 1
ATOM 3720 O O . HIS A 1 492 ? 7.630 -16.711 6.471 1.00 95.44 492 HIS A O 1
ATOM 3726 N N . PRO A 1 493 ? 5.979 -18.240 6.387 1.00 95.56 493 PRO A N 1
ATOM 3727 C CA . PRO A 1 493 ? 6.679 -19.063 5.405 1.00 95.56 493 PRO A CA 1
ATOM 3728 C C . PRO A 1 493 ? 7.031 -18.311 4.110 1.00 95.56 493 PRO A C 1
ATOM 3730 O O . PRO A 1 493 ? 8.097 -18.551 3.560 1.00 95.56 493 PRO A O 1
ATOM 3733 N N . ALA A 1 494 ? 6.224 -17.327 3.687 1.00 95.25 494 ALA A N 1
ATOM 3734 C CA . ALA A 1 494 ? 6.519 -16.490 2.517 1.00 95.25 494 ALA A CA 1
ATOM 3735 C C . ALA A 1 494 ? 7.649 -15.461 2.740 1.00 95.25 494 ALA A C 1
ATOM 3737 O O . ALA A 1 494 ? 8.122 -14.843 1.792 1.00 95.25 494 ALA A O 1
ATOM 3738 N N . VAL A 1 495 ? 8.077 -15.239 3.987 1.00 94.81 495 VAL A N 1
ATOM 3739 C CA . VAL A 1 495 ? 9.154 -14.291 4.341 1.00 94.81 495 VAL A CA 1
ATOM 3740 C C . VAL A 1 495 ? 10.278 -14.945 5.151 1.00 94.81 495 VAL A C 1
ATOM 3742 O O . VAL A 1 495 ? 11.215 -14.275 5.587 1.00 94.81 495 VAL A O 1
ATOM 3745 N N . CYS A 1 496 ? 10.195 -16.253 5.401 1.00 94.81 496 CYS A N 1
ATOM 3746 C CA . CYS A 1 496 ? 11.092 -16.949 6.311 1.00 94.81 496 CYS A CA 1
ATOM 3747 C C . CYS A 1 496 ? 12.505 -17.005 5.725 1.00 94.81 496 CYS A C 1
ATOM 3749 O O . CYS A 1 496 ? 12.730 -17.572 4.660 1.00 94.81 496 CYS A O 1
ATOM 3751 N N . GLY A 1 497 ? 13.471 -16.395 6.415 1.00 90.69 497 GLY A N 1
ATOM 3752 C CA . GLY A 1 497 ? 14.874 -16.403 5.992 1.00 90.69 497 GLY A CA 1
ATOM 3753 C C . GLY A 1 497 ? 15.174 -15.603 4.718 1.00 90.69 497 GLY A C 1
ATOM 3754 O O . GLY A 1 497 ? 16.321 -15.611 4.274 1.00 90.69 497 GLY A O 1
ATOM 3755 N N . THR A 1 498 ? 14.191 -14.895 4.153 1.00 91.75 498 THR A N 1
ATOM 3756 C CA . THR A 1 498 ? 14.377 -14.095 2.935 1.00 91.75 498 THR A CA 1
ATOM 3757 C C . THR A 1 498 ? 14.919 -12.695 3.227 1.00 91.75 498 THR A C 1
ATOM 3759 O O . THR A 1 498 ? 15.629 -12.111 2.413 1.00 91.75 498 THR A O 1
ATOM 3762 N N . GLY A 1 499 ? 14.620 -12.162 4.417 1.00 89.56 499 GLY A N 1
ATOM 3763 C CA . GLY A 1 499 ? 14.945 -10.792 4.818 1.00 89.56 499 GLY A CA 1
ATOM 3764 C C . GLY A 1 499 ? 13.922 -9.748 4.357 1.00 89.56 499 GLY A C 1
ATOM 3765 O O . GLY A 1 499 ? 14.134 -8.556 4.584 1.00 89.56 499 GLY A O 1
ATOM 3766 N N . ALA A 1 500 ? 12.807 -10.163 3.742 1.00 91.31 500 ALA A N 1
ATOM 3767 C CA . ALA A 1 500 ? 11.748 -9.253 3.297 1.00 91.31 500 ALA A CA 1
ATOM 3768 C C . ALA A 1 500 ? 11.133 -8.449 4.459 1.00 91.31 500 ALA A C 1
ATOM 3770 O O . ALA A 1 500 ? 10.786 -7.280 4.307 1.00 91.31 500 ALA A O 1
ATOM 3771 N N . ASP A 1 501 ? 11.054 -9.047 5.647 1.00 85.75 501 ASP A N 1
ATOM 3772 C CA . ASP A 1 501 ? 10.547 -8.441 6.880 1.00 85.75 501 ASP A CA 1
ATOM 3773 C C . ASP A 1 501 ? 11.519 -7.436 7.531 1.00 85.75 501 ASP A C 1
ATOM 3775 O O . ASP A 1 501 ? 11.151 -6.748 8.491 1.00 85.75 501 ASP A O 1
ATOM 3779 N N . GLU A 1 502 ? 12.754 -7.331 7.027 1.00 88.56 502 GLU A N 1
ATOM 3780 C CA . GLU A 1 502 ? 13.712 -6.287 7.400 1.00 88.56 502 GLU A CA 1
ATOM 3781 C C . GLU A 1 502 ? 13.581 -5.020 6.540 1.00 88.56 502 GLU A C 1
ATOM 3783 O O . GLU A 1 502 ? 14.046 -3.948 6.946 1.00 88.56 502 GLU A O 1
ATOM 3788 N N . ILE A 1 503 ? 12.970 -5.119 5.355 1.00 92.12 503 ILE A N 1
ATOM 3789 C CA . ILE A 1 503 ? 12.863 -4.007 4.408 1.00 92.12 503 ILE A CA 1
ATOM 3790 C C . ILE A 1 503 ? 11.921 -2.942 4.978 1.00 92.12 503 ILE A C 1
ATOM 3792 O O . ILE A 1 503 ? 10.763 -3.200 5.286 1.00 92.12 503 ILE A O 1
ATOM 3796 N N . GLY A 1 504 ? 12.428 -1.715 5.113 1.00 88.44 504 GLY A N 1
ATOM 3797 C CA . GLY A 1 504 ? 11.670 -0.581 5.643 1.00 88.44 504 GLY A CA 1
ATOM 3798 C C . GLY A 1 504 ? 11.741 -0.402 7.163 1.00 88.44 504 GLY A C 1
ATOM 3799 O O . GLY A 1 504 ? 11.241 0.612 7.646 1.00 88.44 504 GLY A O 1
ATOM 3800 N N . LYS A 1 505 ? 12.382 -1.306 7.921 1.00 90.38 505 LYS A N 1
ATOM 3801 C CA . LYS A 1 505 ? 12.664 -1.108 9.358 1.00 90.38 505 LYS A CA 1
ATOM 3802 C C . LYS A 1 505 ? 13.788 -0.082 9.588 1.00 90.38 505 LYS A C 1
ATOM 3804 O O . LYS A 1 505 ? 14.630 0.129 8.720 1.00 90.38 505 LYS A O 1
ATOM 3809 N N . ASP A 1 506 ? 13.795 0.518 10.779 1.00 87.06 506 ASP A N 1
ATOM 3810 C CA . ASP A 1 506 ? 14.690 1.601 11.227 1.00 87.06 506 ASP A CA 1
ATOM 3811 C C . ASP A 1 506 ? 14.725 2.824 10.279 1.00 87.06 506 ASP A C 1
ATOM 3813 O O . ASP A 1 506 ? 15.790 3.233 9.807 1.00 87.06 506 ASP A O 1
ATOM 3817 N N . PRO A 1 507 ? 13.555 3.403 9.932 1.00 88.50 507 PRO A N 1
ATOM 3818 C CA . PRO A 1 507 ? 13.484 4.543 9.025 1.00 88.50 507 PRO A CA 1
ATOM 3819 C C . PRO A 1 507 ? 14.037 5.822 9.666 1.00 88.50 507 PRO A C 1
ATOM 3821 O O . PRO A 1 507 ? 14.031 6.001 10.888 1.00 88.50 507 PRO A O 1
ATOM 3824 N N . ALA A 1 508 ? 14.425 6.789 8.828 1.00 86.31 508 ALA A N 1
ATOM 3825 C CA . ALA A 1 508 ? 14.677 8.140 9.312 1.00 86.31 508 ALA A CA 1
ATOM 3826 C C . ALA A 1 508 ? 13.407 8.703 9.991 1.00 86.31 508 ALA A C 1
ATOM 3828 O O . ALA A 1 508 ? 12.297 8.413 9.542 1.00 86.31 508 ALA A O 1
ATOM 3829 N N . PRO A 1 509 ? 13.516 9.566 11.023 1.00 84.12 509 PRO A N 1
ATOM 3830 C CA . PRO A 1 509 ? 12.348 10.006 11.795 1.00 84.12 509 PRO A CA 1
ATOM 3831 C C . PRO A 1 509 ? 11.214 10.637 10.976 1.00 84.12 509 PRO A C 1
ATOM 3833 O O . PRO A 1 509 ? 10.055 10.521 11.353 1.00 84.12 509 PRO A O 1
ATOM 3836 N N . HIS A 1 510 ? 11.536 11.303 9.865 1.00 84.44 510 HIS A N 1
ATOM 3837 C CA . HIS A 1 510 ? 10.550 11.934 8.983 1.00 84.44 510 HIS A CA 1
ATOM 3838 C C . HIS A 1 510 ? 9.859 10.947 8.025 1.00 84.44 510 HIS A C 1
ATOM 3840 O O . HIS A 1 510 ? 8.865 11.306 7.405 1.00 84.44 510 HIS A O 1
ATOM 3846 N N . GLU A 1 511 ? 10.375 9.721 7.907 1.00 86.44 511 GLU A N 1
ATOM 3847 C CA . GLU A 1 511 ? 9.825 8.639 7.083 1.00 86.44 511 GLU A CA 1
ATOM 3848 C C . GLU A 1 511 ? 9.100 7.577 7.925 1.00 86.44 511 GLU A C 1
ATOM 3850 O O . GLU A 1 511 ? 8.592 6.607 7.369 1.00 86.44 511 GLU A O 1
ATOM 3855 N N . ALA A 1 512 ? 9.051 7.729 9.255 1.00 86.00 512 ALA A N 1
ATOM 3856 C CA . ALA A 1 512 ? 8.528 6.709 10.167 1.00 86.00 512 ALA A CA 1
ATOM 3857 C C . ALA A 1 512 ? 7.088 6.287 9.835 1.00 86.00 512 ALA A C 1
ATOM 3859 O O . ALA A 1 512 ? 6.791 5.092 9.809 1.00 86.00 512 ALA A O 1
ATOM 3860 N N . ASP A 1 513 ? 6.224 7.254 9.518 1.00 84.38 513 ASP A N 1
ATOM 3861 C CA . ASP A 1 513 ? 4.832 6.993 9.146 1.00 84.38 513 ASP A CA 1
ATOM 3862 C C . ASP A 1 513 ? 4.742 6.237 7.812 1.00 84.38 513 ASP A C 1
ATOM 3864 O O . ASP A 1 513 ? 4.022 5.248 7.700 1.00 84.38 513 ASP A O 1
ATOM 3868 N N . GLU A 1 514 ? 5.491 6.668 6.797 1.00 88.12 514 GLU A N 1
ATOM 3869 C CA . GLU A 1 514 ? 5.510 6.044 5.466 1.00 88.12 514 GLU A CA 1
ATOM 3870 C C . GLU A 1 514 ? 6.057 4.609 5.521 1.00 88.12 514 GLU A C 1
ATOM 3872 O O . GLU A 1 514 ? 5.481 3.692 4.935 1.00 88.12 514 GLU A O 1
ATOM 3877 N N . SER A 1 515 ? 7.109 4.392 6.313 1.00 91.69 515 SER A N 1
ATOM 3878 C CA . SER A 1 515 ? 7.679 3.072 6.588 1.00 91.69 515 SER A CA 1
ATOM 3879 C C . SER A 1 515 ? 6.668 2.124 7.240 1.00 91.69 515 SER A C 1
ATOM 3881 O O . SER A 1 515 ? 6.553 0.977 6.814 1.00 91.69 515 SER A O 1
ATOM 3883 N N . LEU A 1 516 ? 5.877 2.579 8.217 1.00 92.56 516 LEU A N 1
ATOM 3884 C CA . LEU A 1 516 ? 4.853 1.729 8.835 1.00 92.56 516 LEU A CA 1
ATOM 3885 C C . LEU A 1 516 ? 3.788 1.278 7.829 1.00 92.56 516 LEU A C 1
ATOM 3887 O O . LEU A 1 516 ? 3.386 0.115 7.840 1.00 92.56 516 LEU A O 1
ATOM 3891 N N . HIS A 1 517 ? 3.367 2.164 6.926 1.00 94.62 517 HIS A N 1
ATOM 3892 C CA . HIS A 1 517 ? 2.434 1.819 5.853 1.00 94.62 517 HIS A CA 1
ATOM 3893 C C . HIS A 1 517 ? 3.044 0.828 4.852 1.00 94.62 517 HIS A C 1
ATOM 3895 O O . HIS A 1 517 ? 2.363 -0.110 4.438 1.00 94.62 517 HIS A O 1
ATOM 3901 N N . LEU A 1 518 ? 4.321 0.992 4.497 1.00 96.00 518 LEU A N 1
ATOM 3902 C CA . LEU A 1 518 ? 5.055 0.027 3.674 1.00 96.00 518 LEU A CA 1
ATOM 3903 C C . LEU A 1 518 ? 5.139 -1.347 4.357 1.00 96.00 518 LEU A C 1
ATOM 3905 O O . LEU A 1 518 ? 4.961 -2.373 3.710 1.00 96.00 518 LEU A O 1
ATOM 3909 N N . LEU A 1 519 ? 5.380 -1.388 5.666 1.00 95.62 519 LEU A N 1
ATOM 3910 C CA . LEU A 1 519 ? 5.470 -2.639 6.419 1.00 95.62 519 LEU A CA 1
ATOM 3911 C C . LEU A 1 519 ? 4.104 -3.332 6.560 1.00 95.62 519 LEU A C 1
ATOM 3913 O O . LEU A 1 519 ? 4.031 -4.562 6.537 1.00 95.62 519 LEU A O 1
ATOM 3917 N N . LEU A 1 520 ? 3.010 -2.566 6.650 1.00 96.81 520 LEU A N 1
ATOM 3918 C CA . LEU A 1 520 ? 1.657 -3.112 6.515 1.00 96.81 520 LEU A CA 1
ATOM 3919 C C . LEU A 1 520 ? 1.433 -3.694 5.116 1.00 96.81 520 LEU A C 1
ATOM 3921 O O . LEU A 1 520 ? 0.917 -4.805 5.009 1.00 96.81 520 LEU A O 1
ATOM 3925 N N . LEU A 1 521 ? 1.860 -2.996 4.056 1.00 97.88 521 LEU A N 1
ATOM 3926 C CA . LEU A 1 521 ? 1.809 -3.533 2.696 1.00 97.88 521 LEU A CA 1
ATOM 3927 C C . LEU A 1 521 ? 2.574 -4.860 2.612 1.00 97.88 521 LEU A C 1
ATOM 3929 O O . LEU A 1 521 ? 1.990 -5.856 2.200 1.00 97.88 521 LEU A O 1
ATOM 3933 N N . ALA A 1 522 ? 3.825 -4.902 3.076 1.00 97.69 522 ALA A N 1
ATOM 3934 C CA . ALA A 1 522 ? 4.651 -6.109 3.094 1.00 97.69 522 ALA A CA 1
ATOM 3935 C C . ALA A 1 522 ? 3.945 -7.281 3.796 1.00 97.69 522 ALA A C 1
ATOM 3937 O O . ALA A 1 522 ? 3.932 -8.403 3.292 1.00 97.69 522 ALA A O 1
ATOM 3938 N N . ARG A 1 523 ? 3.281 -7.015 4.930 1.00 97.31 523 ARG A N 1
ATOM 3939 C CA . ARG A 1 523 ? 2.494 -8.024 5.647 1.00 97.31 523 ARG A CA 1
ATOM 3940 C C . ARG A 1 523 ? 1.318 -8.544 4.818 1.00 97.31 523 ARG A C 1
ATOM 3942 O O . ARG A 1 523 ? 1.097 -9.752 4.809 1.00 97.31 523 ARG A O 1
ATOM 3949 N N . VAL A 1 524 ? 0.573 -7.674 4.129 1.00 98.00 524 VAL A N 1
ATOM 3950 C CA . VAL A 1 524 ? -0.523 -8.099 3.235 1.00 98.00 524 VAL A CA 1
ATOM 3951 C C . VAL A 1 524 ? 0.009 -8.931 2.075 1.00 98.00 524 VAL A C 1
ATOM 3953 O O . VAL A 1 524 ? -0.576 -9.962 1.761 1.00 98.00 524 VAL A O 1
ATOM 3956 N N . LEU A 1 525 ? 1.121 -8.521 1.463 1.00 98.19 525 LEU A N 1
ATOM 3957 C CA . LEU A 1 525 ? 1.742 -9.262 0.365 1.00 98.19 525 LEU A CA 1
ATOM 3958 C C . LEU A 1 525 ? 2.174 -10.663 0.817 1.00 98.19 525 LEU A C 1
ATOM 3960 O O . LEU A 1 525 ? 1.896 -11.632 0.118 1.00 98.19 525 LEU A O 1
ATOM 3964 N N . ALA A 1 526 ? 2.755 -10.788 2.013 1.00 97.75 526 ALA A N 1
ATOM 3965 C CA . ALA A 1 526 ? 3.114 -12.076 2.602 1.00 97.75 526 ALA A CA 1
ATOM 3966 C C . ALA A 1 526 ? 1.888 -12.953 2.917 1.00 97.75 526 ALA A C 1
ATOM 3968 O O . ALA A 1 526 ? 1.909 -14.150 2.643 1.00 97.75 526 ALA A O 1
ATOM 3969 N N . LEU A 1 527 ? 0.804 -12.368 3.445 1.00 97.69 527 LEU A N 1
ATOM 3970 C CA . LEU A 1 527 ? -0.471 -13.073 3.655 1.00 97.69 527 LEU A CA 1
ATOM 3971 C C . LEU A 1 527 ? -1.069 -13.573 2.333 1.00 97.69 527 LEU A C 1
ATOM 3973 O O . LEU A 1 527 ? -1.602 -14.678 2.278 1.00 97.69 527 LEU A O 1
ATOM 3977 N N . ALA A 1 528 ? -0.986 -12.756 1.282 1.00 98.06 528 ALA A N 1
ATOM 3978 C CA . ALA A 1 528 ? -1.488 -13.080 -0.046 1.00 98.06 528 ALA A CA 1
ATOM 3979 C C . ALA A 1 528 ? -0.674 -14.204 -0.699 1.00 98.06 528 ALA A C 1
ATOM 3981 O O . ALA A 1 528 ? -1.254 -15.185 -1.153 1.00 98.06 528 ALA A O 1
ATOM 3982 N N . ALA A 1 529 ? 0.658 -14.087 -0.681 1.00 96.44 529 ALA A N 1
ATOM 3983 C CA . ALA A 1 529 ? 1.573 -15.079 -1.240 1.00 96.44 529 ALA A CA 1
ATOM 3984 C C . ALA A 1 529 ? 1.439 -16.434 -0.530 1.00 96.44 529 ALA A C 1
ATOM 3986 O O . ALA A 1 529 ? 1.263 -17.459 -1.178 1.00 96.44 529 ALA A O 1
ATOM 3987 N N . GLN A 1 530 ? 1.436 -16.438 0.807 1.00 96.19 530 GLN A N 1
ATOM 3988 C CA . GLN A 1 530 ? 1.286 -17.668 1.588 1.00 96.19 530 GLN A CA 1
ATOM 3989 C C . GLN A 1 530 ? -0.116 -18.282 1.473 1.00 96.19 530 GLN A C 1
ATOM 3991 O O . GLN A 1 530 ? -0.279 -19.497 1.572 1.00 96.19 530 GLN A O 1
ATOM 3996 N N . GLY A 1 531 ? -1.141 -17.444 1.315 1.00 95.56 531 GLY A N 1
ATOM 3997 C CA . GLY A 1 531 ? -2.526 -17.878 1.165 1.00 95.56 531 GLY A CA 1
ATOM 3998 C C . GLY A 1 531 ? -2.911 -18.301 -0.252 1.00 95.56 531 GLY A C 1
ATOM 3999 O O . GLY A 1 531 ? -4.007 -18.832 -0.406 1.00 95.56 531 GLY A O 1
ATOM 4000 N N . ASP A 1 532 ? -2.055 -18.055 -1.249 1.00 95.19 532 ASP A N 1
ATOM 4001 C CA . ASP A 1 532 ? -2.367 -18.169 -2.681 1.00 95.19 532 ASP A CA 1
ATOM 4002 C C . ASP A 1 532 ? -3.683 -17.450 -3.047 1.00 95.19 532 ASP A C 1
ATOM 4004 O O . ASP A 1 532 ? -4.619 -18.010 -3.619 1.00 95.19 532 ASP A O 1
ATOM 4008 N N . VAL A 1 533 ? -3.792 -16.186 -2.623 1.00 96.94 533 VAL A N 1
ATOM 4009 C CA . VAL A 1 533 ? -4.960 -15.327 -2.874 1.00 96.94 533 VAL A CA 1
ATOM 4010 C C . VAL A 1 533 ? -4.540 -13.985 -3.456 1.00 96.94 533 VAL A C 1
ATOM 4012 O O . VAL A 1 533 ? -3.439 -13.494 -3.205 1.00 96.94 533 VAL A O 1
ATOM 4015 N N . HIS A 1 534 ? -5.444 -13.338 -4.196 1.00 98.12 534 HIS A N 1
ATOM 4016 C CA . HIS A 1 534 ? -5.214 -11.969 -4.645 1.00 98.12 534 HIS A CA 1
ATOM 4017 C C . HIS A 1 534 ? -5.044 -11.033 -3.426 1.00 98.12 534 HIS A C 1
ATOM 4019 O O . HIS A 1 534 ? -5.812 -11.146 -2.465 1.00 98.12 534 HIS A O 1
ATOM 4025 N N . PRO A 1 535 ? -4.105 -10.066 -3.434 1.00 98.25 535 PRO A N 1
ATOM 4026 C CA . PRO A 1 535 ? -3.846 -9.212 -2.269 1.00 98.25 535 PRO A CA 1
ATOM 4027 C C . PRO A 1 535 ? -5.061 -8.428 -1.754 1.00 98.25 535 PRO A C 1
ATOM 4029 O O . PRO A 1 535 ? -5.196 -8.220 -0.551 1.00 98.25 535 PRO A O 1
ATOM 4032 N N . LEU A 1 536 ? -5.972 -8.021 -2.646 1.00 97.69 536 LEU A N 1
ATOM 4033 C CA . LEU A 1 536 ? -7.226 -7.344 -2.269 1.00 97.69 536 LEU A CA 1
ATOM 4034 C C . LEU A 1 536 ? -8.283 -8.280 -1.662 1.00 97.69 536 LEU A C 1
ATOM 4036 O O . LEU A 1 536 ? -9.213 -7.793 -1.023 1.00 97.69 536 LEU A O 1
ATOM 4040 N N . ASP A 1 537 ? -8.126 -9.596 -1.813 1.00 97.50 537 ASP A N 1
ATOM 4041 C CA . ASP A 1 537 ? -9.023 -10.604 -1.239 1.00 97.50 537 ASP A CA 1
ATOM 4042 C C . ASP A 1 537 ? -8.561 -11.102 0.137 1.00 97.50 537 ASP A C 1
ATOM 4044 O O . ASP A 1 537 ? -9.279 -11.866 0.789 1.00 97.50 537 ASP A O 1
ATOM 4048 N N . VAL A 1 538 ? -7.397 -10.644 0.616 1.00 97.25 538 VAL A N 1
ATOM 4049 C CA . VAL A 1 538 ? -6.920 -10.926 1.974 1.00 97.25 538 VAL A CA 1
ATOM 4050 C C . VAL A 1 538 ? -7.977 -10.438 2.985 1.00 97.25 538 VAL A C 1
ATOM 4052 O O . VAL A 1 538 ? -8.360 -9.261 2.945 1.00 97.25 538 VAL A O 1
ATOM 4055 N N . PRO A 1 539 ? -8.474 -11.300 3.901 1.00 93.81 539 PRO A N 1
ATOM 4056 C CA . PRO A 1 539 ? -9.600 -10.971 4.784 1.00 93.81 539 PRO A CA 1
ATOM 4057 C C . PRO A 1 539 ? -9.414 -9.685 5.595 1.00 93.81 539 PRO A C 1
ATOM 4059 O O . PRO A 1 539 ? -10.378 -8.963 5.845 1.00 93.81 539 PRO A O 1
ATOM 4062 N N . GLU A 1 540 ? -8.172 -9.383 5.972 1.00 94.50 540 GLU A N 1
ATOM 4063 C CA . GLU A 1 540 ? -7.789 -8.201 6.738 1.00 94.50 540 GLU A CA 1
ATOM 4064 C C . GLU A 1 540 ? -7.985 -6.872 5.980 1.00 94.50 540 GLU A C 1
ATOM 4066 O O . GLU A 1 540 ? -8.047 -5.817 6.607 1.00 94.50 540 GLU A O 1
ATOM 4071 N N . VAL A 1 541 ? -8.109 -6.892 4.648 1.00 95.56 541 VAL A N 1
ATOM 4072 C CA . VAL A 1 541 ? -8.269 -5.678 3.820 1.00 95.56 541 VAL A CA 1
ATOM 4073 C C . VAL A 1 541 ? -9.489 -5.709 2.901 1.00 95.56 541 VAL A C 1
ATOM 4075 O O . VAL A 1 541 ? -9.951 -4.660 2.453 1.00 95.56 541 VAL A O 1
ATOM 4078 N N . LYS A 1 542 ? -10.062 -6.883 2.636 1.00 95.06 542 LYS A N 1
ATOM 4079 C CA . LYS A 1 542 ? -11.159 -7.052 1.674 1.00 95.06 542 LYS A CA 1
ATOM 4080 C C . LYS A 1 542 ? -12.334 -6.099 1.925 1.00 95.06 542 LYS A C 1
ATOM 4082 O O . LYS A 1 542 ? -12.797 -5.421 1.011 1.00 95.06 542 LYS A O 1
ATOM 4087 N N . TYR A 1 543 ? -12.777 -5.990 3.180 1.00 94.12 543 TYR A N 1
ATOM 4088 C CA . TYR A 1 543 ? -14.004 -5.270 3.552 1.00 94.12 543 TYR A CA 1
ATOM 4089 C C . TYR A 1 543 ? -13.797 -3.884 4.183 1.00 94.12 543 TYR A C 1
ATOM 4091 O O . TYR A 1 543 ? -14.784 -3.210 4.511 1.00 94.12 543 TYR A O 1
ATOM 4099 N N . ILE A 1 544 ? -12.552 -3.429 4.348 1.00 92.44 544 ILE A N 1
ATOM 4100 C CA . ILE A 1 544 ? -12.265 -2.090 4.884 1.00 92.44 544 ILE A CA 1
ATOM 4101 C C . ILE A 1 544 ? -12.373 -1.023 3.786 1.00 92.44 544 ILE A C 1
ATOM 4103 O O . ILE A 1 544 ? -12.176 -1.288 2.596 1.00 92.44 544 ILE A O 1
ATOM 4107 N N . TRP A 1 545 ? -12.733 0.194 4.194 1.00 87.12 545 TRP A N 1
ATOM 4108 C CA . TRP A 1 545 ? -12.999 1.302 3.279 1.00 87.12 545 TRP A CA 1
ATOM 4109 C C . TRP A 1 545 ? -11.717 2.019 2.856 1.00 87.12 545 TRP A C 1
ATOM 4111 O O . TRP A 1 545 ? -10.900 2.380 3.697 1.00 87.12 545 TRP A O 1
ATOM 4121 N N . GLY A 1 546 ? -11.582 2.269 1.552 1.00 84.44 546 GLY A N 1
ATOM 4122 C CA . GLY A 1 546 ? -10.428 2.950 0.969 1.00 84.44 546 GLY A CA 1
ATOM 4123 C C . GLY A 1 546 ? -10.504 4.471 0.910 1.00 84.44 546 GLY A C 1
ATOM 4124 O O . GLY A 1 546 ? -9.544 5.057 0.429 1.00 84.44 546 GLY A O 1
ATOM 4125 N N . ASP A 1 547 ? -11.594 5.096 1.379 1.00 77.69 547 ASP A N 1
ATOM 4126 C CA . ASP A 1 547 ? -11.797 6.558 1.395 1.00 77.69 547 ASP A CA 1
ATOM 4127 C C . ASP A 1 547 ? -11.517 7.223 0.036 1.00 77.69 547 ASP A C 1
ATOM 4129 O O . ASP A 1 547 ? -10.547 7.947 -0.179 1.00 77.69 547 ASP A O 1
ATOM 4133 N N . PHE A 1 548 ? -12.384 6.882 -0.918 1.00 79.44 548 PHE A N 1
ATOM 4134 C CA . PHE A 1 548 ? -12.259 7.251 -2.321 1.00 79.44 548 PHE A CA 1
ATOM 4135 C C . PHE A 1 548 ? -12.840 8.642 -2.603 1.00 79.44 548 PHE A C 1
ATOM 4137 O O . PHE A 1 548 ? -14.009 8.905 -2.311 1.00 79.44 548 PHE A O 1
ATOM 4144 N N . THR A 1 549 ? -12.045 9.522 -3.216 1.00 74.31 549 THR A N 1
ATOM 4145 C CA . THR A 1 549 ? -12.398 10.929 -3.463 1.00 74.31 549 THR A CA 1
ATOM 4146 C C . THR A 1 549 ? -12.070 11.362 -4.895 1.00 74.31 549 THR A C 1
ATOM 4148 O O . THR A 1 549 ? -11.092 10.882 -5.463 1.00 74.31 549 THR A O 1
ATOM 4151 N N . PRO A 1 550 ? -12.804 12.333 -5.478 1.00 70.00 550 PRO A N 1
ATOM 4152 C CA . PRO A 1 550 ? -12.539 12.821 -6.837 1.00 70.00 550 PRO A CA 1
ATOM 4153 C C . PRO A 1 550 ? -11.248 13.649 -6.960 1.00 70.00 550 PRO A C 1
ATOM 4155 O O . PRO A 1 550 ? -10.794 13.926 -8.069 1.00 70.00 550 PRO A O 1
ATOM 4158 N N . HIS A 1 551 ? -10.661 14.073 -5.838 1.00 80.00 551 HIS A N 1
ATOM 4159 C CA . HIS A 1 551 ? -9.393 14.798 -5.799 1.00 80.00 551 HIS A CA 1
ATOM 4160 C C . HIS A 1 551 ? -8.244 13.875 -5.362 1.00 80.00 551 HIS A C 1
ATOM 4162 O O . HIS A 1 551 ? -8.491 12.914 -4.631 1.00 80.00 551 HIS A O 1
ATOM 4168 N N . PRO A 1 552 ? -6.991 14.156 -5.773 1.00 86.62 552 PRO A N 1
ATOM 4169 C CA . PRO A 1 552 ? -5.830 13.401 -5.314 1.00 86.62 552 PRO A CA 1
ATOM 4170 C C . PRO A 1 552 ? -5.647 13.515 -3.797 1.00 86.62 552 PRO A C 1
ATOM 4172 O O . PRO A 1 552 ? -5.421 14.607 -3.275 1.00 86.62 552 PRO A O 1
ATOM 4175 N N . THR A 1 553 ? -5.747 12.389 -3.096 1.00 89.38 553 THR A N 1
ATOM 4176 C CA . THR A 1 553 ? -5.635 12.310 -1.629 1.00 89.38 553 THR A CA 1
ATOM 4177 C C . THR A 1 553 ? -4.750 11.161 -1.159 1.00 89.38 553 THR A C 1
ATOM 4179 O O . THR A 1 553 ? -4.439 11.106 0.028 1.00 89.38 553 THR A O 1
ATOM 4182 N N . LEU A 1 554 ? -4.307 10.265 -2.051 1.00 92.19 554 LEU A N 1
ATOM 4183 C CA . LEU A 1 554 ? -3.425 9.155 -1.698 1.00 92.19 554 LEU A CA 1
ATOM 4184 C C . LEU A 1 554 ? -1.968 9.640 -1.674 1.00 92.19 554 LEU A C 1
ATOM 4186 O O . LEU A 1 554 ? -1.463 10.009 -2.736 1.00 92.19 554 LEU A O 1
ATOM 4190 N N . PRO A 1 555 ? -1.271 9.632 -0.521 1.00 93.56 555 PRO A N 1
ATOM 4191 C CA . PRO A 1 555 ? 0.156 9.924 -0.484 1.00 93.56 555 PRO A CA 1
ATOM 4192 C C . PRO A 1 555 ? 0.938 8.918 -1.321 1.00 93.56 555 PRO A C 1
ATOM 4194 O O . PRO A 1 555 ? 0.700 7.710 -1.242 1.00 93.56 555 PRO A O 1
ATOM 4197 N N . TRP A 1 556 ? 1.852 9.441 -2.132 1.00 95.69 556 TRP A N 1
ATOM 4198 C CA . TRP A 1 556 ? 2.600 8.657 -3.101 1.00 95.69 556 TRP A CA 1
ATOM 4199 C C . TRP A 1 556 ? 4.041 9.145 -3.214 1.00 95.69 556 TRP A C 1
ATOM 4201 O O . TRP A 1 556 ? 4.308 10.353 -3.240 1.00 95.69 556 TRP A O 1
ATOM 4211 N N . SER A 1 557 ? 4.965 8.198 -3.324 1.00 96.19 557 SER A N 1
ATOM 4212 C CA . SER A 1 557 ? 6.317 8.421 -3.824 1.00 96.19 557 SER A CA 1
ATOM 4213 C C . SER A 1 557 ? 6.759 7.222 -4.653 1.00 96.19 557 SER A C 1
ATOM 4215 O O . SER A 1 557 ? 6.303 6.099 -4.436 1.00 96.19 557 SER A O 1
ATOM 4217 N N . PHE A 1 558 ? 7.689 7.438 -5.580 1.00 97.50 558 PHE A N 1
ATOM 4218 C CA . PHE A 1 558 ? 8.238 6.340 -6.373 1.00 97.50 558 PHE A CA 1
ATOM 4219 C C . PHE A 1 558 ? 8.870 5.255 -5.483 1.00 97.50 558 PHE A C 1
ATOM 4221 O O . PHE A 1 558 ? 8.590 4.070 -5.661 1.00 97.50 558 PHE A O 1
ATOM 4228 N N . LYS A 1 559 ? 9.633 5.674 -4.462 1.00 95.75 559 LYS A N 1
ATOM 4229 C CA . LYS A 1 559 ? 10.261 4.793 -3.468 1.00 95.75 559 LYS A CA 1
ATOM 4230 C C . LYS A 1 559 ? 9.245 3.871 -2.782 1.00 95.75 559 LYS A C 1
ATOM 4232 O O . LYS A 1 559 ? 9.400 2.656 -2.822 1.00 95.75 559 LYS A O 1
ATOM 4237 N N . TYR A 1 560 ? 8.203 4.423 -2.154 1.00 96.12 560 TYR A N 1
ATOM 4238 C CA . TYR A 1 560 ? 7.299 3.645 -1.293 1.00 96.12 560 TYR A CA 1
ATOM 4239 C C . TYR A 1 560 ? 6.146 2.965 -2.043 1.00 96.12 560 TYR A C 1
ATOM 4241 O O . TYR A 1 560 ? 5.576 2.005 -1.525 1.00 96.12 560 TYR A O 1
ATOM 4249 N N . ASN A 1 561 ? 5.810 3.409 -3.257 1.00 97.38 561 ASN A N 1
ATOM 4250 C CA . ASN A 1 561 ? 4.679 2.868 -4.017 1.00 97.38 561 ASN A CA 1
ATOM 4251 C C . ASN A 1 561 ? 5.084 2.012 -5.224 1.00 97.38 561 ASN A C 1
ATOM 4253 O O . ASN A 1 561 ? 4.229 1.312 -5.764 1.00 97.38 561 ASN A O 1
ATOM 4257 N N . VAL A 1 562 ? 6.349 2.064 -5.656 1.00 98.06 562 VAL A N 1
ATOM 4258 C CA . VAL A 1 562 ? 6.842 1.301 -6.814 1.00 98.06 562 VAL A CA 1
ATOM 4259 C C . VAL A 1 562 ? 8.116 0.536 -6.465 1.00 98.06 562 VAL A C 1
ATOM 4261 O O . VAL A 1 562 ? 8.079 -0.684 -6.400 1.00 98.06 562 VAL A O 1
ATOM 4264 N N . GLU A 1 563 ? 9.222 1.230 -6.199 1.00 97.75 563 GLU A N 1
ATOM 4265 C CA . GLU A 1 563 ? 10.554 0.618 -6.075 1.00 97.75 563 GLU A CA 1
ATOM 4266 C C . GLU A 1 563 ? 10.648 -0.384 -4.916 1.00 97.75 563 GLU A C 1
ATOM 4268 O O . GLU A 1 563 ? 10.951 -1.557 -5.120 1.00 97.75 563 GLU A O 1
ATOM 4273 N N . VAL A 1 564 ? 10.364 0.058 -3.689 1.00 97.94 564 VAL A N 1
ATOM 4274 C CA . VAL A 1 564 ? 10.529 -0.788 -2.502 1.00 97.94 564 VAL A CA 1
ATOM 4275 C C . VAL A 1 564 ? 9.503 -1.930 -2.448 1.00 97.94 564 VAL A C 1
ATOM 4277 O O . VAL A 1 564 ? 9.900 -3.038 -2.097 1.00 97.94 564 VAL A O 1
ATOM 4280 N N . PRO A 1 565 ? 8.218 -1.743 -2.818 1.00 98.25 565 PRO A N 1
ATOM 4281 C CA . PRO A 1 565 ? 7.286 -2.864 -2.942 1.00 98.25 565 PRO A CA 1
ATOM 4282 C C . PRO A 1 565 ? 7.727 -3.944 -3.937 1.00 98.25 565 PRO A C 1
ATOM 4284 O O . PRO A 1 565 ? 7.574 -5.124 -3.632 1.00 98.25 565 PRO A O 1
ATOM 4287 N N . LEU A 1 566 ? 8.295 -3.565 -5.089 1.00 97.94 566 LEU A N 1
ATOM 4288 C CA . LEU A 1 566 ? 8.853 -4.534 -6.038 1.00 97.94 566 LEU A CA 1
ATOM 4289 C C . LEU A 1 566 ? 10.038 -5.281 -5.422 1.00 97.94 566 LEU A C 1
ATOM 4291 O O . LEU A 1 566 ? 10.059 -6.504 -5.456 1.00 97.94 566 LEU A O 1
ATOM 4295 N N . HIS A 1 567 ? 10.941 -4.566 -4.746 1.00 97.56 567 HIS A N 1
ATOM 4296 C CA . HIS A 1 567 ? 12.057 -5.191 -4.037 1.00 97.56 567 HIS A CA 1
ATOM 4297 C C . HIS A 1 567 ? 11.601 -6.174 -2.942 1.00 97.56 567 HIS A C 1
ATOM 4299 O O . HIS A 1 567 ? 12.223 -7.219 -2.748 1.00 97.56 567 HIS A O 1
ATOM 4305 N N . ILE A 1 568 ? 10.513 -5.870 -2.224 1.00 98.00 568 ILE A N 1
ATOM 4306 C CA . ILE A 1 568 ? 9.915 -6.787 -1.242 1.00 98.00 568 ILE A CA 1
ATOM 4307 C C . ILE A 1 568 ? 9.427 -8.065 -1.927 1.00 98.00 568 ILE A C 1
ATOM 4309 O O . ILE A 1 568 ? 9.734 -9.150 -1.444 1.00 98.00 568 ILE A O 1
ATOM 4313 N N . LEU A 1 569 ? 8.705 -7.942 -3.044 1.00 97.75 569 LEU A N 1
ATOM 4314 C CA . LEU A 1 569 ? 8.188 -9.084 -3.803 1.00 97.75 569 LEU A CA 1
ATOM 4315 C C . LEU A 1 569 ? 9.319 -9.958 -4.352 1.00 97.75 569 LEU A C 1
ATOM 4317 O O . LEU A 1 569 ? 9.309 -11.162 -4.122 1.00 97.75 569 LEU A O 1
ATOM 4321 N N . GLU A 1 570 ? 10.338 -9.361 -4.968 1.00 96.25 570 GLU A N 1
ATOM 4322 C CA . GLU A 1 570 ? 11.530 -10.086 -5.432 1.00 96.25 570 GLU A CA 1
ATOM 4323 C C . GLU A 1 570 ? 12.238 -10.802 -4.273 1.00 96.25 570 GLU A C 1
ATOM 4325 O O . GLU A 1 570 ? 12.638 -11.955 -4.389 1.00 96.25 570 GLU A O 1
ATOM 4330 N N . THR A 1 571 ? 12.349 -10.149 -3.109 1.00 96.75 571 THR A N 1
ATOM 4331 C CA . THR A 1 571 ? 12.938 -10.771 -1.911 1.00 96.75 571 THR A CA 1
ATOM 4332 C C . THR A 1 571 ? 12.091 -11.946 -1.411 1.00 96.75 571 THR A C 1
ATOM 4334 O O . THR A 1 571 ? 12.626 -12.881 -0.830 1.00 96.75 571 THR A O 1
ATOM 4337 N N . MET A 1 572 ? 10.779 -11.930 -1.649 1.00 95.94 572 MET A N 1
ATOM 4338 C CA . MET A 1 572 ? 9.864 -13.041 -1.372 1.00 95.94 572 MET A CA 1
ATOM 4339 C C . MET A 1 572 ? 9.858 -14.120 -2.470 1.00 95.94 572 MET A C 1
ATOM 4341 O O . MET A 1 572 ? 9.002 -15.000 -2.421 1.00 95.94 572 MET A O 1
ATOM 4345 N N . ASP A 1 573 ? 10.781 -14.063 -3.437 1.00 95.25 573 ASP A N 1
ATOM 4346 C CA . ASP A 1 573 ? 10.854 -14.984 -4.583 1.00 95.25 573 ASP A CA 1
ATOM 4347 C C . ASP A 1 573 ? 9.611 -14.904 -5.496 1.00 95.25 573 ASP A C 1
ATOM 4349 O O . ASP A 1 573 ? 9.168 -15.886 -6.090 1.00 95.25 573 ASP A O 1
ATOM 4353 N N . VAL A 1 574 ? 8.999 -13.715 -5.580 1.00 95.44 574 VAL A N 1
ATOM 4354 C CA . VAL A 1 574 ? 7.880 -13.434 -6.486 1.00 95.44 574 VAL A CA 1
ATOM 4355 C C . VAL A 1 574 ? 8.405 -12.803 -7.771 1.00 95.44 574 VAL A C 1
ATOM 4357 O O . VAL A 1 574 ? 8.990 -11.720 -7.743 1.00 95.44 574 VAL A O 1
ATOM 4360 N N . ASP A 1 575 ? 8.096 -13.428 -8.907 1.00 96.56 575 ASP A N 1
ATOM 4361 C CA . ASP A 1 575 ? 8.323 -12.846 -10.230 1.00 96.56 575 ASP A CA 1
ATOM 4362 C C . ASP A 1 575 ? 7.406 -11.627 -10.445 1.00 96.56 575 ASP A C 1
ATOM 4364 O O . ASP A 1 575 ? 6.191 -11.739 -10.642 1.00 96.56 575 ASP A O 1
ATOM 4368 N N . VAL A 1 576 ? 7.998 -10.433 -10.410 1.00 96.12 576 VAL A N 1
ATOM 4369 C CA . VAL A 1 576 ? 7.292 -9.146 -10.508 1.00 96.12 576 VAL A CA 1
ATOM 4370 C C . VAL A 1 576 ? 6.737 -8.819 -11.901 1.00 96.12 576 VAL A C 1
ATOM 4372 O O . VAL A 1 576 ? 5.992 -7.836 -12.043 1.00 96.12 576 VAL A O 1
ATOM 4375 N N . PHE A 1 577 ? 7.078 -9.618 -12.915 1.00 97.62 577 PHE A N 1
ATOM 4376 C CA . PHE A 1 577 ? 6.553 -9.522 -14.277 1.00 97.62 577 PHE A CA 1
ATOM 4377 C C . PHE A 1 577 ? 5.410 -10.516 -14.490 1.00 97.62 577 PHE A C 1
ATOM 4379 O O . PHE A 1 577 ? 4.363 -10.147 -15.025 1.00 97.62 577 PHE A O 1
ATOM 4386 N N . ALA A 1 578 ? 5.574 -11.756 -14.020 1.00 96.81 578 ALA A N 1
ATOM 4387 C CA . ALA A 1 578 ? 4.607 -12.840 -14.205 1.00 96.81 578 ALA A CA 1
ATOM 4388 C C . ALA A 1 578 ? 3.516 -12.927 -13.119 1.00 96.81 578 ALA A C 1
ATOM 4390 O O . ALA A 1 578 ? 2.656 -13.807 -13.186 1.00 96.81 578 ALA A O 1
ATOM 4391 N N . ALA A 1 579 ? 3.503 -12.015 -12.141 1.00 95.81 579 ALA A N 1
ATOM 4392 C CA . ALA A 1 579 ? 2.507 -11.973 -11.069 1.00 95.81 579 ALA A CA 1
ATOM 4393 C C . ALA A 1 579 ? 1.587 -10.728 -11.159 1.00 95.81 579 ALA A C 1
ATOM 4395 O O . ALA A 1 579 ? 1.744 -9.762 -10.398 1.00 95.81 579 ALA A O 1
ATOM 4396 N N . PRO A 1 580 ? 0.588 -10.717 -12.071 1.00 94.50 580 PRO A N 1
ATOM 4397 C CA . PRO A 1 580 ? -0.274 -9.556 -12.326 1.00 94.50 580 PRO A CA 1
ATOM 4398 C C . PRO A 1 580 ? -1.147 -9.143 -11.129 1.00 94.50 580 PRO A C 1
ATOM 4400 O O . PRO A 1 580 ? -1.624 -8.010 -11.077 1.00 94.50 580 PRO A O 1
ATOM 4403 N N . GLN A 1 581 ? -1.332 -10.017 -10.137 1.00 96.19 581 GLN A N 1
ATOM 4404 C CA . GLN A 1 581 ? -2.004 -9.696 -8.876 1.00 96.19 581 GLN A CA 1
ATOM 4405 C C . GLN A 1 581 ? -1.245 -8.665 -8.019 1.00 96.19 581 GLN A C 1
ATOM 4407 O O . GLN A 1 581 ? -1.812 -8.128 -7.070 1.00 96.19 581 GLN A O 1
ATOM 4412 N N . TYR A 1 582 ? 0.017 -8.364 -8.345 1.00 96.88 582 TYR A N 1
ATOM 4413 C CA . TYR A 1 582 ? 0.842 -7.351 -7.674 1.00 96.88 582 TYR A CA 1
ATOM 4414 C C . TYR A 1 582 ? 1.091 -6.101 -8.542 1.00 96.88 582 TYR A C 1
ATOM 4416 O O . TYR A 1 582 ? 2.092 -5.395 -8.386 1.00 96.88 582 TYR A O 1
ATOM 4424 N N . ASP A 1 583 ? 0.182 -5.806 -9.476 1.00 97.19 583 ASP A N 1
ATOM 4425 C CA . ASP A 1 583 ? 0.236 -4.597 -10.306 1.00 97.19 583 ASP A CA 1
ATOM 4426 C C . ASP A 1 583 ? 0.174 -3.313 -9.441 1.00 97.19 583 ASP A C 1
ATOM 4428 O O . ASP A 1 583 ? -0.379 -3.287 -8.340 1.00 97.19 583 ASP A O 1
ATOM 4432 N N . THR A 1 584 ? 0.729 -2.203 -9.930 1.00 97.44 584 THR A N 1
ATOM 4433 C CA . THR A 1 584 ? 0.870 -0.943 -9.179 1.00 97.44 584 THR A CA 1
ATOM 4434 C C . THR A 1 584 ? -0.476 -0.392 -8.691 1.00 97.44 584 THR A C 1
ATOM 4436 O O . THR A 1 584 ? -0.555 0.163 -7.593 1.00 97.44 584 THR A O 1
ATOM 4439 N N . TRP A 1 585 ? -1.561 -0.594 -9.446 1.00 97.62 585 TRP A N 1
ATOM 4440 C CA . TRP A 1 585 ? -2.902 -0.175 -9.019 1.00 97.62 585 TRP A CA 1
ATOM 4441 C C . TRP A 1 585 ? -3.412 -0.989 -7.818 1.00 97.62 585 TRP A C 1
ATOM 4443 O O . TRP A 1 585 ? -4.134 -0.447 -6.977 1.00 97.62 585 TRP A O 1
ATOM 4453 N N . VAL A 1 586 ? -3.003 -2.257 -7.689 1.00 98.19 586 VAL A N 1
ATOM 4454 C CA . VAL A 1 586 ? -3.325 -3.107 -6.533 1.00 98.19 586 VAL A CA 1
ATOM 4455 C C . VAL A 1 586 ? -2.625 -2.568 -5.291 1.00 98.19 586 VAL A C 1
ATOM 4457 O O . VAL A 1 586 ? -3.270 -2.360 -4.263 1.00 98.19 586 VAL A O 1
ATOM 4460 N N . LEU A 1 587 ? -1.331 -2.252 -5.404 1.00 98.06 587 LEU A N 1
ATOM 4461 C CA . LEU A 1 587 ? -0.546 -1.678 -4.307 1.00 98.06 587 LEU A CA 1
ATOM 4462 C C . LEU A 1 587 ? -1.131 -0.336 -3.842 1.00 98.06 587 LEU A C 1
ATOM 4464 O O . LEU A 1 587 ? -1.330 -0.122 -2.646 1.00 98.06 587 LEU A O 1
ATOM 4468 N N . ASN A 1 588 ? -1.488 0.547 -4.781 1.00 97.06 588 ASN A N 1
ATOM 4469 C CA . ASN A 1 588 ? -2.138 1.823 -4.466 1.00 97.06 588 ASN A CA 1
ATOM 4470 C C . ASN A 1 588 ? -3.515 1.629 -3.808 1.00 97.06 588 ASN A C 1
ATOM 4472 O O . ASN A 1 588 ? -3.853 2.352 -2.869 1.00 97.06 588 ASN A O 1
ATOM 4476 N N . THR A 1 589 ? -4.288 0.625 -4.237 1.00 96.75 589 THR A N 1
ATOM 4477 C CA . THR A 1 589 ? -5.583 0.288 -3.622 1.00 96.75 589 THR A CA 1
ATOM 4478 C C . THR A 1 589 ? -5.412 -0.225 -2.189 1.00 96.75 589 THR A C 1
ATOM 4480 O O . THR A 1 589 ? -6.170 0.170 -1.301 1.00 96.75 589 THR A O 1
ATOM 4483 N N . LEU A 1 590 ? -4.390 -1.044 -1.923 1.00 97.56 590 LEU A N 1
ATOM 4484 C CA . LEU A 1 590 ? -4.050 -1.486 -0.568 1.00 97.56 590 LEU A CA 1
ATOM 4485 C C . LEU A 1 590 ? -3.672 -0.304 0.330 1.00 97.56 590 LEU A C 1
ATOM 4487 O O . LEU A 1 590 ? -4.257 -0.149 1.403 1.00 97.56 590 LEU A O 1
ATOM 4491 N N . TYR A 1 591 ? -2.783 0.582 -0.137 1.00 96.31 591 TYR A N 1
ATOM 4492 C CA . TYR A 1 591 ? -2.449 1.810 0.588 1.00 96.31 591 TYR A CA 1
ATOM 4493 C C . TYR A 1 591 ? -3.688 2.658 0.886 1.00 96.31 591 TYR A C 1
ATOM 4495 O O . TYR A 1 591 ? -3.841 3.147 2.007 1.00 96.31 591 TYR A O 1
ATOM 4503 N N . ALA A 1 592 ? -4.597 2.807 -0.081 1.00 93.44 592 ALA A N 1
ATOM 4504 C CA . ALA A 1 592 ? -5.850 3.524 0.121 1.00 93.44 592 ALA A CA 1
ATOM 4505 C C . ALA A 1 592 ? -6.711 2.876 1.218 1.00 93.44 592 ALA A C 1
ATOM 4507 O O . ALA A 1 592 ? -7.246 3.588 2.066 1.00 93.44 592 ALA A O 1
ATOM 4508 N N . LYS A 1 593 ? -6.808 1.543 1.249 1.00 92.94 593 LYS A N 1
ATOM 4509 C CA . LYS A 1 593 ? -7.577 0.786 2.248 1.00 92.94 593 LYS A CA 1
ATOM 4510 C C . LYS A 1 593 ? -7.047 0.975 3.670 1.00 92.94 593 LYS A C 1
ATOM 4512 O O . LYS A 1 593 ? -7.824 1.327 4.559 1.00 92.94 593 LYS A O 1
ATOM 4517 N N . PHE A 1 594 ? -5.746 0.808 3.908 1.00 88.25 594 PHE A N 1
ATOM 4518 C CA . PHE A 1 594 ? -5.232 0.856 5.282 1.00 88.25 594 PHE A CA 1
ATOM 4519 C C . PHE A 1 594 ? -4.801 2.248 5.777 1.00 88.25 594 PHE A C 1
ATOM 4521 O O . PHE A 1 594 ? -4.846 2.477 6.980 1.00 88.25 594 PHE A O 1
ATOM 4528 N N . ARG A 1 595 ? -4.486 3.235 4.921 1.00 86.12 595 ARG A N 1
ATOM 4529 C CA . ARG A 1 595 ? -4.157 4.603 5.399 1.00 86.12 595 ARG A CA 1
ATOM 4530 C C . ARG A 1 595 ? -5.305 5.295 6.136 1.00 86.12 595 ARG A C 1
ATOM 4532 O O . ARG A 1 595 ? -5.061 6.133 6.996 1.00 86.12 595 ARG A O 1
ATOM 4539 N N . GLY A 1 596 ? -6.551 4.966 5.789 1.00 77.31 596 GLY A N 1
ATOM 4540 C CA . GLY A 1 596 ? -7.743 5.514 6.446 1.00 77.31 596 GLY A CA 1
ATOM 4541 C C . GLY A 1 596 ? -8.227 4.722 7.665 1.00 77.31 596 GLY A C 1
ATOM 4542 O O . GLY A 1 596 ? -9.163 5.160 8.326 1.00 77.31 596 GLY A O 1
ATOM 4543 N N . THR A 1 597 ? -7.646 3.552 7.942 1.00 85.50 597 THR A N 1
ATOM 4544 C CA . THR A 1 597 ? -8.212 2.571 8.891 1.00 85.50 597 THR A CA 1
ATOM 4545 C C . THR A 1 597 ? -7.190 1.955 9.847 1.00 85.50 597 THR A C 1
ATOM 4547 O O . THR A 1 597 ? -7.581 1.370 10.858 1.00 85.50 597 THR A O 1
ATOM 4550 N N . ALA A 1 598 ? -5.892 2.091 9.565 1.00 88.31 598 ALA A N 1
ATOM 4551 C CA . ALA A 1 598 ? -4.831 1.606 10.431 1.00 88.31 598 ALA A CA 1
ATOM 4552 C C . ALA A 1 598 ? -4.776 2.398 11.745 1.00 88.31 598 ALA A C 1
ATOM 4554 O O . ALA A 1 598 ? -4.819 3.628 11.776 1.00 88.31 598 ALA A O 1
ATOM 4555 N N . SER A 1 599 ? -4.625 1.665 12.841 1.00 85.44 599 SER A N 1
ATOM 4556 C CA . SER A 1 599 ? -4.263 2.181 14.158 1.00 85.44 599 SER A CA 1
ATOM 4557 C C . SER A 1 599 ? -2.743 2.211 14.308 1.00 85.44 599 SER A C 1
ATOM 4559 O O . SER A 1 599 ? -2.073 1.279 13.861 1.00 85.44 599 SER A O 1
ATOM 4561 N N . ALA A 1 600 ? -2.201 3.230 14.979 1.00 84.44 600 ALA A N 1
ATOM 4562 C CA . ALA A 1 600 ? -0.771 3.332 15.274 1.00 84.44 600 ALA A CA 1
ATOM 4563 C C . ALA A 1 600 ? -0.503 3.534 16.769 1.00 84.44 600 ALA A C 1
ATOM 4565 O O . ALA A 1 600 ? -1.242 4.235 17.461 1.00 84.44 600 ALA A O 1
ATOM 4566 N N . ARG A 1 601 ? 0.551 2.880 17.268 1.00 84.38 601 ARG A N 1
ATOM 4567 C CA . ARG A 1 601 ? 1.026 2.992 18.648 1.00 84.38 601 ARG A CA 1
ATOM 4568 C C . ARG A 1 601 ? 2.302 3.810 18.629 1.00 84.38 601 ARG A C 1
ATOM 4570 O O . ARG A 1 601 ? 3.147 3.627 17.754 1.00 84.38 601 ARG A O 1
ATOM 4577 N N . LYS A 1 602 ? 2.429 4.708 19.602 1.00 81.88 602 LYS A N 1
ATOM 4578 C CA . LYS A 1 602 ? 3.686 5.402 19.868 1.00 81.88 602 LYS A CA 1
ATOM 4579 C C . LYS A 1 602 ? 4.561 4.564 20.782 1.00 81.88 602 LYS A C 1
ATOM 4581 O O . LYS A 1 602 ? 4.075 3.987 21.756 1.00 81.88 602 LYS A O 1
ATOM 4586 N N . ASN A 1 603 ? 5.858 4.601 20.528 1.00 79.12 603 ASN A N 1
ATOM 4587 C CA . ASN A 1 603 ? 6.856 4.127 21.458 1.00 79.12 603 ASN A CA 1
ATOM 4588 C C . ASN A 1 603 ? 6.783 4.965 22.749 1.00 79.12 603 ASN A C 1
ATOM 4590 O O . ASN A 1 603 ? 6.934 6.188 22.683 1.00 79.12 603 ASN A O 1
ATOM 4594 N N . PRO A 1 604 ? 6.614 4.353 23.931 1.00 75.50 604 PRO A N 1
ATOM 4595 C CA . PRO A 1 604 ? 6.619 5.089 25.194 1.00 75.50 604 PRO A CA 1
ATOM 4596 C C . PRO A 1 604 ? 7.944 5.808 25.496 1.00 75.50 604 PRO A C 1
ATOM 4598 O O . PRO A 1 604 ? 7.968 6.720 26.318 1.00 75.50 604 PRO A O 1
ATOM 4601 N N . LEU A 1 605 ? 9.054 5.388 24.875 1.00 77.31 605 LEU A N 1
ATOM 4602 C CA . LEU A 1 605 ? 10.390 5.923 25.147 1.00 77.31 605 LEU A CA 1
ATOM 4603 C C . LEU A 1 605 ? 10.697 7.213 24.383 1.00 77.31 605 LEU A C 1
ATOM 4605 O O . LEU A 1 605 ? 11.324 8.107 24.947 1.00 77.31 605 LEU A O 1
ATOM 4609 N N . ASP A 1 606 ? 10.296 7.309 23.113 1.00 78.75 606 ASP A N 1
ATOM 4610 C CA . ASP A 1 606 ? 10.608 8.465 22.260 1.00 78.75 606 ASP A CA 1
ATOM 4611 C C . ASP A 1 606 ? 9.372 9.160 21.664 1.00 78.75 606 ASP A C 1
ATOM 4613 O O . ASP A 1 606 ? 9.507 10.181 20.987 1.00 78.75 606 ASP A O 1
ATOM 4617 N N . GLY A 1 607 ? 8.172 8.641 21.940 1.00 79.06 607 GLY A N 1
ATOM 4618 C CA . GLY A 1 607 ? 6.899 9.208 21.510 1.00 79.06 607 GLY A CA 1
ATOM 4619 C C . GLY A 1 607 ? 6.614 9.076 20.013 1.00 79.06 607 GLY A C 1
ATOM 4620 O O . GLY A 1 607 ? 5.628 9.655 19.547 1.00 79.06 607 GLY A O 1
ATOM 4621 N N . LYS A 1 608 ? 7.440 8.351 19.246 1.00 80.06 608 LYS A N 1
ATOM 4622 C CA . LYS A 1 608 ? 7.257 8.191 17.797 1.00 80.06 608 LYS A CA 1
ATOM 4623 C C . LYS A 1 608 ? 6.391 6.982 17.459 1.00 80.06 608 LYS A C 1
ATOM 4625 O O . LYS A 1 608 ? 6.445 5.990 18.184 1.00 80.06 608 LYS A O 1
ATOM 4630 N N . PRO A 1 609 ? 5.625 7.024 16.357 1.00 83.00 609 PRO A N 1
ATOM 4631 C CA . PRO A 1 609 ? 4.936 5.849 15.838 1.00 83.00 609 PRO A CA 1
ATOM 4632 C C . PRO A 1 609 ? 5.925 4.726 15.520 1.00 83.00 609 PRO A C 1
ATOM 4634 O O . PRO A 1 609 ? 6.880 4.919 14.764 1.00 83.00 609 PRO A O 1
ATOM 4637 N N . ASP A 1 610 ? 5.696 3.555 16.105 1.00 86.38 610 ASP A N 1
ATOM 4638 C CA . ASP A 1 610 ? 6.588 2.405 15.952 1.00 86.38 610 ASP A CA 1
ATOM 4639 C C . ASP A 1 610 ? 5.880 1.091 15.632 1.00 86.38 610 ASP A C 1
ATOM 4641 O O . ASP A 1 610 ? 6.513 0.156 15.145 1.00 86.38 610 ASP A O 1
ATOM 4645 N N . VAL A 1 611 ? 4.567 1.032 15.852 1.00 90.00 611 VAL A N 1
ATOM 4646 C CA . VAL A 1 611 ? 3.706 -0.081 15.459 1.00 90.00 611 VAL A CA 1
ATOM 4647 C C . VAL A 1 611 ? 2.491 0.465 14.734 1.00 90.00 611 VAL A C 1
ATOM 4649 O O . VAL A 1 611 ? 1.865 1.419 15.194 1.00 90.00 611 VAL A O 1
ATOM 4652 N N . ALA A 1 612 ? 2.122 -0.188 13.640 1.00 91.94 612 ALA A N 1
ATOM 4653 C CA . ALA A 1 612 ? 0.855 0.009 12.963 1.00 91.94 612 ALA A CA 1
ATOM 4654 C C . ALA A 1 612 ? 0.124 -1.329 12.829 1.00 91.94 612 ALA A C 1
ATOM 4656 O O . ALA A 1 612 ? 0.744 -2.385 12.686 1.00 91.94 612 ALA A O 1
ATOM 4657 N N . ALA A 1 613 ? -1.200 -1.282 12.891 1.00 93.38 613 ALA A N 1
ATOM 4658 C CA . ALA A 1 613 ? -2.054 -2.447 12.728 1.00 93.38 613 ALA A CA 1
ATOM 4659 C C . ALA A 1 613 ? -3.376 -2.064 12.070 1.00 93.38 613 ALA A C 1
ATOM 4661 O O . ALA A 1 613 ? -3.898 -0.977 12.306 1.00 93.38 613 ALA A O 1
ATOM 4662 N N . VAL A 1 614 ? -3.945 -2.972 11.289 1.00 93.88 614 VAL A N 1
ATOM 4663 C CA . VAL A 1 614 ? -5.298 -2.837 10.736 1.00 93.88 614 VAL A CA 1
ATOM 4664 C C . VAL A 1 614 ? -6.212 -3.777 11.495 1.00 93.88 614 VAL A C 1
ATOM 4666 O O . VAL A 1 614 ? -5.964 -4.975 11.504 1.00 93.88 614 VAL A O 1
ATOM 4669 N N . HIS A 1 615 ? -7.267 -3.259 12.113 1.00 93.94 615 HIS A N 1
ATOM 4670 C CA . HIS A 1 615 ? -8.258 -4.050 12.847 1.00 93.94 615 HIS A CA 1
ATOM 4671 C C . HIS A 1 615 ? -9.601 -3.989 12.093 1.00 93.94 615 HIS A C 1
ATOM 4673 O O . HIS A 1 615 ? -10.340 -3.013 12.272 1.00 93.94 615 HIS A O 1
ATOM 4679 N N . PRO A 1 616 ? -9.886 -4.960 11.197 1.00 93.31 616 PRO A N 1
ATOM 4680 C CA . PRO A 1 616 ? -10.995 -4.894 10.244 1.00 93.31 616 PRO A CA 1
ATOM 4681 C C . PRO A 1 616 ? -12.380 -4.661 10.839 1.00 93.31 616 PRO A C 1
ATOM 4683 O O . PRO A 1 616 ? -13.235 -4.134 10.134 1.00 93.31 616 PRO A O 1
ATOM 4686 N N . TYR A 1 617 ? -12.627 -5.069 12.087 1.00 95.31 617 TYR A N 1
ATOM 4687 C CA . TYR A 1 617 ? -13.937 -4.932 12.730 1.00 95.31 617 TYR A CA 1
ATOM 4688 C C . TYR A 1 617 ? -14.001 -3.739 13.680 1.00 95.31 617 TYR A C 1
ATOM 4690 O O . TYR A 1 617 ? -15.017 -3.043 13.714 1.00 95.31 617 TYR A O 1
ATOM 4698 N N . TRP A 1 618 ? -12.917 -3.444 14.398 1.00 94.00 618 TRP A N 1
ATOM 4699 C CA . TRP A 1 618 ? -12.786 -2.222 15.191 1.00 94.00 618 TRP A CA 1
ATOM 4700 C C . TRP A 1 618 ? -12.969 -0.965 14.334 1.00 94.00 618 TRP A C 1
ATOM 4702 O O . TRP A 1 618 ? -13.678 -0.044 14.746 1.00 94.00 618 TRP A O 1
ATOM 4712 N N . CYS A 1 619 ? -12.405 -0.936 13.120 1.00 92.38 619 CYS A N 1
ATOM 4713 C CA . CYS A 1 619 ? -12.525 0.223 12.233 1.00 92.38 619 CYS A CA 1
ATOM 4714 C C . CYS A 1 619 ? -13.935 0.406 11.637 1.00 92.38 619 CYS A C 1
ATOM 4716 O O . CYS A 1 619 ? -14.187 1.423 10.998 1.00 92.38 619 CYS A O 1
ATOM 4718 N N . LEU A 1 620 ? -14.859 -0.549 11.827 1.00 94.50 620 LEU A N 1
ATOM 4719 C CA . LEU A 1 620 ? -16.266 -0.408 11.422 1.00 94.50 620 LEU A CA 1
ATOM 4720 C C . LEU A 1 620 ? -17.106 0.340 12.465 1.00 94.50 620 LEU A C 1
ATOM 4722 O O . LEU A 1 620 ? -18.229 0.734 12.164 1.00 94.50 620 LEU A O 1
ATOM 4726 N N . ALA A 1 621 ? -16.612 0.514 13.694 1.00 95.06 621 ALA A N 1
ATOM 4727 C CA . ALA A 1 621 ? -17.309 1.303 14.703 1.00 95.06 621 ALA A CA 1
ATOM 4728 C C . ALA A 1 621 ? -17.181 2.798 14.368 1.00 95.06 621 ALA A C 1
ATOM 4730 O O . ALA A 1 621 ? -16.078 3.359 14.377 1.00 95.06 621 ALA A O 1
ATOM 4731 N N . ASN A 1 622 ? -18.310 3.441 14.064 1.00 94.38 622 ASN A N 1
ATOM 4732 C CA . ASN A 1 622 ? -18.357 4.835 13.626 1.00 94.38 622 ASN A CA 1
ATOM 4733 C C . ASN A 1 622 ? -18.042 5.819 14.760 1.00 94.38 622 ASN A C 1
ATOM 4735 O O . ASN A 1 622 ? -18.100 5.490 15.943 1.00 94.38 622 ASN A O 1
ATOM 4739 N N . HIS A 1 623 ? -17.697 7.049 14.388 1.00 93.69 623 HIS A N 1
ATOM 4740 C CA . HIS A 1 623 ? -17.275 8.086 15.322 1.00 93.69 623 HIS A CA 1
ATOM 4741 C C . HIS A 1 623 ? -18.433 8.791 16.051 1.00 93.69 623 HIS A C 1
ATOM 4743 O O . HIS A 1 623 ? -19.350 9.310 15.415 1.00 93.69 623 HIS A O 1
ATOM 4749 N N . ASP A 1 624 ? -18.290 8.986 17.363 1.00 94.75 624 ASP A N 1
ATOM 4750 C CA . ASP A 1 624 ? -18.967 10.034 18.129 1.00 94.75 624 ASP A CA 1
ATOM 4751 C C . ASP A 1 624 ? -17.980 10.703 19.109 1.00 94.75 624 ASP A C 1
ATOM 4753 O O . ASP A 1 624 ? -17.040 10.090 19.616 1.00 94.75 624 ASP A O 1
ATOM 4757 N N . CYS A 1 625 ? -18.190 11.989 19.394 1.00 93.88 625 CYS A N 1
ATOM 4758 C CA . CYS A 1 625 ? -17.442 12.709 20.426 1.00 93.88 625 CYS A CA 1
ATOM 4759 C C . CYS A 1 625 ? -17.965 12.444 21.851 1.00 93.88 625 CYS A C 1
ATOM 4761 O O . CYS A 1 625 ? -17.295 12.820 22.807 1.00 93.88 625 CYS A O 1
ATOM 4763 N N . ASP A 1 626 ? -19.135 11.833 22.025 1.00 94.62 626 ASP A N 1
ATOM 4764 C CA . ASP A 1 626 ? -19.598 11.218 23.277 1.00 94.62 626 ASP A CA 1
ATOM 4765 C C . ASP A 1 626 ? -19.789 9.705 23.051 1.00 94.62 626 ASP A C 1
ATOM 4767 O O . ASP A 1 626 ? -20.924 9.223 23.020 1.00 94.62 626 ASP A O 1
ATOM 4771 N N . PRO A 1 627 ? -18.701 8.955 22.795 1.00 95.88 627 PRO A N 1
ATOM 4772 C CA . PRO A 1 627 ? -18.766 7.551 22.389 1.00 95.88 627 PRO A CA 1
ATOM 4773 C C . PRO A 1 627 ? -19.387 6.678 23.484 1.00 95.88 627 PRO A C 1
ATOM 4775 O O . PRO A 1 627 ? -19.375 7.043 24.662 1.00 95.88 627 PRO A O 1
ATOM 4778 N N . ASN A 1 628 ? -19.933 5.517 23.121 1.00 97.00 628 ASN A N 1
ATOM 4779 C CA . ASN A 1 628 ? -20.436 4.539 24.098 1.00 97.00 628 ASN A CA 1
ATOM 4780 C C . ASN A 1 628 ? -19.415 3.444 24.433 1.00 97.00 628 ASN A C 1
ATOM 4782 O O . ASN A 1 628 ? -19.609 2.710 25.403 1.00 97.00 628 ASN A O 1
ATOM 4786 N N . VAL A 1 629 ? -18.294 3.403 23.712 1.00 96.81 629 VAL A N 1
ATOM 4787 C CA . VAL A 1 629 ? -17.150 2.544 24.018 1.00 96.81 629 VAL A CA 1
ATOM 4788 C C . VAL A 1 629 ? -15.871 3.348 24.242 1.00 96.81 629 VAL A C 1
ATOM 4790 O O . VAL A 1 629 ? -15.719 4.479 23.783 1.00 96.81 629 VAL A O 1
ATOM 4793 N N . SER A 1 630 ? -14.954 2.758 24.994 1.00 93.88 630 SER A N 1
ATOM 4794 C CA . SER A 1 630 ? -13.535 3.112 25.036 1.00 93.88 630 SER A CA 1
ATOM 4795 C C . SER A 1 630 ? -12.723 1.942 24.498 1.00 93.88 630 SER A C 1
ATOM 4797 O O . SER A 1 630 ? -13.251 0.833 24.378 1.00 93.88 630 SER A O 1
ATOM 4799 N N . TRP A 1 631 ? -11.445 2.162 24.204 1.00 90.50 631 TRP A N 1
ATOM 4800 C CA . TRP A 1 631 ? -10.581 1.094 23.723 1.00 90.50 631 TRP A CA 1
ATOM 4801 C C . TRP A 1 631 ? -9.186 1.129 24.322 1.00 90.50 631 TRP A C 1
ATOM 4803 O O . TRP A 1 631 ? -8.701 2.187 24.712 1.00 90.50 631 TRP A O 1
ATOM 4813 N N . ASP A 1 632 ? -8.573 -0.049 24.376 1.00 86.69 632 ASP A N 1
ATOM 4814 C CA . ASP A 1 632 ? -7.178 -0.268 24.753 1.00 86.69 632 ASP A CA 1
ATOM 4815 C C . ASP A 1 632 ? -6.500 -1.155 23.698 1.00 86.69 632 ASP A C 1
ATOM 4817 O O . ASP A 1 632 ? -7.164 -1.981 23.057 1.00 86.69 632 ASP A O 1
ATOM 4821 N N . TRP A 1 633 ? -5.192 -0.967 23.493 1.00 82.69 633 TRP A N 1
ATOM 4822 C CA . TRP A 1 633 ? -4.419 -1.750 22.532 1.00 82.69 633 TRP A CA 1
ATOM 4823 C C . TRP A 1 633 ? -3.069 -2.214 23.092 1.00 82.69 633 TRP A C 1
ATOM 4825 O O . TRP A 1 633 ? -2.093 -1.464 23.160 1.00 82.69 633 TRP A O 1
ATOM 4835 N N . ALA A 1 634 ? -2.993 -3.514 23.386 1.00 71.69 634 ALA A N 1
ATOM 4836 C CA . ALA A 1 634 ? -1.788 -4.198 23.861 1.00 71.69 634 ALA A CA 1
ATOM 4837 C C . ALA A 1 634 ? -1.468 -5.459 23.025 1.00 71.69 634 ALA A C 1
ATOM 4839 O O . ALA A 1 634 ? -1.202 -6.538 23.554 1.00 71.69 634 ALA A O 1
ATOM 4840 N N . GLY A 1 635 ? -1.521 -5.333 21.692 1.00 72.62 635 GLY A N 1
ATOM 4841 C CA . GLY A 1 635 ? -1.365 -6.441 20.728 1.00 72.62 635 GLY A CA 1
ATOM 4842 C C . GLY A 1 635 ? -2.679 -7.122 20.332 1.00 72.62 635 GLY A C 1
ATOM 4843 O O . GLY A 1 635 ? -2.737 -7.864 19.358 1.00 72.62 635 GLY A O 1
ATOM 4844 N N . THR A 1 636 ? -3.751 -6.846 21.064 1.00 86.94 636 THR A N 1
ATOM 4845 C CA . THR A 1 636 ? -5.149 -7.135 20.718 1.00 86.94 636 THR A CA 1
ATOM 4846 C C . THR A 1 636 ? -5.932 -5.876 21.054 1.00 86.94 636 THR A C 1
ATOM 4848 O O . THR A 1 636 ? -5.630 -5.239 22.068 1.00 86.94 636 THR A O 1
ATOM 4851 N N . ILE A 1 637 ? -6.864 -5.474 20.192 1.00 90.94 637 ILE A N 1
ATOM 4852 C CA . ILE A 1 637 ? -7.696 -4.298 20.437 1.00 90.94 637 ILE A CA 1
ATOM 4853 C C . ILE A 1 637 ? -8.963 -4.716 21.172 1.00 90.94 637 ILE A C 1
ATOM 4855 O O . ILE A 1 637 ? -9.632 -5.677 20.788 1.00 90.94 637 ILE A O 1
ATOM 4859 N N . VAL A 1 638 ? -9.288 -4.007 22.249 1.00 94.62 638 VAL A N 1
ATOM 4860 C CA . VAL A 1 638 ? -10.468 -4.302 23.066 1.00 94.62 638 VAL A CA 1
ATOM 4861 C C . VAL A 1 638 ? -11.361 -3.077 23.106 1.00 94.62 638 VAL A C 1
ATOM 4863 O O . VAL A 1 638 ? -10.929 -2.032 23.579 1.00 94.62 638 VAL A O 1
ATOM 4866 N N . LEU A 1 639 ? -12.605 -3.206 22.640 1.00 96.38 639 LEU A N 1
ATOM 4867 C CA . LEU A 1 639 ? -13.658 -2.229 22.913 1.00 96.38 639 LEU A CA 1
ATOM 4868 C C . LEU A 1 639 ? -14.356 -2.607 24.219 1.00 96.38 639 LEU A C 1
ATOM 4870 O O . LEU A 1 639 ? -14.829 -3.734 24.365 1.00 96.38 639 LEU A O 1
ATOM 4874 N N . THR A 1 640 ? -14.492 -1.649 25.127 1.00 97.62 640 THR A N 1
ATOM 4875 C CA . THR A 1 640 ? -15.206 -1.811 26.399 1.00 97.62 640 THR A CA 1
ATOM 4876 C C . THR A 1 640 ? -16.318 -0.778 26.484 1.00 97.62 640 THR A C 1
ATOM 4878 O O . THR A 1 640 ? -16.096 0.402 26.210 1.00 97.62 640 THR A O 1
ATOM 4881 N N . ALA A 1 641 ? -17.522 -1.207 26.860 1.00 97.69 641 ALA A N 1
ATOM 4882 C CA . ALA A 1 641 ? -18.648 -0.305 27.060 1.00 97.69 641 ALA A CA 1
ATOM 4883 C C . ALA A 1 641 ? -18.344 0.664 28.207 1.00 97.69 641 ALA A C 1
ATOM 4885 O O . ALA A 1 641 ? -17.944 0.253 29.297 1.00 97.69 641 ALA A O 1
ATOM 4886 N N . ARG A 1 642 ? -18.531 1.964 27.974 1.00 95.75 642 ARG A N 1
ATOM 4887 C CA . ARG A 1 642 ? -18.152 2.980 28.959 1.00 95.75 642 ARG A CA 1
ATOM 4888 C C . ARG A 1 642 ? -19.022 2.903 30.206 1.00 95.75 642 ARG A C 1
ATOM 4890 O O . ARG A 1 642 ? -20.249 2.809 30.124 1.00 95.75 642 ARG A O 1
ATOM 4897 N N . GLU A 1 643 ? -18.364 3.033 31.354 1.00 94.69 643 GLU A N 1
ATOM 4898 C CA . GLU A 1 643 ? -19.011 3.209 32.657 1.00 94.69 643 GLU A CA 1
ATOM 4899 C C . GLU A 1 643 ? -19.602 4.606 32.837 1.00 94.69 643 GLU A C 1
ATOM 4901 O O . GLU A 1 643 ? -20.587 4.779 33.550 1.00 94.69 643 GLU A O 1
ATOM 4906 N N . GLU A 1 644 ? -19.048 5.589 32.128 1.00 90.94 644 GLU A N 1
ATOM 4907 C CA . GLU A 1 644 ? -19.486 6.979 32.167 1.00 90.94 644 GLU A CA 1
ATOM 4908 C C . GLU A 1 644 ? -19.443 7.602 30.766 1.00 90.94 644 GLU A C 1
ATOM 4910 O O . GLU A 1 644 ? -18.453 7.476 30.030 1.00 90.94 644 GLU A O 1
ATOM 4915 N N . ARG A 1 645 ? -20.517 8.311 30.411 1.00 88.75 645 ARG A N 1
ATOM 4916 C CA . ARG A 1 645 ? -20.644 9.121 29.190 1.00 88.75 645 ARG A CA 1
ATOM 4917 C C . ARG A 1 645 ? -21.035 10.545 29.567 1.00 88.75 645 ARG A C 1
ATOM 4919 O O . ARG A 1 645 ? -21.544 10.784 30.660 1.00 88.75 645 ARG A O 1
ATOM 4926 N N . MET A 1 646 ? -20.787 11.500 28.677 1.00 84.00 646 MET A N 1
ATOM 4927 C CA . MET A 1 646 ? -20.959 12.918 29.002 1.00 84.00 646 MET A CA 1
ATOM 4928 C C . MET A 1 646 ? -22.426 13.329 29.078 1.00 84.00 646 MET A C 1
ATOM 4930 O O . MET A 1 646 ? -22.808 14.087 29.965 1.00 84.00 646 MET A O 1
ATOM 4934 N N . ALA A 1 647 ? -23.243 12.873 28.128 1.00 82.12 647 ALA A N 1
ATOM 4935 C CA . ALA A 1 647 ? -24.640 13.287 28.019 1.00 82.12 647 ALA A CA 1
ATOM 4936 C C . ALA A 1 647 ? -25.625 12.115 27.904 1.00 82.12 647 ALA A C 1
ATOM 4938 O O . ALA A 1 647 ? -26.832 12.345 27.834 1.00 82.12 647 ALA A O 1
ATOM 4939 N N . GLN A 1 648 ? -25.134 10.876 27.861 1.00 85.50 648 GLN A N 1
ATOM 4940 C CA . GLN A 1 648 ? -25.945 9.677 27.656 1.00 85.50 648 GLN A CA 1
ATOM 4941 C C . GLN A 1 648 ? -25.756 8.652 28.790 1.00 85.50 648 GLN A C 1
ATOM 4943 O O . GLN A 1 648 ? -24.797 8.754 29.552 1.00 85.50 648 GLN A O 1
ATOM 4948 N N . PRO A 1 649 ? -26.660 7.665 28.937 1.00 89.00 649 PRO A N 1
ATOM 4949 C CA . PRO A 1 649 ? -26.487 6.580 29.900 1.00 89.00 649 PRO A CA 1
ATOM 4950 C C . PRO A 1 649 ? -25.270 5.699 29.586 1.00 89.00 649 PRO A C 1
ATOM 4952 O O . PRO A 1 649 ? -24.898 5.534 28.426 1.00 89.00 649 PRO A O 1
ATOM 4955 N N . ALA A 1 650 ? -24.691 5.108 30.629 1.00 93.44 650 ALA A N 1
ATOM 4956 C CA . ALA A 1 650 ? -23.617 4.124 30.528 1.00 93.44 650 ALA A CA 1
ATOM 4957 C C . ALA A 1 650 ? -24.088 2.788 29.923 1.00 93.44 650 ALA A C 1
ATOM 4959 O O . ALA A 1 650 ? -25.275 2.451 29.984 1.00 93.44 650 ALA A O 1
ATOM 4960 N N . GLY A 1 651 ? -23.139 1.995 29.417 1.00 93.94 651 GLY A N 1
ATOM 4961 C CA . GLY A 1 651 ? -23.434 0.753 28.699 1.00 93.94 651 GLY A CA 1
ATOM 4962 C C . GLY A 1 651 ? -23.990 0.991 27.290 1.00 93.94 651 GLY A C 1
ATOM 4963 O O . GLY A 1 651 ? -23.970 2.113 26.781 1.00 93.94 651 GLY A O 1
ATOM 4964 N N . VAL A 1 652 ? -24.476 -0.080 26.659 1.00 97.38 652 VAL A N 1
ATOM 4965 C CA . VAL A 1 652 ? -25.078 -0.044 25.314 1.00 97.38 652 VAL A CA 1
ATOM 4966 C C . VAL A 1 652 ? -26.351 -0.886 25.300 1.00 97.38 652 VAL A C 1
ATOM 4968 O O . VAL A 1 652 ? -26.365 -2.004 25.819 1.00 97.38 652 VAL A O 1
ATOM 4971 N N . LYS A 1 653 ? -27.438 -0.366 24.731 1.00 97.50 653 LYS A N 1
ATOM 4972 C CA . LYS A 1 653 ? -28.704 -1.100 24.594 1.00 97.50 653 LYS A CA 1
ATOM 4973 C C . LYS A 1 653 ? -28.776 -1.893 23.298 1.00 97.50 653 LYS A C 1
ATOM 4975 O O . LYS A 1 653 ? -28.200 -1.507 22.286 1.00 97.50 653 LYS A O 1
ATOM 4980 N N . ALA A 1 654 ? -29.528 -2.993 23.320 1.00 98.00 654 ALA A N 1
ATOM 4981 C CA . ALA A 1 654 ? -29.815 -3.755 22.110 1.00 98.00 654 ALA A CA 1
ATOM 4982 C C . ALA A 1 654 ? -30.403 -2.842 21.013 1.00 98.00 654 ALA A C 1
ATOM 4984 O O . ALA A 1 654 ? -31.361 -2.106 21.250 1.00 98.00 654 ALA A O 1
ATOM 4985 N N . GLY A 1 655 ? -29.834 -2.913 19.812 1.00 97.44 655 GLY A N 1
ATOM 4986 C CA . GLY A 1 655 ? -30.187 -2.087 18.658 1.00 97.44 655 GLY A CA 1
ATOM 4987 C C . GLY A 1 655 ? -29.408 -0.774 18.537 1.00 97.44 655 GLY A C 1
ATOM 4988 O O . GLY A 1 655 ? -29.491 -0.142 17.488 1.00 97.44 655 GLY A O 1
ATOM 4989 N N . GLU A 1 656 ? -28.645 -0.360 19.554 1.00 97.06 656 GLU A N 1
ATOM 4990 C CA . GLU A 1 656 ? -27.785 0.824 19.454 1.00 97.06 656 GLU A CA 1
ATOM 4991 C C . GLU A 1 656 ? -26.513 0.532 18.648 1.00 97.06 656 GLU A C 1
ATOM 4993 O O . GLU A 1 656 ? -25.962 -0.570 18.683 1.00 97.06 656 GLU A O 1
ATOM 4998 N N . GLU A 1 657 ? -26.031 1.546 17.932 1.00 97.56 657 GLU A N 1
ATOM 4999 C CA . GLU A 1 657 ? -24.736 1.500 17.257 1.00 97.56 657 GLU A CA 1
ATOM 5000 C C . GLU A 1 657 ? -23.594 1.581 18.280 1.00 97.56 657 GLU A C 1
ATOM 5002 O O . GLU A 1 657 ? -23.658 2.342 19.246 1.00 97.56 657 GLU A O 1
ATOM 5007 N N . ILE A 1 658 ? -22.533 0.812 18.065 1.00 98.06 658 ILE A N 1
ATOM 5008 C CA . ILE A 1 658 ? -21.265 0.916 18.780 1.00 98.06 658 ILE A CA 1
ATOM 5009 C C . ILE A 1 658 ? -20.510 2.117 18.206 1.00 98.06 658 ILE A C 1
ATOM 5011 O O . ILE A 1 658 ? -20.023 2.088 17.076 1.00 98.06 658 ILE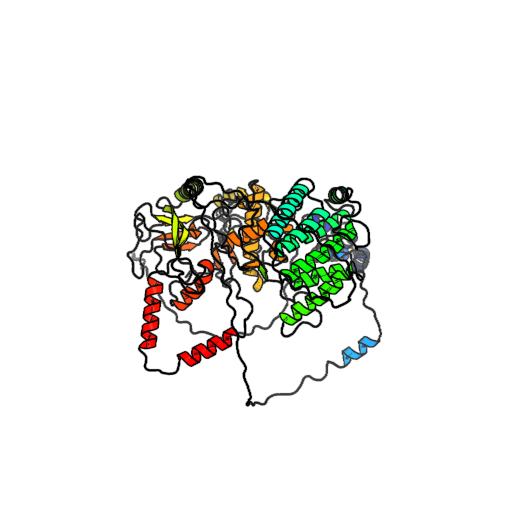 A O 1
ATOM 5015 N N . LEU A 1 659 ? -20.424 3.178 19.003 1.00 96.38 659 LEU A N 1
ATOM 5016 C CA . LEU A 1 659 ? -19.837 4.460 18.638 1.00 96.38 659 LEU A CA 1
ATOM 5017 C C . LEU A 1 659 ? -18.482 4.622 19.326 1.00 96.38 659 LEU A C 1
ATOM 5019 O O . LEU A 1 659 ? -18.404 4.738 20.552 1.00 96.38 659 LEU A O 1
ATOM 5023 N N . ASN A 1 660 ? -17.430 4.644 18.514 1.00 94.44 660 ASN A N 1
ATOM 5024 C CA . ASN A 1 660 ? -16.034 4.828 18.894 1.00 94.44 660 ASN A CA 1
ATOM 5025 C C . ASN A 1 660 ? -15.609 6.311 18.763 1.00 94.44 660 ASN A C 1
ATOM 5027 O O . ASN A 1 660 ? -16.395 7.160 18.354 1.00 94.44 660 ASN A O 1
ATOM 5031 N N . HIS A 1 661 ? -14.359 6.653 19.086 1.00 90.75 661 HIS A N 1
ATOM 5032 C CA . HIS A 1 661 ? -13.780 7.982 18.879 1.00 90.75 661 HIS A CA 1
ATOM 5033 C C . HIS A 1 661 ? -12.517 7.934 17.999 1.00 90.75 661 HIS A C 1
ATOM 5035 O O . HIS A 1 661 ? -11.682 7.043 18.137 1.00 90.75 661 HIS A O 1
ATOM 5041 N N . TYR A 1 662 ? -12.340 8.924 17.118 1.00 88.25 662 TYR A N 1
ATOM 5042 C CA . TYR A 1 662 ? -11.201 9.021 16.177 1.00 88.25 662 TYR A CA 1
ATOM 5043 C C . TYR A 1 662 ? -10.264 10.184 16.529 1.00 88.25 662 TYR A C 1
ATOM 5045 O O . TYR A 1 662 ? -9.256 10.417 15.874 1.00 88.25 662 TYR A O 1
ATOM 5053 N N . CYS A 1 663 ? -10.617 10.936 17.567 1.00 88.38 663 CYS A N 1
ATOM 5054 C CA . CYS A 1 663 ? -9.866 12.062 18.089 1.00 88.38 663 CYS A CA 1
ATOM 5055 C C . CYS A 1 663 ? -9.906 12.009 19.617 1.00 88.38 663 CYS A C 1
ATOM 5057 O O . CYS A 1 663 ? -10.760 11.334 20.200 1.00 88.38 663 CYS A O 1
ATOM 5059 N N . ASP A 1 664 ? -9.037 12.776 20.268 1.00 89.12 664 ASP A N 1
ATOM 5060 C CA . ASP A 1 664 ? -9.116 12.960 21.712 1.00 89.12 664 ASP A CA 1
ATOM 5061 C C . ASP A 1 664 ? -10.407 13.714 22.082 1.00 89.12 664 ASP A C 1
ATOM 5063 O O . ASP A 1 664 ? -10.598 14.892 21.770 1.00 89.12 664 ASP A O 1
ATOM 5067 N N . ILE A 1 665 ? -11.321 13.015 22.756 1.00 91.56 665 ILE A N 1
ATOM 5068 C CA . ILE A 1 665 ? -12.632 13.541 23.150 1.00 91.56 665 ILE A CA 1
ATOM 5069 C C . ILE A 1 665 ? -12.554 14.593 24.266 1.00 91.56 665 ILE A C 1
ATOM 5071 O O . ILE A 1 665 ? -13.566 15.229 24.571 1.00 91.56 665 ILE A O 1
ATOM 5075 N N . ARG A 1 666 ? -11.389 14.790 24.889 1.00 91.06 666 ARG A N 1
ATOM 5076 C CA . ARG A 1 666 ? -11.168 15.818 25.916 1.00 91.06 666 ARG A CA 1
ATOM 5077 C C . ARG A 1 666 ? -10.955 17.202 25.303 1.00 91.06 666 ARG A C 1
ATOM 5079 O O . ARG A 1 666 ? -11.168 18.198 25.988 1.00 91.06 666 ARG A O 1
ATOM 5086 N N . LEU A 1 667 ? -10.568 17.263 24.028 1.00 93.06 667 LEU A N 1
ATOM 5087 C CA . LEU A 1 667 ? -10.294 18.516 23.329 1.00 93.06 667 LEU A CA 1
ATOM 5088 C C . LEU A 1 667 ? -11.570 19.350 23.103 1.00 93.06 667 LEU A C 1
ATOM 5090 O O . LEU A 1 667 ? -12.668 18.781 23.032 1.00 93.06 667 LEU A O 1
ATOM 5094 N N . PRO A 1 668 ? -11.450 20.679 22.925 1.00 94.25 668 PRO A N 1
ATOM 5095 C CA . PRO A 1 668 ? -12.543 21.549 22.489 1.00 94.25 668 PRO A CA 1
ATOM 5096 C C . PRO A 1 668 ? -13.115 21.164 21.116 1.00 94.25 668 PRO A C 1
ATOM 5098 O O . PRO A 1 668 ? -12.443 20.552 20.288 1.00 94.25 668 PRO A O 1
ATOM 5101 N N . VAL A 1 669 ? -14.364 21.559 20.839 1.00 93.81 669 VAL A N 1
ATOM 5102 C CA . VAL A 1 669 ? -15.089 21.165 19.613 1.00 93.81 669 VAL A CA 1
ATOM 5103 C C . VAL A 1 669 ? -14.367 21.530 18.313 1.00 93.81 669 VAL A C 1
ATOM 5105 O O . VAL A 1 669 ? -14.391 20.733 17.374 1.00 93.81 669 VAL A O 1
ATOM 5108 N N . ALA A 1 670 ? -13.714 22.694 18.253 1.00 91.06 670 ALA A N 1
ATOM 5109 C CA . ALA A 1 670 ? -12.974 23.136 17.071 1.00 91.06 670 ALA A CA 1
ATOM 5110 C C . ALA A 1 670 ? -11.801 22.191 16.765 1.00 91.06 670 ALA A C 1
ATOM 5112 O O . ALA A 1 670 ? -11.689 21.689 15.650 1.00 91.06 670 ALA A O 1
ATOM 5113 N N . GLU A 1 671 ? -11.005 21.863 17.784 1.00 92.06 671 GLU A N 1
ATOM 5114 C CA . GLU A 1 671 ? -9.869 20.949 17.658 1.00 92.06 671 GLU A CA 1
ATOM 5115 C C . GLU A 1 671 ? -10.328 19.522 17.341 1.00 92.06 671 GLU A C 1
ATOM 5117 O O . GLU A 1 671 ? -9.783 18.888 16.440 1.00 92.06 671 GLU A O 1
ATOM 5122 N N . ARG A 1 672 ? -11.384 19.018 17.999 1.00 93.12 672 ARG A N 1
ATOM 5123 C CA . ARG A 1 672 ? -11.936 17.689 17.671 1.00 93.12 672 ARG A CA 1
ATOM 5124 C C . ARG A 1 672 ? -12.373 17.598 16.212 1.00 93.12 672 ARG A C 1
ATOM 5126 O O . ARG A 1 672 ? -12.116 16.589 15.559 1.00 93.12 672 ARG A O 1
ATOM 5133 N N . ARG A 1 673 ? -13.029 18.642 15.693 1.00 91.50 673 ARG A N 1
ATOM 5134 C CA . ARG A 1 673 ? -13.459 18.708 14.291 1.00 91.50 673 ARG A CA 1
ATOM 5135 C C . ARG A 1 673 ? -12.283 18.771 13.333 1.00 91.50 673 ARG A C 1
ATOM 5137 O O . ARG A 1 673 ? -12.343 18.091 12.319 1.00 91.50 673 ARG A O 1
ATOM 5144 N N . GLU A 1 674 ? -11.240 19.532 13.650 1.00 88.81 674 GLU A N 1
ATOM 5145 C CA . GLU A 1 674 ? -10.016 19.577 12.846 1.00 88.81 674 GLU A CA 1
ATOM 5146 C C . GLU A 1 674 ? -9.362 18.191 12.760 1.00 88.81 674 GLU A C 1
ATOM 5148 O O . GLU A 1 674 ? -9.106 17.698 11.663 1.00 88.81 674 GLU A O 1
ATOM 5153 N N . TRP A 1 675 ? -9.171 17.526 13.902 1.00 83.94 675 TRP A N 1
ATOM 5154 C CA . TRP A 1 675 ? -8.547 16.202 13.969 1.00 83.94 675 TRP A CA 1
ATOM 5155 C C . TRP A 1 675 ? -9.363 15.114 13.268 1.00 83.94 675 TRP A C 1
ATOM 5157 O O . TRP A 1 675 ? -8.809 14.312 12.522 1.00 83.94 675 TRP A O 1
ATOM 5167 N N . ALA A 1 676 ? -10.680 15.085 13.479 1.00 86.56 676 ALA A N 1
ATOM 5168 C CA . ALA A 1 676 ? -11.542 14.065 12.887 1.00 86.56 676 ALA A CA 1
ATOM 5169 C C . ALA A 1 676 ? -11.901 14.349 11.415 1.00 86.56 676 ALA A C 1
ATOM 5171 O O . ALA A 1 676 ? -12.428 13.464 10.746 1.00 86.56 676 ALA A O 1
ATOM 5172 N N . SER A 1 677 ? -11.621 15.551 10.890 1.00 83.12 677 SER A N 1
ATOM 5173 C CA . SER A 1 677 ? -12.059 15.941 9.542 1.00 83.12 677 SER A CA 1
ATOM 5174 C C . SER A 1 677 ? -11.474 15.074 8.436 1.00 83.12 677 SER A C 1
ATOM 5176 O O . SER A 1 677 ? -12.153 14.866 7.437 1.00 83.12 677 SER A O 1
ATOM 5178 N N . GLY A 1 678 ? -10.239 14.594 8.599 1.00 78.12 678 GLY A N 1
ATOM 5179 C CA . GLY A 1 678 ? -9.608 13.680 7.647 1.00 78.12 678 GLY A CA 1
ATOM 5180 C C . GLY A 1 678 ? -10.413 12.387 7.489 1.00 78.12 678 GLY A C 1
ATOM 5181 O O . GLY A 1 678 ? -11.033 12.200 6.447 1.00 78.12 678 GLY A O 1
ATOM 5182 N N . PRO A 1 679 ? -10.478 11.527 8.524 1.00 78.56 679 PRO A N 1
ATOM 5183 C CA . PRO A 1 679 ? -11.169 10.237 8.435 1.00 78.56 679 PRO A CA 1
ATOM 5184 C C . PRO A 1 679 ? -12.692 10.339 8.244 1.00 78.56 679 PRO A C 1
ATOM 5186 O O . PRO A 1 679 ? -13.306 9.390 7.770 1.00 78.56 679 PRO A O 1
ATOM 5189 N N . LEU A 1 680 ? -13.322 11.462 8.611 1.00 82.62 680 LEU A N 1
ATOM 5190 C CA . LEU A 1 680 ? -14.763 11.668 8.412 1.00 82.62 680 LEU A CA 1
ATOM 5191 C C . LEU A 1 680 ? -15.121 12.318 7.066 1.00 82.62 680 LEU A C 1
ATOM 5193 O O . LEU A 1 680 ? -16.300 12.377 6.722 1.00 82.62 680 LEU A O 1
ATOM 5197 N N . GLY A 1 681 ? -14.147 12.869 6.336 1.00 78.50 681 GLY A N 1
ATOM 5198 C CA . GLY A 1 681 ? -14.398 13.699 5.153 1.00 78.50 681 GLY A CA 1
ATOM 5199 C C . GLY A 1 681 ? -14.980 15.089 5.464 1.00 78.50 681 GLY A C 1
ATOM 5200 O O . GLY A 1 681 ? -15.423 15.797 4.564 1.00 78.50 681 GLY A O 1
ATOM 5201 N N . GLY A 1 682 ? -15.000 15.508 6.734 1.00 83.69 682 GLY A N 1
ATOM 5202 C CA . GLY A 1 682 ? -15.470 16.826 7.162 1.00 83.69 682 GLY A CA 1
ATOM 5203 C C . GLY A 1 682 ? -15.762 16.914 8.663 1.00 83.69 682 GLY A C 1
ATOM 5204 O O . GLY A 1 682 ? -15.460 16.011 9.440 1.00 83.69 682 GLY A O 1
ATOM 5205 N N . TRP A 1 683 ? -16.361 18.022 9.107 1.00 89.69 683 TRP A N 1
ATOM 5206 C CA . TRP A 1 683 ? -16.592 18.252 10.537 1.00 89.69 683 TRP A CA 1
ATOM 5207 C C . TRP A 1 683 ? -17.605 17.286 11.146 1.00 89.69 683 TRP A C 1
ATOM 5209 O O . TRP A 1 683 ? -18.707 17.109 10.634 1.00 89.69 683 TRP A O 1
ATOM 5219 N N . CYS A 1 684 ? -17.277 16.758 12.325 1.00 90.75 684 CYS A N 1
ATOM 5220 C CA . CYS A 1 684 ? -18.191 15.932 13.103 1.00 90.75 684 CYS A CA 1
ATOM 5221 C C . CYS A 1 684 ? -19.497 16.679 13.448 1.00 90.75 684 CYS A C 1
ATOM 5223 O O . CYS A 1 684 ? -19.498 17.801 13.981 1.00 90.75 684 CYS A O 1
ATOM 5225 N N . MET A 1 685 ? -20.616 15.999 13.179 1.00 90.25 685 MET A N 1
ATOM 5226 C CA . MET A 1 685 ? -21.988 16.489 13.351 1.00 90.25 685 MET A CA 1
ATOM 5227 C C . MET A 1 685 ? -22.773 15.724 14.427 1.00 90.25 685 MET A C 1
ATOM 5229 O O . MET A 1 685 ? -24.012 15.755 14.423 1.00 90.25 685 MET A O 1
ATOM 5233 N N . CYS A 1 686 ? -22.080 15.061 15.359 1.00 91.69 686 CYS A N 1
ATOM 5234 C CA . CYS A 1 686 ? -22.717 14.406 16.499 1.00 91.69 686 CYS A CA 1
ATOM 5235 C C . CYS A 1 686 ? -23.425 15.416 17.421 1.00 91.69 686 CYS A C 1
ATOM 5237 O O . CYS A 1 686 ? -23.201 16.633 17.353 1.00 91.69 686 CYS A O 1
ATOM 5239 N N . ALA A 1 687 ? -24.290 14.912 18.305 1.00 91.69 687 ALA A N 1
ATOM 5240 C CA . ALA A 1 687 ? -25.082 15.749 19.206 1.00 91.69 687 ALA A CA 1
ATOM 5241 C C . ALA A 1 687 ? -24.205 16.637 20.107 1.00 91.69 687 ALA A C 1
ATOM 5243 O O . ALA A 1 687 ? -24.518 17.814 20.300 1.00 91.69 687 ALA A O 1
ATOM 5244 N N . ARG A 1 688 ? -23.078 16.103 20.600 1.00 92.44 688 ARG A N 1
ATOM 5245 C CA . ARG A 1 688 ? -22.120 16.850 21.425 1.00 92.44 688 ARG A CA 1
ATOM 5246 C C . ARG A 1 688 ? -21.489 18.011 20.656 1.00 92.44 688 ARG A C 1
ATOM 5248 O O . ARG A 1 688 ? -21.559 19.141 21.122 1.00 92.44 688 ARG A O 1
ATOM 5255 N N . CYS A 1 689 ? -20.937 17.759 19.468 1.00 92.25 689 CYS A N 1
ATOM 5256 C CA . CYS A 1 689 ? -20.315 18.805 18.650 1.00 92.25 689 CYS A CA 1
ATOM 5257 C C . CYS A 1 689 ? -21.309 19.897 18.243 1.00 92.25 689 CYS A C 1
ATOM 5259 O O . CYS A 1 689 ? -20.968 21.074 18.270 1.00 92.25 689 CYS A O 1
ATOM 5261 N N . LYS A 1 690 ? -22.551 19.531 17.905 1.00 91.38 690 LYS A N 1
ATOM 5262 C CA . LYS A 1 690 ? -23.609 20.507 17.597 1.00 91.38 690 LYS A CA 1
ATOM 5263 C C . LYS A 1 690 ? -23.966 21.391 18.791 1.00 91.38 690 LYS A C 1
ATOM 5265 O O . LYS A 1 690 ? -24.252 22.566 18.593 1.00 91.38 690 LYS A O 1
ATOM 5270 N N . ARG A 1 691 ? -23.992 20.829 20.002 1.00 92.06 691 ARG A N 1
ATOM 5271 C CA . ARG A 1 691 ? -24.277 21.575 21.233 1.00 92.06 691 ARG A CA 1
ATOM 5272 C C . ARG A 1 691 ? -23.130 22.523 21.580 1.00 92.06 691 ARG A C 1
ATOM 5274 O O . ARG A 1 691 ? -23.360 23.720 21.668 1.00 92.06 691 ARG A O 1
ATOM 5281 N N . GLU A 1 692 ? -21.910 22.000 21.683 1.00 91.94 692 GLU A N 1
ATOM 5282 C CA . GLU A 1 692 ? -20.732 22.789 22.075 1.00 91.94 692 GLU A CA 1
ATOM 5283 C C . GLU A 1 692 ? -20.402 23.899 21.067 1.00 91.94 692 GLU A C 1
ATOM 5285 O O . GLU A 1 692 ? -19.983 24.979 21.465 1.00 91.94 692 GLU A O 1
ATOM 5290 N N . ALA A 1 693 ? -20.628 23.674 19.766 1.00 88.44 693 ALA A N 1
ATOM 5291 C CA . ALA A 1 693 ? -20.433 24.717 18.758 1.00 88.44 693 ALA A CA 1
ATOM 5292 C C . ALA A 1 693 ? -21.407 25.894 18.940 1.00 88.44 693 ALA A C 1
ATOM 5294 O O . ALA A 1 693 ? -20.987 27.042 18.868 1.00 88.44 693 ALA A O 1
ATOM 5295 N N . LYS A 1 694 ? -22.684 25.618 19.247 1.00 87.31 694 LYS A N 1
ATOM 5296 C CA . LYS A 1 694 ? -23.683 26.666 19.523 1.00 87.31 694 LYS A CA 1
ATOM 5297 C C . LYS A 1 694 ? -23.380 27.431 20.810 1.00 87.31 694 LYS A C 1
ATOM 5299 O O . LYS A 1 694 ? -23.603 28.632 20.878 1.00 87.31 694 LYS A O 1
ATOM 5304 N N . GLU A 1 695 ? -22.895 26.732 21.834 1.00 82.06 695 GLU A N 1
ATOM 5305 C CA . GLU A 1 695 ? -22.486 27.349 23.101 1.00 82.06 695 GLU A CA 1
ATOM 5306 C C . GLU A 1 695 ? -21.274 28.278 22.912 1.00 82.06 695 GLU A C 1
ATOM 5308 O O . GLU A 1 695 ? -21.222 29.333 23.539 1.00 82.06 695 GLU A O 1
ATOM 5313 N N . GLY A 1 696 ? -20.342 27.924 22.016 1.00 67.75 696 GLY A N 1
ATOM 5314 C CA . GLY A 1 696 ? -19.220 28.780 21.621 1.00 67.75 696 GLY A CA 1
ATOM 5315 C C . GLY A 1 696 ? -19.656 30.050 20.882 1.00 67.75 696 GLY A C 1
ATOM 5316 O O . GLY A 1 696 ? -19.225 31.136 21.252 1.00 67.75 696 GLY A O 1
ATOM 5317 N N . GLU A 1 697 ? -20.573 29.930 19.915 1.00 58.41 697 GLU A N 1
ATOM 5318 C CA . GLU A 1 697 ? -21.137 31.076 19.175 1.00 58.41 697 GLU A CA 1
ATOM 5319 C C . GLU A 1 697 ? -21.862 32.065 20.114 1.00 58.41 697 GLU A C 1
ATOM 5321 O O . GLU A 1 697 ? -21.691 33.277 20.013 1.00 58.41 697 GLU A O 1
ATOM 5326 N N . TRP A 1 698 ? -22.624 31.564 21.095 1.00 43.75 698 TRP A N 1
ATOM 5327 C CA . TRP A 1 698 ? -23.355 32.411 22.051 1.00 43.75 698 TRP A CA 1
ATOM 5328 C C . TRP A 1 698 ? -22.445 33.084 23.091 1.00 43.75 698 TRP A C 1
ATOM 5330 O O . TRP A 1 698 ? -22.810 34.120 23.651 1.00 43.75 698 TRP A O 1
ATOM 5340 N N . ALA A 1 699 ? -21.272 32.508 23.371 1.00 45.78 699 ALA A N 1
ATOM 5341 C CA . ALA A 1 699 ? -20.273 33.108 24.251 1.00 45.78 699 ALA A CA 1
ATOM 5342 C C . ALA A 1 699 ? -19.504 34.253 23.564 1.00 45.78 699 ALA A C 1
ATOM 5344 O O . ALA A 1 699 ? -19.141 35.217 24.238 1.00 45.78 699 ALA A O 1
ATOM 5345 N N . GLU A 1 700 ? -19.302 34.178 22.244 1.00 44.81 700 GLU A N 1
ATOM 5346 C CA . GLU A 1 700 ? -18.684 35.248 21.447 1.00 44.81 700 GLU A CA 1
ATOM 5347 C C . GLU A 1 700 ? -19.648 36.423 21.203 1.00 44.81 700 GLU A C 1
ATOM 5349 O O . GLU A 1 700 ? -19.241 37.578 21.316 1.00 44.81 700 GLU A O 1
ATOM 5354 N N . GLU A 1 701 ? -20.946 36.167 21.001 1.00 42.22 701 GLU A N 1
ATOM 5355 C CA . GLU A 1 701 ? -21.962 37.229 20.861 1.00 42.22 701 GLU A CA 1
ATOM 5356 C C . GLU A 1 701 ? -22.307 37.944 22.190 1.00 42.22 701 GLU A C 1
ATOM 5358 O O . GLU A 1 701 ? -22.852 39.051 22.188 1.00 42.22 701 GLU A O 1
ATOM 5363 N N . GLY A 1 702 ? -21.990 37.337 23.341 1.00 40.91 702 GLY A N 1
ATOM 5364 C CA . GLY A 1 702 ? -22.287 37.864 24.681 1.00 40.91 702 GLY A CA 1
ATOM 5365 C C . GLY A 1 702 ? -21.204 38.757 25.306 1.00 40.91 702 GLY A C 1
ATOM 5366 O O . GLY A 1 702 ? -21.402 39.259 26.416 1.00 40.91 702 GLY A O 1
ATOM 5367 N N . GLY A 1 703 ? -20.063 38.950 24.637 1.00 38.47 703 GLY A N 1
ATOM 5368 C CA . GLY A 1 703 ? -18.964 39.794 25.107 1.00 38.47 703 GLY A CA 1
ATOM 5369 C C . GLY A 1 703 ? -18.958 41.161 24.426 1.00 38.47 703 GLY A C 1
ATOM 5370 O O . GLY A 1 703 ? -18.732 41.261 23.225 1.00 38.47 703 GLY A O 1
ATOM 5371 N N . GLU A 1 704 ? -19.155 42.243 25.185 1.00 44.59 704 GLU A N 1
ATOM 5372 C CA . GLU A 1 704 ? -18.871 43.601 24.703 1.00 44.59 704 GLU A CA 1
ATOM 5373 C C . GLU A 1 704 ? -17.409 43.693 24.229 1.00 44.59 704 GLU A C 1
ATOM 5375 O O . GLU A 1 704 ? -16.477 43.746 25.030 1.00 44.59 704 GLU A O 1
ATOM 5380 N N . GLY A 1 705 ? -17.206 43.706 22.911 1.00 34.91 705 GLY A N 1
ATOM 5381 C CA . GLY A 1 705 ? -15.876 43.751 22.315 1.00 34.91 705 GLY A CA 1
ATOM 5382 C C . GLY A 1 705 ? -15.907 43.876 20.798 1.00 34.91 705 GLY A C 1
ATOM 5383 O O . GLY A 1 705 ? -15.408 43.007 20.091 1.00 34.91 705 GLY A O 1
ATOM 5384 N N . GLN A 1 706 ? -16.471 44.973 20.285 1.00 42.53 706 GLN A N 1
ATOM 5385 C CA . GLN A 1 706 ? -16.271 45.390 18.894 1.00 42.53 706 GLN A CA 1
ATOM 5386 C C . GLN A 1 706 ? -14.762 45.432 18.584 1.00 42.53 706 GLN A C 1
ATOM 5388 O O . GLN A 1 706 ? -14.054 46.295 19.102 1.00 42.53 706 GLN A O 1
ATOM 5393 N N . GLY A 1 707 ? -14.268 44.515 17.743 1.00 40.56 707 GLY A N 1
ATOM 5394 C CA . GLY A 1 707 ? -12.920 44.610 17.166 1.00 40.56 707 GLY A CA 1
ATOM 5395 C C . GLY A 1 707 ? -12.133 43.313 16.958 1.00 40.56 707 GLY A C 1
ATOM 5396 O O . GLY A 1 707 ? -11.085 43.383 16.321 1.00 40.56 707 GLY A O 1
ATOM 5397 N N . VAL A 1 708 ? -12.591 42.152 17.443 1.00 43.56 708 VAL A N 1
ATOM 5398 C CA . VAL A 1 708 ? -11.797 40.902 17.364 1.00 43.56 708 VAL A CA 1
ATOM 5399 C C . VAL A 1 708 ? -12.042 40.116 16.064 1.00 43.56 708 VAL A C 1
ATOM 5401 O O . VAL A 1 708 ? -11.089 39.607 15.477 1.00 43.56 708 VAL A O 1
ATOM 5404 N N . GLU A 1 709 ? -13.269 40.100 15.532 1.00 39.19 709 GLU A N 1
ATOM 5405 C CA . GLU A 1 709 ? -13.603 39.364 14.293 1.00 39.19 709 GLU A CA 1
ATOM 5406 C C . GLU A 1 709 ? -12.847 39.874 13.058 1.00 39.19 709 GLU A C 1
ATOM 5408 O O . GLU A 1 709 ? -12.327 39.077 12.281 1.00 39.19 709 GLU A O 1
ATOM 5413 N N . ALA A 1 710 ? -12.677 41.193 12.920 1.00 41.00 710 ALA A N 1
ATOM 5414 C CA . ALA A 1 710 ? -11.925 41.769 11.803 1.00 41.00 710 ALA A CA 1
ATOM 5415 C C . ALA A 1 710 ? -10.425 41.416 11.854 1.00 41.00 710 ALA A C 1
ATOM 5417 O O . ALA A 1 710 ? -9.784 41.283 10.813 1.00 41.00 710 ALA A O 1
ATOM 5418 N N . GLN A 1 711 ? -9.862 41.230 13.054 1.00 42.84 711 GLN A N 1
ATOM 5419 C CA . GLN A 1 711 ? -8.456 40.855 13.231 1.00 42.84 711 GLN A CA 1
ATOM 5420 C C . GLN A 1 711 ? -8.227 39.361 12.971 1.00 42.84 711 GLN A C 1
ATOM 5422 O O . GLN A 1 711 ? -7.217 38.999 12.366 1.00 42.84 711 GLN A O 1
ATOM 5427 N N . LEU A 1 712 ? -9.175 38.501 13.359 1.00 44.25 712 LEU A N 1
ATOM 5428 C CA . LEU A 1 712 ? -9.116 37.062 13.088 1.00 44.25 712 LEU A CA 1
ATOM 5429 C C . LEU A 1 712 ? -9.363 36.741 11.604 1.00 44.25 712 LEU A C 1
ATOM 5431 O O . LEU A 1 712 ? -8.676 35.879 11.054 1.00 44.25 712 LEU A O 1
ATOM 5435 N N . GLU A 1 713 ? -10.258 37.466 10.921 1.00 42.91 713 GLU A N 1
ATOM 5436 C CA . GLU A 1 713 ? -10.446 37.338 9.468 1.00 42.91 713 GLU A CA 1
ATOM 5437 C C . GLU A 1 713 ? -9.218 37.807 8.675 1.00 42.91 713 GLU A C 1
ATOM 5439 O O . GLU A 1 713 ? -8.815 37.147 7.713 1.00 42.91 713 GLU A O 1
ATOM 5444 N N . GLU A 1 714 ? -8.570 38.901 9.089 1.00 41.06 714 GLU A N 1
ATOM 5445 C CA . GLU A 1 714 ? -7.352 39.397 8.439 1.00 41.06 714 GLU A CA 1
ATOM 5446 C C . GLU A 1 714 ? -6.160 38.444 8.665 1.00 41.06 714 GLU A C 1
ATOM 5448 O O . GLU A 1 714 ? -5.367 38.195 7.750 1.00 41.06 714 GLU A O 1
ATOM 5453 N N . GLU A 1 715 ? -6.061 37.815 9.841 1.00 40.41 715 GLU A N 1
ATOM 5454 C CA . GLU A 1 715 ? -5.024 36.825 10.146 1.00 40.41 715 GLU A CA 1
ATOM 5455 C C . GLU A 1 715 ? -5.265 35.470 9.445 1.00 40.41 715 GLU A C 1
ATOM 5457 O O . GLU A 1 715 ? -4.318 34.854 8.939 1.00 40.41 715 GLU A O 1
ATOM 5462 N N . ALA A 1 716 ? -6.524 35.035 9.315 1.00 42.78 716 ALA A N 1
ATOM 5463 C CA . ALA A 1 716 ? -6.918 33.858 8.536 1.00 42.78 716 ALA A CA 1
ATOM 5464 C C . ALA A 1 716 ? -6.706 34.064 7.023 1.00 42.78 716 ALA A C 1
ATOM 5466 O O . ALA A 1 716 ? -6.202 33.171 6.333 1.00 42.78 716 ALA A O 1
ATOM 5467 N N . ALA A 1 717 ? -6.994 35.261 6.501 1.00 42.56 717 ALA A N 1
ATOM 5468 C CA . ALA A 1 717 ? -6.702 35.636 5.117 1.00 42.56 717 ALA A CA 1
ATOM 5469 C C . ALA A 1 717 ? -5.187 35.689 4.840 1.00 42.56 717 ALA A C 1
ATOM 5471 O O . ALA A 1 717 ? -4.723 35.270 3.775 1.00 42.56 717 ALA A O 1
ATOM 5472 N N . ARG A 1 718 ? -4.387 36.125 5.822 1.00 42.59 718 ARG A N 1
ATOM 5473 C CA . ARG A 1 718 ? -2.919 36.150 5.731 1.00 42.59 718 ARG A CA 1
ATOM 5474 C C . ARG A 1 718 ? -2.292 34.750 5.780 1.00 42.59 718 ARG A C 1
ATOM 5476 O O . ARG A 1 718 ? -1.256 34.540 5.148 1.00 42.59 718 ARG A O 1
ATOM 5483 N N . LYS A 1 719 ? -2.927 33.787 6.463 1.00 41.59 719 LYS A N 1
ATOM 5484 C CA . LYS A 1 719 ? -2.548 32.359 6.459 1.00 41.59 719 LYS A CA 1
ATOM 5485 C C . LYS A 1 719 ? -2.991 31.625 5.181 1.00 41.59 719 LYS A C 1
ATOM 5487 O O . LYS A 1 719 ? -2.265 30.752 4.720 1.00 41.59 719 LYS A O 1
ATOM 5492 N N . ARG A 1 720 ? -4.097 32.031 4.539 1.00 42.78 720 ARG A N 1
ATOM 5493 C CA . ARG A 1 720 ? -4.558 31.480 3.241 1.00 42.78 720 ARG A CA 1
ATOM 5494 C C . ARG A 1 720 ? -3.598 31.729 2.067 1.00 42.78 720 ARG A C 1
ATOM 5496 O O . ARG A 1 720 ? -3.513 30.893 1.177 1.00 42.78 720 ARG A O 1
ATOM 5503 N N . ASN A 1 721 ? -2.852 32.837 2.072 1.00 36.91 721 ASN A N 1
ATOM 5504 C CA . ASN A 1 721 ? -1.961 33.231 0.963 1.00 36.91 721 ASN A CA 1
ATOM 5505 C C . ASN A 1 721 ? -0.505 32.745 1.088 1.00 36.91 721 ASN A C 1
ATOM 5507 O O . ASN A 1 721 ? 0.352 33.115 0.286 1.00 36.91 721 ASN A O 1
ATOM 5511 N N . LYS A 1 722 ? -0.209 31.897 2.074 1.00 37.34 722 LYS A N 1
ATOM 5512 C CA . LYS A 1 722 ? 1.038 31.134 2.151 1.00 37.34 722 LYS A CA 1
ATOM 5513 C C . LYS A 1 722 ? 0.669 29.696 2.456 1.00 37.34 722 LYS A C 1
ATOM 5515 O O . LYS A 1 722 ? 0.738 29.301 3.610 1.00 37.34 722 LYS A O 1
ATOM 5520 N N . ALA A 1 723 ? 0.254 28.943 1.440 1.00 29.08 723 ALA A N 1
ATOM 5521 C CA . ALA A 1 723 ? 0.128 27.500 1.577 1.00 29.08 723 ALA A CA 1
ATOM 5522 C C . ALA A 1 723 ? 1.523 26.935 1.912 1.00 29.08 723 ALA A C 1
ATOM 5524 O O . ALA A 1 723 ? 2.418 27.003 1.063 1.00 29.08 723 ALA A O 1
ATOM 5525 N N . PRO A 1 724 ? 1.760 26.427 3.135 1.00 31.08 724 PRO A N 1
ATOM 5526 C CA . PRO A 1 724 ? 2.842 25.481 3.333 1.00 31.08 724 PRO A CA 1
ATOM 5527 C C . PRO A 1 724 ? 2.468 24.180 2.596 1.00 31.08 724 PRO A C 1
ATOM 5529 O O . PRO A 1 724 ? 1.312 24.022 2.183 1.00 31.08 724 PRO A O 1
ATOM 5532 N N . PRO A 1 725 ? 3.410 23.241 2.397 1.00 30.56 725 PRO A N 1
ATOM 5533 C CA . PRO A 1 725 ? 3.045 21.904 1.934 1.00 30.56 725 PRO A CA 1
ATOM 5534 C C . PRO A 1 725 ? 1.891 21.349 2.790 1.00 30.56 725 PRO A C 1
ATOM 5536 O O . PRO A 1 725 ? 1.807 21.696 3.976 1.00 30.56 725 PRO A O 1
ATOM 5539 N N . PRO A 1 726 ? 0.992 20.530 2.210 1.00 31.03 726 PRO A N 1
ATOM 5540 C CA . PRO A 1 726 ? -0.065 19.901 2.988 1.00 31.03 726 PRO A CA 1
ATOM 5541 C C . PRO A 1 726 ? 0.578 19.202 4.194 1.00 31.03 726 PRO A C 1
ATOM 5543 O O . PRO A 1 726 ? 1.615 18.550 4.024 1.00 31.03 726 PRO A O 1
ATOM 5546 N N . PRO A 1 727 ? 0.039 19.373 5.414 1.00 26.77 727 PRO A N 1
ATOM 5547 C CA . PRO A 1 727 ? 0.517 18.592 6.541 1.00 26.77 727 PRO A CA 1
ATOM 5548 C C . PRO A 1 727 ? 0.389 17.112 6.178 1.00 26.77 727 PRO A C 1
ATOM 5550 O O . PRO A 1 727 ? -0.564 16.720 5.499 1.00 26.77 727 PRO A O 1
ATOM 5553 N N . ALA A 1 728 ? 1.356 16.306 6.623 1.00 28.86 728 ALA A N 1
ATOM 5554 C CA . ALA A 1 728 ? 1.234 14.856 6.590 1.00 28.86 728 ALA A CA 1
ATOM 5555 C C . ALA A 1 728 ? -0.164 14.469 7.090 1.00 28.86 728 ALA A C 1
ATOM 5557 O O . ALA A 1 728 ? -0.663 15.081 8.043 1.00 28.86 728 ALA A O 1
ATOM 5558 N N . VAL A 1 729 ? -0.800 13.498 6.426 1.00 31.98 729 VAL A N 1
ATOM 5559 C CA . VAL A 1 729 ? -2.026 12.870 6.925 1.00 31.98 729 VAL A CA 1
ATOM 5560 C C . VAL A 1 729 ? -1.722 12.450 8.357 1.00 31.98 729 VAL A C 1
ATOM 5562 O O . VAL A 1 729 ? -0.942 11.529 8.582 1.00 31.98 729 VAL A O 1
ATOM 5565 N N . LYS A 1 730 ? -2.248 13.201 9.330 1.00 29.95 730 LYS A N 1
ATOM 5566 C CA . LYS A 1 730 ? -2.025 12.907 10.740 1.00 29.95 730 LYS A CA 1
ATOM 5567 C C . LYS A 1 730 ? -2.713 11.575 10.990 1.00 29.95 730 LYS A C 1
ATOM 5569 O O . LYS A 1 730 ? -3.940 11.507 10.969 1.00 29.95 730 LYS A O 1
ATOM 5574 N N . VAL A 1 731 ? -1.925 10.525 11.188 1.00 31.98 731 VAL A N 1
ATOM 5575 C CA . VAL A 1 731 ? -2.438 9.256 11.699 1.00 31.98 731 VAL A CA 1
ATOM 5576 C C . VAL A 1 731 ? -3.145 9.569 13.018 1.00 31.98 731 VAL A C 1
ATOM 5578 O O . VAL A 1 731 ? -2.662 10.393 13.802 1.00 31.98 731 VAL A O 1
ATOM 5581 N N . ALA A 1 732 ? -4.313 8.969 13.251 1.00 31.31 732 ALA A N 1
ATOM 5582 C CA . ALA A 1 732 ? -5.009 9.082 14.523 1.00 31.31 732 ALA A CA 1
ATOM 5583 C C . ALA A 1 732 ? -4.140 8.439 15.612 1.00 31.31 732 ALA A C 1
ATOM 5585 O O . ALA A 1 732 ? -4.219 7.245 15.881 1.00 31.31 732 ALA A O 1
ATOM 5586 N N . VAL A 1 733 ? -3.265 9.238 16.214 1.00 34.72 733 VAL A N 1
ATOM 5587 C CA . VAL A 1 733 ? -2.448 8.830 17.345 1.00 34.72 733 VAL A CA 1
ATOM 5588 C C . VAL A 1 733 ? -3.127 9.345 18.600 1.00 34.72 733 VAL A C 1
ATOM 5590 O O . VAL A 1 733 ? -2.894 10.473 19.034 1.00 34.72 733 VAL A O 1
ATOM 5593 N N . VAL A 1 734 ? -4.010 8.527 19.164 1.00 33.59 734 VAL A N 1
ATOM 5594 C CA . VAL A 1 734 ? -4.571 8.795 20.488 1.00 33.59 734 VAL A CA 1
ATOM 5595 C C . VAL A 1 734 ? -3.553 8.297 21.510 1.00 33.59 734 VAL A C 1
ATOM 5597 O O . VAL A 1 734 ? -3.234 7.111 21.550 1.00 33.59 734 VAL A O 1
ATOM 5600 N N . GLU A 1 735 ? -2.984 9.218 22.287 1.00 24.31 735 GLU A N 1
ATOM 5601 C CA . GLU A 1 735 ? -2.080 8.880 23.388 1.00 24.31 735 GLU A CA 1
ATOM 5602 C C . GLU A 1 735 ? -2.842 8.079 24.446 1.00 24.31 735 GLU A C 1
ATOM 5604 O O . GLU A 1 735 ? -3.816 8.563 25.026 1.00 24.31 735 GLU A O 1
ATOM 5609 N N . VAL A 1 736 ? -2.399 6.840 24.667 1.00 26.73 736 VAL A N 1
ATOM 5610 C CA . VAL A 1 736 ? -2.838 6.000 25.782 1.00 26.73 736 VAL A CA 1
ATOM 5611 C C . VAL A 1 736 ? -2.247 6.614 27.052 1.00 26.73 736 VAL A C 1
ATOM 5613 O O . VAL A 1 736 ? -1.024 6.729 27.161 1.00 26.73 736 VAL A O 1
ATOM 5616 N N . ALA A 1 737 ? -3.112 7.079 27.953 1.00 22.52 737 ALA A N 1
ATOM 5617 C CA . ALA A 1 737 ? -2.739 7.552 29.286 1.00 22.52 737 ALA A CA 1
ATOM 5618 C C . ALA A 1 737 ? -2.790 6.403 30.292 1.00 22.52 737 ALA A C 1
ATOM 5620 O O . ALA A 1 737 ? -3.764 5.619 30.209 1.00 22.52 737 ALA A O 1
#

Sequence (737 aa):
MSSKTNILPSEETPFNQSQNWSPMDRYDIQYTPERAMRPRSGVGNVFLFILAIFLPPVPVFIKAGCGCDILVNILLWALCWIPGVLHSMFIIATRPIMSGIAALDTLREPDRSPCAQEAARSRAKIFHLTLSIICHPTPPSHPDTQATKHYIDPRGPRAMPVEIQTHETAATGVSKTTDDAKTEPNGVGPTSSSVTTAPCQEDIDTALRQRAEITARLADSPYDLVAYLERARVHATLGYPDLAAGDAYRALLLADEARTEGFEYHEEAAAALAPYDAPSVLDGLQGEMADRGAAAAYRLLTRALLDAGCLSSAATFLKRGLDASPNDTELASLRAALEAAVAKRMPAPPADIFAPDVLPDTTLVRREVYPWNEHEPDRFSAASLAELNATLQRFAPKCAVQVATLPVLLDGVALGTTCSQLGVFATADIAPGEKVLEEYSLLTANNRMKDSVCDACSSELPRDRAGVVLCDECYDTVFCSAACAAHAERYHPAVCGTGADEIGKDPAPHEADESLHLLLLARVLALAAQGDVHPLDVPEVKYIWGDFTPHPTLPWSFKYNVEVPLHILETMDVDVFAAPQYDTWVLNTLYAKFRGTASARKNPLDGKPDVAAVHPYWCLANHDCDPNVSWDWAGTIVLTAREERMAQPAGVKAGEEILNHYCDIRLPVAERREWASGPLGGWCMCARCKREAKEGEWAEEGGEGQGVEAQLEEEAARKRNKAPPPPAVKVAVVEVA

Organism: NCBI:txid879819

Radius of gyration: 32.22 Å; chains: 1; bounding box: 102×76×131 Å

Foldseek 3Di:
DDDDDDDDDDDDDDDDDDDDDDDDDDDDDDDDDDDDDWDDDDPVLVVQLVCLLVPLLPLCCQFPNPDPLSVVLVVLCVVDNVSSSVSSNVSSGPGDGDDPPPPPVPPDDDDDDPPVPVVVVPPPPDDDDDDDDDDDDDDDDDDDDDDDDDDDDDDDDDDDDDDDDDDDDDDDDDDDDDDDDDDDDDDDDDDDDDPPDQDDPVQLVVLVVLLVVLVVVLLVQLLQLLSLLSNLVSCVSNVNLLQSLQSLVSSLVSLVLCVDPPPPCNVSSVVNQVVDDDRPLLPPHDDDPSLSSNLSSLLRNLVSQVSQPQLQSSLQSLVVSCVSPVPDVSSVVSVVSSVVSQVVVDVDRDPDSNDHPRGHFKGFGAQADPPPPPLQDPCQDPVNQVVQQVVQCVFQVQKGKHWDWAFDFAAADRPPHTDTAIFIFGQAFFAAQGWRGKFFFQLKAFQADQDQAAHRLRFGADPVNPQKDDDPQARRHIHNHPVSVVSCLLQCVLQPPLCLNVQLHPDDQVCRVLSQLLNSLLSLVSNCVSVVHQSCNRPLQVNADLPGDPDGDQMDGCCRQRVSLVVSCVSSVHDPSNCCSSRSVNSSNSSSRCQLAKDFEADPPPRGTTMIGGGPRVSSHAADLFFQWDWDDRSIIITTGHCDTDPDHTTHHRGDTHHYHLAPSVDQLVVSQVRCCVSSVGGDDHPVSVVRVVVVVVVVVPDPDPDDVVVVVVVVVVVVVDDDPDPDSPHSHDDDD